Protein AF-A0A9D8DRP4-F1 (afdb_monomer)

Sequence (427 aa):
MGSDLRREDVPAAHRGTGRGPPELHGVDGGPARRSDPRRVQRREARGGRAHGVARARPPRLPVPDPGVGALPRADQHEDHLERAQPSGGLRGRARADRAGGQVLGQPLGAAQPGHGSRRGRHHGPRRDPAGALLGAHAPEDGPTGAGAGRRHGRRPVPRAGLTVAGALPAEPVGVRFDDGVAVVTLQRPERLNAFDPVTVRRLRAVVAELATDAEVRAVVLTGTGRGFCAGLDLADIDVDGPAEALGAWVGAFMRDELNPLVLELSGLPKPVVTAVNGVAAGGGVGLALAGDLVVAARSATFRVVFTPALGIVPDTGSTWWLPNLVGRARARGLSLLGDALDATTACSWGLLWEVVDDDALLDTAIALARRAAATTPAVWPHVKAALDAAPATDLAAQLALEADANEVLTGTEAFASRVQAWRTRGR

Solvent-accessible surface area (backbone atoms only — not comparable to full-atom values): 27483 Å² total; per-residue (Å²): 140,79,82,89,87,89,86,84,87,84,89,82,89,84,88,80,85,90,84,86,87,86,88,88,83,87,86,91,83,87,84,87,84,88,83,84,92,81,88,89,81,88,86,89,82,89,88,83,82,92,78,88,82,81,84,81,77,82,85,78,79,87,77,87,77,89,81,85,84,86,78,85,82,79,85,84,82,88,76,89,81,86,88,81,86,90,81,88,85,84,88,82,88,89,79,90,81,83,87,85,84,89,86,89,88,83,86,91,86,90,84,86,89,84,89,83,89,83,89,82,88,83,83,86,86,89,83,86,81,84,84,85,87,85,86,87,88,84,85,92,83,87,84,90,82,91,75,96,74,86,84,77,78,82,73,84,78,80,81,80,85,82,85,88,85,79,89,66,78,74,60,48,58,46,78,46,80,56,95,36,30,34,40,36,32,30,48,35,44,96,57,27,20,32,37,48,77,65,38,50,52,50,47,40,51,50,52,56,52,55,65,69,38,84,69,49,44,14,31,32,41,36,26,36,70,74,9,23,13,47,11,69,48,66,86,81,54,68,79,87,55,62,64,69,58,42,53,52,49,53,54,46,48,37,66,74,47,51,49,49,40,47,50,53,56,51,62,38,55,44,54,30,25,20,32,33,53,11,39,17,20,38,38,19,41,15,58,42,67,32,30,81,39,30,36,26,9,55,80,11,31,40,23,40,35,27,37,62,75,68,72,40,77,66,47,54,55,33,74,57,50,36,37,76,44,45,33,62,68,53,34,46,51,37,38,62,65,28,56,77,40,45,29,64,61,35,33,77,51,48,66,33,76,44,66,38,55,64,89,49,29,64,62,49,36,51,52,50,26,50,59,67,37,72,55,70,65,82,51,41,46,50,55,50,52,54,62,70,42,49,90,82,49,55,72,68,60,47,53,50,52,50,49,57,48,44,54,62,53,61,73,32,72,66,40,53,52,51,53,52,55,60,71,70,65,64,137

Foldseek 3Di:
DYDDDDDDDDDDDDDDDDDDDDDDDDDDDDDDDDDDDDDDDDDDDDDDDDDDDDDDDDDDDDDDDDDDDDDDDDDDDDDDDDDDDDDDDDDDDDDDDDDDDDDDDDDDDDDDDDDDDDDDDDDDDDDDDDDDDDDDDDDDDDDDDDDDDDDDDDDDDDDDDDDDDDDDPPQQWDWDDDQQEIEIEGEPVVQLSEDEQSNQVVLLVVLVVLLPDPSHQAYEQAYPDAHGYAYHDCVPQPPVDDPVVSVVVVVCCCVPTLVVSLCSLLLRLHAYEYQTLAEQHQLSLLVQQSGPAYEYAQRHKYWNCPCVPPVHFGDSCLVPLCCVQQNDVVSCVRNVVRDIDGPVNCVVSRSGPYYDHSVCRVVVRVVVRVVRSPADSNVRSLVSVLVVCVVVDDPVVSVVSVVVSCVVVCPDPRVVVVVVVVVPPDD

pLDDT: mean 72.1, std 30.59, range [26.59, 98.94]

Nearest PDB structures (foldseek):
  3g64-assembly1_A  TM=8.805E-01  e=4.836E-21  Streptomyces coelicolor A3(2)
  3sll-assembly1_B  TM=8.678E-01  e=2.835E-21  Mycobacteroides abscessus ATCC 19977
  3sll-assembly1_A  TM=8.673E-01  e=4.557E-21  Mycobacteroides abscessus ATCC 19977
  3sll-assembly1_E  TM=8.722E-01  e=9.958E-20  Mycobacteroides abscessus ATCC 19977
  4zdc-assembly1_B  TM=7.792E-01  e=6.289E-13  Saccharomyces cerevisiae

Radius of gyration: 36.86 Å; Cα contacts (8 Å, |Δi|>4): 463; chains: 1; bounding box: 71×97×131 Å

Secondary structure (DSSP, 8-state):
-------------------------------------------------------PPPPPPPPPPP---PPPPPP-------------------------------------------------------------------------------PPPP------SS-PPPPSEEEEEETTEEEEEE--GGGTT-B-HHHHHHHHHHHHHHHH-TT--EEEEEESTTEEE-SB-GGG---SS-HHHHHHHHHHHIIIIIHHHHHHHHT-SS-EEEEE-SEEETHHHHHHHTSSEEEEETT-EEE--IIIIISS---TTHHHHHHHHHHHHHHHHHHHH---EEHHHHHHTTSSSEEE-GGGHHHHHHHHHHHHHSS-TTHHHHHHHHHHHGGGS-HHHHHHHHHHHHHHHHTSHHHHHHHHHHHHS--

Mean predicted aligned error: 18.63 Å

Structure (mmCIF, N/CA/C/O backbone):
data_AF-A0A9D8DRP4-F1
#
_entry.id   AF-A0A9D8DRP4-F1
#
loop_
_atom_site.group_PDB
_atom_site.id
_atom_site.type_symbol
_atom_site.label_atom_id
_atom_site.label_alt_id
_atom_site.label_comp_id
_atom_site.label_asym_id
_atom_site.label_entity_id
_atom_site.label_seq_id
_atom_site.pdbx_PDB_ins_code
_atom_site.Cartn_x
_atom_site.Cartn_y
_atom_site.Cartn_z
_atom_site.occupancy
_atom_site.B_iso_or_equiv
_atom_site.auth_seq_id
_atom_site.auth_comp_id
_atom_site.auth_asym_id
_atom_site.auth_atom_id
_atom_site.pdbx_PDB_model_num
ATOM 1 N N . MET A 1 1 ? -24.844 -35.611 -28.472 1.00 36.78 1 MET A N 1
ATOM 2 C CA . MET A 1 1 ? -24.861 -36.536 -29.628 1.00 36.78 1 MET A CA 1
ATOM 3 C C . MET A 1 1 ? -25.625 -35.825 -30.731 1.00 36.78 1 MET A C 1
ATOM 5 O O . MET A 1 1 ? -26.778 -35.524 -30.491 1.00 36.78 1 MET A O 1
ATOM 9 N N . GLY A 1 2 ? -25.105 -35.426 -31.881 1.00 33.81 2 GLY A N 1
ATOM 10 C CA . GLY A 1 2 ? -23.804 -35.541 -32.534 1.00 33.81 2 GLY A CA 1
ATOM 11 C C . GLY A 1 2 ? -24.002 -35.053 -33.981 1.00 33.81 2 GLY A C 1
ATOM 12 O O . GLY A 1 2 ? -25.074 -35.290 -34.526 1.00 33.81 2 GLY A O 1
ATOM 13 N N . SER A 1 3 ? -22.986 -34.382 -34.538 1.00 38.09 3 SER A N 1
ATOM 14 C CA . SER A 1 3 ? -22.697 -34.131 -35.972 1.00 38.09 3 SER A CA 1
ATOM 15 C C . SER A 1 3 ? -23.786 -33.480 -36.854 1.00 38.09 3 SER A C 1
ATOM 17 O O . SER A 1 3 ? -24.831 -34.072 -37.083 1.00 38.09 3 SER A O 1
ATOM 19 N N . ASP A 1 4 ? -23.656 -32.240 -37.335 1.00 45.38 4 ASP A N 1
ATOM 20 C CA . ASP A 1 4 ? -22.661 -31.710 -38.294 1.00 45.38 4 ASP A CA 1
ATOM 21 C C . ASP A 1 4 ? -22.902 -32.204 -39.737 1.00 45.38 4 ASP A C 1
ATOM 23 O O . ASP A 1 4 ? -22.837 -33.404 -39.993 1.00 45.38 4 ASP A O 1
ATOM 27 N N . LEU A 1 5 ? -23.220 -31.274 -40.653 1.00 40.75 5 LEU A N 1
ATOM 28 C CA . LEU A 1 5 ? -22.534 -31.055 -41.940 1.00 40.75 5 LEU A CA 1
ATOM 29 C C . LEU A 1 5 ? -23.327 -30.110 -42.865 1.00 40.75 5 LEU A C 1
ATOM 31 O O . LEU A 1 5 ? -24.436 -30.395 -43.312 1.00 40.75 5 LEU A O 1
ATOM 35 N N . ARG A 1 6 ? -22.681 -28.983 -43.181 1.00 39.53 6 ARG A N 1
ATOM 36 C CA . ARG A 1 6 ? -22.994 -28.060 -44.280 1.00 39.53 6 ARG A CA 1
ATOM 37 C C . ARG A 1 6 ? -22.369 -28.568 -45.582 1.00 39.53 6 ARG A C 1
ATOM 39 O O . ARG A 1 6 ? -21.232 -29.032 -45.544 1.00 39.53 6 ARG A O 1
ATOM 46 N N . ARG A 1 7 ? -23.036 -28.350 -46.719 1.00 35.16 7 ARG A N 1
ATOM 47 C CA . ARG A 1 7 ? -22.439 -28.180 -48.061 1.00 35.16 7 ARG A CA 1
ATOM 48 C C . ARG A 1 7 ? -23.494 -27.596 -49.002 1.00 35.16 7 ARG A C 1
ATOM 50 O O . ARG A 1 7 ? -24.419 -28.314 -49.338 1.00 35.16 7 ARG A O 1
ATOM 57 N N . GLU A 1 8 ? -23.320 -26.347 -49.432 1.00 37.53 8 GLU A N 1
ATOM 58 C CA . GLU A 1 8 ? -23.881 -25.834 -50.691 1.00 37.53 8 GLU A CA 1
ATOM 59 C C . GLU A 1 8 ? -22.890 -24.839 -51.321 1.00 37.53 8 GLU A C 1
ATOM 61 O O . GLU A 1 8 ? -22.559 -23.798 -50.757 1.00 37.53 8 GLU A O 1
ATOM 66 N N . ASP A 1 9 ? -22.296 -25.322 -52.408 1.00 35.50 9 ASP A N 1
ATOM 67 C CA . ASP A 1 9 ? -22.053 -24.740 -53.730 1.00 35.50 9 ASP A CA 1
ATOM 68 C C . ASP A 1 9 ? -21.847 -23.231 -53.963 1.00 35.50 9 ASP A C 1
ATOM 70 O O . ASP A 1 9 ? -22.643 -22.354 -53.636 1.00 35.50 9 ASP A O 1
ATOM 74 N N . VAL A 1 10 ? -20.764 -22.989 -54.706 1.00 39.22 10 VAL A N 1
ATOM 75 C CA . VAL A 1 10 ? -20.379 -21.773 -55.432 1.00 39.22 10 VAL A CA 1
ATOM 76 C C . VAL A 1 10 ? -20.907 -21.868 -56.873 1.00 39.22 10 VAL A C 1
ATOM 78 O O . VAL A 1 10 ? -20.892 -22.959 -57.447 1.00 39.22 10 VAL A O 1
ATOM 81 N N . PRO A 1 11 ? -21.228 -20.735 -57.530 1.00 45.38 11 PRO A N 1
ATOM 82 C CA . PRO A 1 11 ? -20.653 -20.543 -58.864 1.00 45.38 11 PRO A CA 1
ATOM 83 C C . PRO A 1 11 ? -20.085 -19.143 -59.153 1.00 45.38 11 PRO A C 1
ATOM 85 O O . PRO A 1 11 ? -20.212 -18.186 -58.396 1.00 45.38 11 PRO A O 1
ATOM 88 N N . ALA A 1 12 ? -19.374 -19.110 -60.278 1.00 34.22 12 ALA A N 1
ATOM 89 C CA . ALA A 1 12 ? -18.308 -18.213 -60.686 1.00 34.22 12 ALA A CA 1
ATOM 90 C C . ALA A 1 12 ? -18.713 -16.857 -61.309 1.00 34.22 12 ALA A C 1
ATOM 92 O O . ALA A 1 12 ? -19.709 -16.735 -62.007 1.00 34.22 12 ALA A O 1
ATOM 93 N N . ALA A 1 13 ? -17.800 -15.895 -61.126 1.00 35.41 13 ALA A N 1
ATOM 94 C CA . ALA A 1 13 ? -17.150 -15.015 -62.112 1.00 35.41 13 ALA A CA 1
ATOM 95 C C . ALA A 1 13 ? -17.961 -14.217 -63.159 1.00 35.41 13 ALA A C 1
ATOM 97 O O . ALA A 1 13 ? -18.543 -14.769 -64.084 1.00 35.41 13 ALA A O 1
ATOM 98 N N . HIS A 1 14 ? -17.703 -12.901 -63.181 1.00 36.09 14 HIS A N 1
ATOM 99 C CA . HIS A 1 14 ? -17.557 -12.144 -64.427 1.00 36.09 14 HIS A CA 1
ATOM 100 C C . HIS A 1 14 ? -16.331 -11.217 -64.384 1.00 36.09 14 HIS A C 1
ATOM 102 O O . HIS A 1 14 ? -16.100 -10.477 -63.430 1.00 36.09 14 HIS A O 1
ATOM 108 N N . ARG A 1 15 ? -15.525 -11.321 -65.446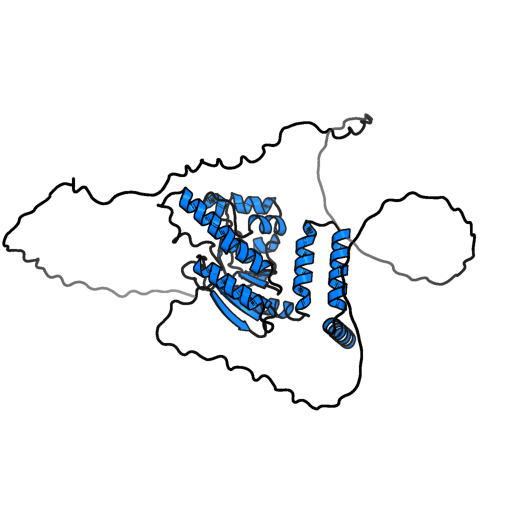 1.00 36.94 15 ARG A N 1
ATOM 109 C CA . ARG A 1 15 ? -14.356 -10.504 -65.800 1.00 36.94 15 ARG A CA 1
ATOM 110 C C . ARG A 1 15 ? -14.794 -9.212 -66.500 1.00 36.94 15 ARG A C 1
ATOM 112 O O . ARG A 1 15 ? -15.775 -9.249 -67.235 1.00 36.94 15 ARG A O 1
ATOM 119 N N . GLY A 1 16 ? -13.957 -8.170 -66.442 1.00 31.19 16 GLY A N 1
ATOM 120 C CA . GLY A 1 16 ? -13.855 -7.206 -67.547 1.00 31.19 16 GLY A CA 1
ATOM 121 C C . GLY A 1 16 ? -13.327 -5.807 -67.212 1.00 31.19 16 GLY A C 1
ATOM 122 O O . GLY A 1 16 ? -14.120 -4.953 -66.857 1.00 31.19 16 GLY A O 1
ATOM 123 N N . THR A 1 17 ? -12.012 -5.605 -67.410 1.00 34.66 17 THR A N 1
ATOM 124 C CA . THR A 1 17 ? -11.343 -4.448 -68.077 1.00 34.66 17 THR A CA 1
ATOM 125 C C . THR A 1 17 ? -11.748 -3.018 -67.656 1.00 34.66 17 THR A C 1
ATOM 127 O O . THR A 1 17 ? -12.886 -2.625 -67.839 1.00 34.66 17 THR A O 1
ATOM 130 N N . GLY A 1 18 ? -10.893 -2.121 -67.157 1.00 32.34 18 GLY A N 1
ATOM 131 C CA . GLY A 1 18 ? -9.518 -1.793 -67.544 1.00 32.34 18 GLY A CA 1
ATOM 132 C C . GLY A 1 18 ? -9.483 -0.383 -68.162 1.00 32.34 18 GLY A C 1
ATOM 133 O O . GLY A 1 18 ? -10.176 -0.163 -69.147 1.00 32.34 18 GLY A O 1
ATOM 134 N N . ARG A 1 19 ? -8.689 0.550 -67.608 1.00 35.41 19 ARG A N 1
ATOM 135 C CA . ARG A 1 19 ? -7.950 1.624 -68.319 1.00 35.41 19 ARG A CA 1
ATOM 136 C C . ARG A 1 19 ? -7.194 2.522 -67.331 1.00 35.41 19 ARG A C 1
ATOM 138 O O . ARG A 1 19 ? -7.742 2.934 -66.316 1.00 35.41 19 ARG A O 1
ATOM 145 N N . GLY A 1 20 ? -5.920 2.751 -67.650 1.00 35.59 20 GLY A N 1
ATOM 146 C CA . GLY A 1 20 ? -4.968 3.592 -66.926 1.00 35.59 20 GLY A CA 1
ATOM 147 C C . GLY A 1 20 ? -5.123 5.102 -67.190 1.00 35.59 20 GLY A C 1
ATOM 148 O O . GLY A 1 20 ? -6.152 5.524 -67.718 1.00 35.59 20 GLY A O 1
ATOM 149 N N . PRO A 1 21 ? -4.115 5.903 -66.791 1.00 49.00 21 PRO A N 1
ATOM 150 C CA . PRO A 1 21 ? -4.258 7.311 -66.410 1.00 49.00 21 PRO A CA 1
ATOM 151 C C . PRO A 1 21 ? -3.964 8.281 -67.567 1.00 49.00 21 PRO A C 1
ATOM 153 O O . PRO A 1 21 ? -3.493 7.845 -68.618 1.00 49.00 21 PRO A O 1
ATOM 156 N N . PRO A 1 22 ? -4.131 9.601 -67.358 1.00 51.62 22 PRO A N 1
ATOM 157 C CA . PRO A 1 22 ? -3.446 10.597 -68.169 1.00 51.62 22 PRO A CA 1
ATOM 158 C C . PRO A 1 22 ? -2.423 11.419 -67.362 1.00 51.62 22 PRO A C 1
ATOM 160 O O . PRO A 1 22 ? -2.728 11.971 -66.306 1.00 51.62 22 PRO A O 1
ATOM 163 N N . GLU A 1 23 ? -1.219 11.535 -67.923 1.00 37.44 23 GLU A N 1
ATOM 164 C CA . GLU A 1 23 ? -0.279 12.641 -67.714 1.00 37.44 23 GLU A CA 1
ATOM 165 C C . GLU A 1 23 ? -0.457 13.691 -68.838 1.00 37.44 23 GLU A C 1
ATOM 167 O O . GLU A 1 23 ? -0.771 13.311 -69.968 1.00 37.44 23 GLU A O 1
ATOM 172 N N . LEU A 1 24 ? -0.204 14.981 -68.551 1.00 37.22 24 LEU A N 1
ATOM 173 C CA . LEU A 1 24 ? 0.867 15.829 -69.141 1.00 37.22 24 LEU A CA 1
ATOM 174 C C . LEU A 1 24 ? 0.540 17.339 -69.281 1.00 37.22 24 LEU A C 1
ATOM 176 O O . LEU A 1 24 ? -0.580 17.734 -69.594 1.00 37.22 24 LEU A O 1
ATOM 180 N N . HIS A 1 25 ? 1.642 18.109 -69.179 1.00 35.12 25 HIS A N 1
ATOM 181 C CA . HIS A 1 25 ? 1.928 19.530 -69.496 1.00 35.12 25 HIS A CA 1
ATOM 182 C C . HIS A 1 25 ? 1.688 20.536 -68.350 1.00 35.12 25 HIS A C 1
ATOM 184 O O . HIS A 1 25 ? 0.567 20.699 -67.893 1.00 35.12 25 HIS A O 1
ATOM 190 N N . GLY A 1 26 ? 2.712 21.168 -67.745 1.00 31.14 26 GLY A N 1
ATOM 191 C CA . GLY A 1 26 ? 3.806 21.997 -68.313 1.00 31.14 26 GLY A CA 1
ATOM 192 C C . GLY A 1 26 ? 3.364 23.470 -68.185 1.00 31.14 26 GLY A C 1
ATOM 193 O O . GLY A 1 26 ? 2.234 23.743 -68.559 1.00 31.14 26 GLY A O 1
ATOM 194 N N . VAL A 1 27 ? 4.071 24.419 -67.545 1.00 35.06 27 VAL A N 1
ATOM 195 C CA . VAL A 1 27 ? 5.199 25.213 -68.087 1.00 35.06 27 VAL A CA 1
ATOM 196 C C . VAL A 1 27 ? 5.921 26.016 -66.961 1.00 35.06 27 VAL A C 1
ATOM 198 O O . VAL A 1 27 ? 5.266 26.621 -66.119 1.00 35.06 27 VAL A O 1
ATOM 201 N N . ASP A 1 28 ? 7.261 25.979 -67.005 1.00 32.81 28 ASP A N 1
ATOM 202 C CA . ASP A 1 28 ? 8.360 26.909 -66.636 1.00 32.81 28 ASP A CA 1
ATOM 203 C C . ASP A 1 28 ? 8.367 27.904 -65.450 1.00 32.81 28 ASP A C 1
ATOM 205 O O . ASP A 1 28 ? 7.492 28.745 -65.277 1.00 32.81 28 ASP A O 1
ATOM 209 N N . GLY A 1 29 ? 9.555 27.962 -64.810 1.00 30.11 29 GLY A N 1
ATOM 210 C CA . GLY A 1 29 ? 10.256 29.237 -64.561 1.00 30.11 29 GLY A CA 1
ATOM 211 C C . GLY A 1 29 ? 10.922 29.429 -63.186 1.00 30.11 29 GLY A C 1
ATOM 212 O O . GLY A 1 29 ? 10.327 30.028 -62.299 1.00 30.11 29 GLY A O 1
ATOM 213 N N . GLY A 1 30 ? 12.180 28.991 -63.007 1.00 26.70 30 GLY A N 1
ATOM 214 C CA . GLY A 1 30 ? 13.049 29.389 -61.871 1.00 26.70 30 GLY A CA 1
ATOM 215 C C . GLY A 1 30 ? 13.594 30.837 -61.985 1.00 26.70 30 GLY A C 1
ATOM 216 O O . GLY A 1 30 ? 13.114 31.568 -62.848 1.00 26.70 30 GLY A O 1
ATOM 217 N N . PRO A 1 31 ? 14.638 31.275 -61.226 1.00 45.34 31 PRO A N 1
ATOM 218 C CA . PRO A 1 31 ? 15.533 30.489 -60.374 1.00 45.34 31 PRO A CA 1
ATOM 219 C C . PRO A 1 31 ? 15.893 31.097 -58.987 1.00 45.34 31 PRO A C 1
ATOM 221 O O . PRO A 1 31 ? 15.511 32.193 -58.589 1.00 45.34 31 PRO A O 1
ATOM 224 N N . ALA A 1 32 ? 16.697 30.300 -58.282 1.00 36.28 32 ALA A N 1
ATOM 225 C CA . ALA A 1 32 ? 17.305 30.429 -56.961 1.00 36.28 32 ALA A CA 1
ATOM 226 C C . ALA A 1 32 ? 18.079 31.720 -56.628 1.00 36.28 32 ALA A C 1
ATOM 228 O O . ALA A 1 32 ? 18.717 32.313 -57.494 1.00 36.28 32 ALA A O 1
ATOM 229 N N . ARG A 1 33 ? 18.225 31.989 -55.316 1.00 31.67 33 ARG A N 1
ATOM 230 C CA . ARG A 1 33 ? 19.479 32.496 -54.722 1.00 31.67 33 ARG A CA 1
ATOM 231 C C . ARG A 1 33 ? 19.749 31.877 -53.345 1.00 31.67 33 ARG A C 1
ATOM 233 O O . ARG A 1 33 ? 19.025 32.113 -52.386 1.00 31.67 33 ARG A O 1
ATOM 240 N N . ARG A 1 34 ? 20.839 31.109 -53.272 1.00 40.31 34 ARG A N 1
ATOM 241 C CA . ARG A 1 34 ? 21.631 30.879 -52.055 1.00 40.31 34 ARG A CA 1
ATOM 242 C C . ARG A 1 34 ? 22.502 32.114 -51.807 1.00 40.31 34 ARG A C 1
ATOM 244 O O . ARG A 1 34 ? 23.057 32.644 -52.767 1.00 40.31 34 ARG A O 1
ATOM 251 N N . SER A 1 35 ? 22.727 32.481 -50.548 1.00 31.89 35 SER A N 1
ATOM 252 C CA . SER A 1 35 ? 23.951 33.187 -50.149 1.00 31.89 35 SER A CA 1
ATOM 253 C C . SER A 1 35 ? 24.299 32.942 -48.677 1.00 31.89 35 SER A C 1
ATOM 255 O O . SER A 1 35 ? 23.443 32.983 -47.799 1.00 31.89 35 SER A O 1
ATOM 257 N N . ASP A 1 36 ? 25.586 32.655 -48.514 1.00 33.66 36 ASP A N 1
ATOM 258 C CA . ASP A 1 36 ? 26.412 32.227 -47.382 1.00 33.66 36 ASP A CA 1
ATOM 259 C C . ASP A 1 36 ? 26.532 33.283 -46.244 1.00 33.66 36 ASP A C 1
ATOM 261 O O . ASP A 1 36 ? 26.263 34.465 -46.477 1.00 33.66 36 ASP A O 1
ATOM 265 N N . PRO A 1 37 ? 26.947 32.903 -45.015 1.00 46.28 37 PRO A N 1
ATOM 266 C CA . PRO A 1 37 ? 26.968 33.744 -43.830 1.00 46.28 37 PRO A CA 1
ATOM 267 C C . PRO A 1 37 ? 28.315 34.462 -43.662 1.00 46.28 37 PRO A C 1
ATOM 269 O O . PRO A 1 37 ? 29.368 33.852 -43.820 1.00 46.28 37 PRO A O 1
ATOM 272 N N . ARG A 1 38 ? 28.288 35.742 -43.257 1.00 33.91 38 ARG A N 1
ATOM 273 C CA . ARG A 1 38 ? 29.277 36.441 -42.398 1.00 33.91 38 ARG A CA 1
ATOM 274 C C . ARG A 1 38 ? 29.029 37.957 -42.419 1.00 33.91 38 ARG A C 1
ATOM 276 O O . ARG A 1 38 ? 28.843 38.543 -43.474 1.00 33.91 38 ARG A O 1
ATOM 283 N N . ARG A 1 39 ? 29.195 38.570 -41.238 1.00 29.91 39 ARG A N 1
ATOM 284 C CA . ARG A 1 39 ? 29.385 40.011 -40.946 1.00 29.91 39 ARG A CA 1
ATOM 285 C C . ARG A 1 39 ? 28.183 40.956 -41.104 1.00 29.91 39 ARG A C 1
ATOM 287 O O . ARG A 1 39 ? 28.006 41.568 -42.145 1.00 29.91 39 ARG A O 1
ATOM 294 N N . VAL A 1 40 ? 27.582 41.296 -39.960 1.00 33.69 40 VAL A N 1
ATOM 295 C CA . VAL A 1 40 ? 27.433 42.703 -39.537 1.00 33.69 40 VAL A CA 1
ATOM 296 C C . VAL A 1 40 ? 27.865 42.804 -38.069 1.00 33.69 40 VAL A C 1
ATOM 298 O O . VAL A 1 40 ? 27.486 41.985 -37.238 1.00 33.69 40 VAL A O 1
ATOM 301 N N . GLN A 1 41 ? 28.741 43.764 -37.779 1.00 32.53 41 GLN A N 1
ATOM 302 C CA . GLN A 1 41 ? 29.342 44.074 -36.477 1.00 32.53 41 GLN A CA 1
ATOM 303 C C . GLN A 1 41 ? 28.898 45.482 -36.037 1.00 32.53 41 GLN A C 1
ATOM 305 O O . GLN A 1 41 ? 28.810 46.358 -36.893 1.00 32.53 41 GLN A O 1
ATOM 310 N N . ARG A 1 42 ? 28.844 45.695 -34.704 1.00 31.67 42 ARG A N 1
ATOM 311 C CA . ARG A 1 42 ? 28.828 46.975 -33.938 1.00 31.67 42 ARG A CA 1
ATOM 312 C C . ARG A 1 42 ? 27.512 47.770 -34.016 1.00 31.67 42 ARG A C 1
ATOM 314 O O . ARG A 1 42 ? 26.980 47.953 -35.092 1.00 31.67 42 ARG A O 1
ATOM 321 N N . ARG A 1 43 ? 26.929 48.312 -32.940 1.00 30.27 43 ARG A N 1
ATOM 322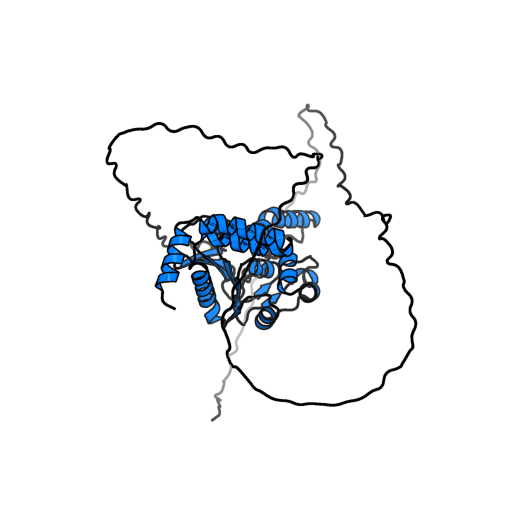 C CA . ARG A 1 43 ? 27.349 48.781 -31.594 1.00 30.27 43 ARG A CA 1
ATOM 323 C C . ARG A 1 43 ? 26.289 48.305 -30.567 1.00 30.27 43 ARG A C 1
ATOM 325 O O . ARG A 1 43 ? 25.177 48.033 -30.976 1.00 30.27 43 ARG A O 1
ATOM 332 N N . GLU A 1 44 ? 26.559 48.079 -29.283 1.00 32.19 44 GLU A N 1
ATOM 333 C CA . GLU A 1 44 ? 26.878 49.072 -28.243 1.00 32.19 44 GLU A CA 1
ATOM 334 C C . GLU A 1 44 ? 27.679 48.466 -27.073 1.00 32.19 44 GLU A C 1
ATOM 336 O O . GLU A 1 44 ? 27.937 47.268 -26.996 1.00 32.19 44 GLU A O 1
ATOM 341 N N . ALA A 1 45 ? 28.173 49.351 -26.214 1.00 30.88 45 ALA A N 1
ATOM 342 C CA . ALA A 1 45 ? 29.313 49.170 -25.338 1.00 30.88 45 ALA A CA 1
ATOM 343 C C . ALA A 1 45 ? 28.940 49.069 -23.845 1.00 30.88 45 ALA A C 1
ATOM 345 O O . ALA A 1 45 ? 28.139 49.847 -23.352 1.00 30.88 45 ALA A O 1
ATOM 346 N N . ARG A 1 46 ? 29.717 48.224 -23.148 1.00 30.83 46 ARG A N 1
ATOM 347 C CA . ARG A 1 46 ? 30.318 48.407 -21.805 1.00 30.83 46 ARG A CA 1
ATOM 348 C C . ARG A 1 46 ? 29.419 48.475 -20.556 1.00 30.83 46 ARG A C 1
ATOM 350 O O . ARG A 1 46 ? 28.843 49.506 -20.247 1.00 30.83 46 ARG A O 1
ATOM 357 N N . GLY A 1 47 ? 29.633 47.477 -19.688 1.00 26.59 47 GLY A N 1
ATOM 358 C CA . GLY A 1 47 ? 29.875 47.694 -18.254 1.00 26.59 47 GLY A CA 1
ATOM 359 C C . GLY A 1 47 ? 29.343 46.586 -17.341 1.00 26.59 47 GLY A C 1
ATOM 360 O O . GLY A 1 47 ? 28.145 46.535 -17.113 1.00 26.59 47 GLY A O 1
ATOM 361 N N . GLY A 1 48 ? 30.212 45.745 -16.757 1.00 27.88 48 GLY A N 1
ATOM 362 C CA . GLY A 1 48 ? 29.790 44.883 -15.638 1.00 27.88 48 GLY A CA 1
ATOM 363 C C . GLY A 1 48 ? 30.612 43.620 -15.370 1.00 27.88 48 GLY A C 1
ATOM 364 O O . GLY A 1 48 ? 30.205 42.538 -15.751 1.00 27.88 48 GLY A O 1
ATOM 365 N N . ARG A 1 49 ? 31.768 43.806 -14.722 1.00 32.03 49 ARG A N 1
ATOM 366 C CA . ARG A 1 49 ? 32.556 42.915 -13.834 1.00 32.03 49 ARG A CA 1
ATOM 367 C C . ARG A 1 49 ? 32.386 41.381 -13.888 1.00 32.03 49 ARG A C 1
ATOM 369 O O . ARG A 1 49 ? 31.330 40.816 -13.647 1.00 32.03 49 ARG A O 1
ATOM 376 N N . ALA A 1 50 ? 33.543 40.734 -14.028 1.00 35.88 50 ALA A N 1
ATOM 377 C CA . ALA A 1 50 ? 33.787 39.313 -13.834 1.00 35.88 50 ALA A CA 1
ATOM 378 C C . ALA A 1 50 ? 33.645 38.867 -12.365 1.00 35.88 50 ALA A C 1
ATOM 380 O O . ALA A 1 50 ? 34.212 39.495 -11.472 1.00 35.88 50 ALA A O 1
ATOM 381 N N . HIS A 1 51 ? 33.013 37.710 -12.155 1.00 34.78 51 HIS A N 1
ATOM 382 C CA . HIS A 1 51 ? 33.264 36.832 -11.013 1.00 34.78 51 HIS A CA 1
ATOM 383 C C . HIS A 1 51 ? 33.468 35.404 -11.530 1.00 34.78 51 HIS A C 1
ATOM 385 O O . HIS A 1 51 ? 32.603 34.835 -12.191 1.00 34.78 51 HIS A O 1
ATOM 391 N N . GLY A 1 52 ? 34.658 34.858 -11.274 1.00 34.78 52 GLY A N 1
ATOM 392 C CA . GLY A 1 52 ? 34.997 33.475 -11.579 1.00 34.78 52 GLY A CA 1
ATOM 393 C C . GLY A 1 52 ? 34.234 32.525 -10.663 1.00 34.78 52 GLY A C 1
ATOM 394 O O . GLY A 1 52 ? 34.251 32.687 -9.445 1.00 34.78 52 GLY A O 1
ATOM 395 N N . VAL A 1 53 ? 33.584 31.526 -11.252 1.00 33.91 53 VAL A N 1
ATOM 396 C CA . VAL A 1 53 ? 32.962 30.429 -10.510 1.00 33.91 53 VAL A CA 1
ATOM 397 C C . VAL A 1 53 ? 33.950 29.270 -10.484 1.00 33.91 53 VAL A C 1
ATOM 399 O O . VAL A 1 53 ? 34.244 28.647 -11.506 1.00 33.91 53 VAL A O 1
ATOM 402 N N . ALA A 1 54 ? 34.500 29.018 -9.300 1.00 35.25 54 ALA A N 1
ATOM 403 C CA . ALA A 1 54 ? 35.291 27.836 -9.010 1.00 35.25 54 ALA A CA 1
ATOM 404 C C . ALA A 1 54 ? 34.420 26.579 -9.171 1.00 35.25 54 ALA A C 1
ATOM 406 O O . ALA A 1 54 ? 33.316 26.496 -8.636 1.00 35.25 54 ALA A O 1
ATOM 407 N N . ARG A 1 55 ? 34.925 25.591 -9.915 1.00 39.22 55 ARG A N 1
ATOM 408 C CA . ARG A 1 55 ? 34.300 24.271 -10.058 1.00 39.22 55 ARG A CA 1
ATOM 409 C C . ARG A 1 55 ? 34.369 23.530 -8.720 1.00 39.22 55 ARG A C 1
ATOM 411 O O . ARG A 1 55 ? 35.454 23.139 -8.295 1.00 39.22 55 ARG A O 1
ATOM 418 N N . ALA A 1 56 ? 33.224 23.303 -8.083 1.00 37.00 56 ALA A N 1
ATOM 419 C CA . ALA A 1 56 ? 33.121 22.389 -6.952 1.00 37.00 56 ALA A CA 1
ATOM 420 C C . ALA A 1 56 ? 33.173 20.933 -7.457 1.00 37.00 56 ALA A C 1
ATOM 422 O O . ALA A 1 56 ? 32.400 20.539 -8.328 1.00 37.00 56 ALA A O 1
ATOM 423 N N . ARG A 1 57 ? 34.114 20.139 -6.930 1.00 41.53 57 ARG A N 1
ATOM 424 C CA . ARG A 1 57 ? 34.132 18.674 -7.083 1.00 41.53 57 ARG A CA 1
ATOM 425 C C . ARG A 1 57 ? 33.038 18.057 -6.195 1.00 41.53 57 ARG A C 1
ATOM 427 O O . ARG A 1 57 ? 32.844 18.557 -5.089 1.00 41.53 57 ARG A O 1
ATOM 434 N N . PRO A 1 58 ? 32.375 16.964 -6.616 1.00 41.31 58 PRO A N 1
ATOM 435 C CA . PRO A 1 58 ? 31.415 16.270 -5.762 1.00 41.31 58 PRO A CA 1
ATOM 436 C C . PRO A 1 58 ? 32.129 15.589 -4.577 1.00 41.31 58 PRO A C 1
ATOM 438 O O . PRO A 1 58 ? 33.302 15.210 -4.711 1.00 41.31 58 PRO A O 1
ATOM 441 N N . PRO A 1 59 ? 31.460 15.420 -3.421 1.00 38.12 59 PRO A N 1
ATOM 442 C CA . PRO A 1 59 ? 32.058 14.764 -2.268 1.00 38.12 59 PRO A CA 1
ATOM 443 C C . PRO A 1 59 ? 32.268 13.274 -2.562 1.00 38.12 59 PRO A C 1
ATOM 445 O O . PRO A 1 59 ? 31.387 12.591 -3.082 1.00 38.12 59 PRO A O 1
ATOM 448 N N . ARG A 1 60 ? 33.459 12.766 -2.234 1.00 40.56 60 ARG A N 1
ATOM 449 C CA . ARG A 1 60 ? 33.755 11.329 -2.244 1.00 40.56 60 ARG A CA 1
ATOM 450 C C . ARG A 1 60 ? 33.097 10.688 -1.021 1.00 40.56 60 ARG A C 1
ATOM 452 O O . ARG A 1 60 ? 33.286 11.177 0.089 1.00 40.56 60 ARG A O 1
ATOM 459 N N . LEU A 1 61 ? 32.360 9.598 -1.229 1.00 40.47 61 LEU A N 1
ATOM 460 C CA . LEU A 1 61 ? 31.904 8.720 -0.149 1.00 40.47 61 LEU A CA 1
ATOM 461 C C . LEU A 1 61 ? 33.124 8.125 0.585 1.00 40.47 61 LEU A C 1
ATOM 463 O O . LEU A 1 61 ? 34.115 7.802 -0.080 1.00 40.47 61 LEU A O 1
ATOM 467 N N . PRO A 1 62 ? 33.085 7.970 1.920 1.00 42.38 62 PRO A N 1
ATOM 468 C CA . PRO A 1 62 ? 34.176 7.348 2.652 1.00 42.38 62 PRO A CA 1
ATOM 469 C C . PRO A 1 62 ? 34.230 5.846 2.340 1.00 42.38 62 PRO A C 1
ATOM 471 O O . PRO A 1 62 ? 33.240 5.129 2.472 1.00 42.38 62 PRO A O 1
ATOM 474 N N . VAL A 1 63 ? 35.406 5.378 1.922 1.00 44.88 63 VAL A N 1
ATOM 475 C CA . VAL A 1 63 ? 35.757 3.953 1.891 1.00 44.88 63 VAL A CA 1
ATOM 476 C C . VAL A 1 63 ? 36.184 3.568 3.314 1.00 44.88 63 VAL A C 1
ATOM 478 O O . VAL A 1 63 ? 36.977 4.311 3.896 1.00 44.88 63 VAL A O 1
ATOM 481 N N . PRO A 1 64 ? 35.684 2.469 3.905 1.00 43.16 64 PRO A N 1
ATOM 482 C CA . PRO A 1 64 ? 36.144 2.031 5.217 1.00 43.16 64 PRO A CA 1
ATOM 483 C C . PRO A 1 64 ? 37.578 1.486 5.130 1.00 43.16 64 PRO A C 1
ATOM 485 O O . PRO A 1 64 ? 37.872 0.622 4.304 1.00 43.16 64 PRO A O 1
ATOM 488 N N . ASP A 1 65 ? 38.453 2.009 5.986 1.00 39.53 65 ASP A N 1
ATOM 489 C CA . ASP A 1 65 ? 39.822 1.528 6.204 1.00 39.53 65 ASP A CA 1
ATOM 490 C C . ASP A 1 65 ? 39.782 0.213 7.018 1.00 39.53 65 ASP A C 1
ATOM 492 O O . ASP A 1 65 ? 39.025 0.140 7.996 1.00 39.53 65 ASP A O 1
ATOM 496 N N . PRO A 1 66 ? 40.519 -0.854 6.646 1.00 43.84 66 PRO A N 1
ATOM 497 C CA . PRO A 1 66 ? 40.500 -2.104 7.390 1.00 43.84 66 PRO A CA 1
ATOM 498 C C . PRO A 1 66 ? 41.522 -2.078 8.540 1.00 43.84 66 PRO A C 1
ATOM 500 O O . PRO A 1 66 ? 42.728 -2.035 8.323 1.00 43.84 66 PRO A O 1
ATOM 503 N N . GLY A 1 67 ? 41.024 -2.206 9.774 1.00 33.28 67 GLY A N 1
ATOM 504 C CA . GLY A 1 67 ? 41.817 -2.366 11.004 1.00 33.28 67 GLY A CA 1
ATOM 505 C C . GLY A 1 67 ? 41.750 -1.110 11.878 1.00 33.28 67 GLY A C 1
ATOM 506 O O . GLY A 1 67 ? 41.907 -0.006 11.392 1.00 33.28 67 GLY A O 1
ATOM 507 N N . VAL A 1 68 ? 41.509 -1.156 13.187 1.00 33.88 68 VAL A N 1
ATOM 508 C CA . VAL A 1 68 ? 41.908 -2.146 14.190 1.00 33.88 68 VAL A CA 1
ATOM 509 C C . VAL A 1 68 ? 40.937 -2.012 15.374 1.00 33.88 68 VAL A C 1
ATOM 511 O O . VAL A 1 68 ? 40.668 -0.901 15.823 1.00 33.88 68 VAL A O 1
ATOM 514 N N . GLY A 1 69 ? 40.415 -3.121 15.899 1.00 31.05 69 GLY A N 1
ATOM 515 C CA . GLY A 1 69 ? 39.530 -3.113 17.068 1.00 31.05 69 GLY A CA 1
ATOM 516 C C . GLY A 1 69 ? 39.122 -4.527 17.454 1.00 31.05 69 GLY A C 1
ATOM 517 O O . GLY A 1 69 ? 38.150 -5.063 16.939 1.00 31.05 69 GLY A O 1
ATOM 518 N N . ALA A 1 70 ? 39.945 -5.148 18.293 1.00 34.72 70 ALA A N 1
ATOM 519 C CA . ALA A 1 70 ? 39.887 -6.545 18.695 1.00 34.72 70 ALA A CA 1
ATOM 520 C C . ALA A 1 70 ? 38.557 -6.955 19.357 1.00 34.72 70 ALA A C 1
ATOM 522 O O . ALA A 1 70 ? 38.070 -6.285 20.264 1.00 34.72 70 ALA A O 1
ATOM 523 N N . LEU A 1 71 ? 38.036 -8.119 18.959 1.00 36.31 71 LEU A N 1
ATOM 524 C CA . LEU A 1 71 ? 37.091 -8.902 19.757 1.00 36.31 71 LEU A CA 1
ATOM 525 C C . LEU A 1 71 ? 37.882 -9.762 20.763 1.00 36.31 71 LEU A C 1
ATOM 527 O O . LEU A 1 71 ? 38.932 -10.299 20.391 1.00 36.31 71 LEU A O 1
ATOM 531 N N . PRO A 1 72 ? 37.422 -9.916 22.018 1.00 36.03 72 PRO A N 1
ATOM 532 C CA . PRO A 1 72 ? 38.094 -10.770 22.986 1.00 36.03 72 PRO A CA 1
ATOM 533 C C . PRO A 1 72 ? 37.951 -12.246 22.593 1.00 36.03 72 PRO A C 1
ATOM 535 O O . PRO A 1 72 ? 36.880 -12.711 22.201 1.00 36.03 72 PRO A O 1
ATOM 538 N N . ARG A 1 73 ? 39.072 -12.966 22.686 1.00 29.98 73 ARG A N 1
ATOM 539 C CA . ARG A 1 73 ? 39.173 -14.413 22.479 1.00 29.98 73 ARG A CA 1
ATOM 540 C C . ARG A 1 73 ? 38.344 -15.137 23.541 1.00 29.98 73 ARG A C 1
ATOM 542 O O . ARG A 1 73 ? 38.508 -14.864 24.724 1.00 29.98 73 ARG A O 1
ATOM 549 N N . ALA A 1 74 ? 37.489 -16.056 23.103 1.00 34.94 74 ALA A N 1
ATOM 550 C CA . ALA A 1 74 ? 36.915 -17.077 23.966 1.00 34.94 74 ALA A CA 1
ATOM 551 C C . ALA A 1 74 ? 37.955 -18.187 24.162 1.00 34.94 74 ALA A C 1
ATOM 553 O O . ALA A 1 74 ? 38.544 -18.666 23.188 1.00 34.94 74 ALA A O 1
ATOM 554 N N . ASP A 1 75 ? 38.186 -18.537 25.423 1.00 32.91 75 ASP A N 1
ATOM 555 C CA . ASP A 1 75 ? 39.111 -19.576 25.850 1.00 32.91 75 ASP A CA 1
ATOM 556 C C . ASP A 1 75 ? 38.734 -20.943 25.273 1.00 32.91 75 ASP A C 1
ATOM 558 O O . ASP A 1 75 ? 37.575 -21.364 25.267 1.00 32.91 75 ASP A O 1
ATOM 562 N N . GLN A 1 76 ? 39.760 -21.628 24.777 1.00 30.72 76 GLN A N 1
ATOM 563 C CA . GLN A 1 76 ? 39.714 -23.010 24.336 1.00 30.72 76 GLN A CA 1
ATOM 564 C C . GLN A 1 76 ? 39.855 -23.909 25.567 1.00 30.72 76 GLN A C 1
ATOM 566 O O . GLN A 1 76 ? 40.904 -23.924 26.204 1.00 30.72 76 GLN A O 1
ATOM 571 N N . HIS A 1 77 ? 38.814 -24.679 25.874 1.00 33.31 77 HIS A N 1
ATOM 572 C CA . HIS A 1 77 ? 38.960 -25.932 26.604 1.00 33.31 77 HIS A CA 1
ATOM 573 C C . HIS A 1 77 ? 38.910 -27.066 25.579 1.00 33.31 77 HIS A C 1
ATOM 575 O O . HIS A 1 77 ? 37.867 -27.338 24.984 1.00 33.31 77 HIS A O 1
ATOM 581 N N . GLU A 1 78 ? 40.071 -27.669 25.333 1.00 31.33 78 GLU A N 1
ATOM 582 C CA . GLU A 1 78 ? 40.193 -28.957 24.662 1.00 31.33 78 GLU A CA 1
ATOM 583 C C . GLU A 1 78 ? 39.783 -30.055 25.643 1.00 31.33 78 GLU A C 1
ATOM 585 O O . GLU A 1 78 ? 40.393 -30.192 26.699 1.00 31.33 78 GLU A O 1
ATOM 590 N N . ASP A 1 79 ? 38.789 -30.854 25.266 1.00 34.12 79 ASP A N 1
ATOM 591 C CA . ASP A 1 79 ? 38.679 -32.234 25.722 1.00 34.12 79 ASP A CA 1
ATOM 592 C C . ASP A 1 79 ? 38.491 -33.122 24.491 1.00 34.12 79 ASP A C 1
ATOM 594 O O . ASP A 1 79 ? 37.569 -32.969 23.684 1.00 34.12 79 ASP A O 1
ATOM 598 N N . HIS A 1 80 ? 39.447 -34.030 24.329 1.00 32.28 80 HIS A N 1
ATOM 599 C CA . HIS A 1 80 ? 39.410 -35.131 23.386 1.00 32.28 80 HIS A CA 1
ATOM 600 C C . HIS A 1 80 ? 38.271 -36.092 23.748 1.00 32.28 80 HIS A C 1
ATOM 602 O O . HIS A 1 80 ? 38.072 -36.360 24.925 1.00 32.28 80 HIS A O 1
ATOM 608 N N . LEU A 1 81 ? 37.595 -36.671 22.745 1.00 32.41 81 LEU A N 1
ATOM 609 C CA . LEU A 1 81 ? 37.405 -38.125 22.609 1.00 32.41 81 LEU A CA 1
ATOM 610 C C . LEU A 1 81 ? 36.681 -38.486 21.289 1.00 32.41 81 LEU A C 1
ATOM 612 O O . LEU A 1 81 ? 35.560 -38.077 21.020 1.00 32.41 81 LEU A O 1
ATOM 616 N N . GLU A 1 82 ? 37.419 -39.262 20.494 1.00 31.56 82 GLU A N 1
ATOM 617 C CA . GLU A 1 82 ? 37.053 -40.355 19.580 1.00 31.56 82 GLU A CA 1
ATOM 618 C C . GLU A 1 82 ? 36.019 -40.240 18.439 1.00 31.56 82 GLU A C 1
ATOM 620 O O . GLU A 1 82 ? 34.872 -39.823 18.548 1.00 31.56 82 GLU A O 1
ATOM 625 N N . ARG A 1 83 ? 36.493 -40.756 17.296 1.00 31.44 83 ARG A N 1
ATOM 626 C CA . ARG A 1 83 ? 35.825 -40.950 16.010 1.00 31.44 83 ARG A CA 1
ATOM 627 C C . ARG A 1 83 ? 34.951 -42.209 16.027 1.00 31.44 83 ARG A C 1
ATOM 629 O O . ARG A 1 83 ? 35.431 -43.267 16.417 1.00 31.44 83 ARG A O 1
ATOM 636 N N . ALA A 1 84 ? 33.782 -42.147 15.389 1.00 30.56 84 ALA A N 1
ATOM 637 C CA . ALA A 1 84 ? 33.166 -43.306 14.739 1.00 30.56 84 ALA A CA 1
ATOM 638 C C . ALA A 1 84 ? 32.420 -42.881 13.459 1.00 30.56 84 ALA A C 1
ATOM 640 O O . ALA A 1 84 ? 31.725 -41.869 13.428 1.00 30.56 84 ALA A O 1
ATOM 641 N N . GLN A 1 85 ? 32.636 -43.644 12.387 1.00 34.50 85 GLN A N 1
ATOM 642 C CA . GLN A 1 85 ? 32.070 -43.477 11.042 1.00 34.50 85 GLN A CA 1
ATOM 643 C C . GLN A 1 85 ? 30.607 -43.969 10.942 1.00 34.50 85 GLN A C 1
ATOM 645 O O . GLN A 1 85 ? 30.158 -44.706 11.821 1.00 34.50 85 GLN A O 1
ATOM 650 N N . PRO A 1 86 ? 29.858 -43.614 9.872 1.00 40.03 86 PRO A N 1
ATOM 651 C CA . PRO A 1 86 ? 28.424 -43.862 9.790 1.00 40.03 86 PRO A CA 1
ATOM 652 C C . PRO A 1 86 ? 28.070 -45.187 9.092 1.00 40.03 86 PRO A C 1
ATOM 654 O O . PRO A 1 86 ? 28.638 -45.562 8.070 1.00 40.03 86 PRO A O 1
ATOM 657 N N . SER A 1 87 ? 27.031 -45.838 9.604 1.00 34.91 87 SER A N 1
ATOM 658 C CA . SER A 1 87 ? 26.158 -46.798 8.910 1.00 34.91 87 SER A CA 1
ATOM 659 C C . SER A 1 87 ? 24.725 -46.336 9.230 1.00 34.91 87 SER A C 1
ATOM 661 O O . SER A 1 87 ? 24.468 -45.878 10.334 1.00 34.91 87 SER A O 1
ATOM 663 N N . GLY A 1 88 ? 23.746 -46.227 8.335 1.00 28.50 88 GLY A N 1
ATOM 664 C CA . GLY A 1 88 ? 23.400 -47.061 7.197 1.00 28.50 88 GLY A CA 1
ATOM 665 C C . GLY A 1 88 ? 22.096 -47.803 7.529 1.00 28.50 88 GLY A C 1
ATOM 666 O O . GLY A 1 88 ? 22.159 -48.856 8.143 1.00 28.50 88 GLY A O 1
ATOM 667 N N . GLY A 1 89 ? 20.935 -47.283 7.097 1.00 27.53 89 GLY A N 1
ATOM 668 C CA . GLY A 1 89 ? 19.741 -48.107 6.822 1.00 27.53 89 GLY A CA 1
ATOM 669 C C . GLY A 1 89 ? 18.479 -47.968 7.703 1.00 27.53 89 GLY A C 1
ATOM 670 O O . GLY A 1 89 ? 18.402 -48.528 8.783 1.00 27.53 89 GLY A O 1
ATOM 671 N N . LEU A 1 90 ? 17.440 -47.374 7.092 1.00 30.36 90 LEU A N 1
ATOM 672 C CA . LEU A 1 90 ? 16.078 -47.920 6.865 1.00 30.36 90 LEU A CA 1
ATOM 673 C C . LEU A 1 90 ? 15.042 -48.153 8.003 1.00 30.36 90 LEU A C 1
ATOM 675 O O . LEU A 1 90 ? 15.218 -49.007 8.857 1.00 30.36 90 LEU A O 1
ATOM 679 N N . ARG A 1 91 ? 13.833 -47.597 7.732 1.00 30.97 91 ARG A N 1
ATOM 680 C CA . ARG A 1 91 ? 12.445 -48.030 8.095 1.00 30.97 91 ARG A CA 1
ATOM 681 C C . ARG A 1 91 ? 12.047 -47.875 9.581 1.00 30.97 91 ARG A C 1
ATOM 683 O O . ARG A 1 91 ? 12.840 -48.130 10.458 1.00 30.97 91 ARG A O 1
ATOM 690 N N . GLY A 1 92 ? 10.824 -47.507 9.978 1.00 27.77 92 GLY A N 1
ATOM 691 C CA . GLY A 1 92 ? 9.572 -47.180 9.297 1.00 27.77 92 GLY A CA 1
ATOM 692 C C . GLY A 1 92 ? 8.441 -46.933 10.326 1.00 27.77 92 GLY A C 1
ATOM 693 O O . GLY A 1 92 ? 8.491 -47.458 11.425 1.00 27.77 92 GLY A O 1
ATOM 694 N N . ARG A 1 93 ? 7.454 -46.120 9.918 1.00 30.84 93 ARG A N 1
ATOM 695 C CA . ARG A 1 93 ? 6.002 -46.061 10.246 1.00 30.84 93 ARG A CA 1
ATOM 696 C C . ARG A 1 93 ? 5.422 -46.370 11.654 1.00 30.84 93 ARG A C 1
ATOM 698 O O . ARG A 1 93 ? 5.649 -47.431 12.212 1.00 30.84 93 ARG A O 1
ATOM 705 N N . ALA A 1 94 ? 4.384 -45.553 11.939 1.00 30.14 94 ALA A N 1
ATOM 706 C CA . ALA A 1 94 ? 3.110 -45.810 12.658 1.00 30.14 94 ALA A CA 1
ATOM 707 C C . ALA A 1 94 ? 3.122 -45.677 14.196 1.00 30.14 94 ALA A C 1
ATOM 709 O O . ALA A 1 94 ? 4.123 -45.983 14.816 1.00 30.14 94 ALA A O 1
ATOM 710 N N . ARG A 1 95 ? 2.038 -45.340 14.914 1.00 31.36 95 ARG A N 1
ATOM 711 C CA . ARG A 1 95 ? 0.789 -44.536 14.783 1.00 31.36 95 ARG A CA 1
ATOM 712 C C . ARG A 1 95 ? 0.081 -44.715 16.156 1.00 31.36 95 ARG A C 1
ATOM 714 O O . ARG A 1 95 ? 0.164 -45.822 16.673 1.00 31.36 95 ARG A O 1
ATOM 721 N N . ALA A 1 96 ? -0.705 -43.724 16.611 1.00 32.56 96 ALA A N 1
ATOM 722 C CA . ALA A 1 96 ? -1.800 -43.839 17.614 1.00 32.56 96 ALA A CA 1
ATOM 723 C C . ALA A 1 96 ? -1.384 -44.141 19.088 1.00 32.56 96 ALA A C 1
ATOM 725 O O . ALA A 1 96 ? -0.330 -44.710 19.315 1.00 32.56 96 ALA A O 1
ATOM 726 N N . ASP A 1 97 ? -2.110 -43.808 20.163 1.00 30.89 97 ASP A N 1
ATOM 727 C CA . ASP A 1 97 ? -3.401 -43.143 20.382 1.00 30.89 97 ASP A CA 1
ATOM 728 C C . ASP A 1 97 ? -3.531 -42.711 21.873 1.00 30.89 97 ASP A C 1
ATOM 730 O O . ASP A 1 97 ? -2.964 -43.346 22.755 1.00 30.89 97 ASP A O 1
ATOM 734 N N . ARG A 1 98 ? -4.321 -41.649 22.096 1.00 33.41 98 ARG A N 1
ATOM 735 C CA . ARG A 1 98 ? -5.308 -41.339 23.169 1.00 33.41 98 ARG A CA 1
ATOM 736 C C . ARG A 1 98 ? -5.144 -41.654 24.681 1.00 33.41 98 ARG A C 1
ATOM 738 O O . ARG A 1 98 ? -4.946 -42.786 25.090 1.00 33.41 98 ARG A O 1
ATOM 745 N N . ALA A 1 99 ? -5.638 -40.642 25.428 1.00 30.88 99 ALA A N 1
ATOM 746 C CA . ALA A 1 99 ? -6.457 -40.653 26.665 1.00 30.88 99 ALA A CA 1
ATOM 747 C C . ALA A 1 99 ? -5.768 -41.074 27.977 1.00 30.88 99 ALA A C 1
ATOM 749 O O . ALA A 1 99 ? -4.945 -41.969 27.994 1.00 30.88 99 ALA A O 1
ATOM 750 N N . GLY A 1 100 ? -6.052 -40.511 29.151 1.00 27.42 100 GLY A N 1
ATOM 751 C CA . GLY A 1 100 ? -7.022 -39.528 29.641 1.00 27.42 100 GLY A CA 1
ATOM 752 C C . GLY A 1 100 ? -6.900 -39.503 31.181 1.00 27.42 100 GLY A C 1
ATOM 753 O O . GLY A 1 100 ? -6.321 -40.423 31.752 1.00 27.42 100 GLY A O 1
ATOM 754 N N . GLY A 1 101 ? -7.424 -38.477 31.862 1.00 29.06 101 GLY A N 1
ATOM 755 C CA . GLY A 1 101 ? -7.534 -38.494 33.330 1.00 29.06 101 GLY A CA 1
ATOM 756 C C . GLY A 1 101 ? -7.535 -37.121 34.003 1.00 29.06 101 GLY A C 1
ATOM 757 O O . GLY A 1 101 ? -6.487 -36.608 34.377 1.00 29.06 101 GLY A O 1
ATOM 758 N N . GLN A 1 102 ? -8.726 -36.547 34.184 1.00 33.81 102 GLN A N 1
ATOM 759 C CA . GLN A 1 102 ? -9.018 -35.568 35.240 1.00 33.81 102 GLN A CA 1
ATOM 760 C C . GLN A 1 102 ? -9.153 -36.293 36.591 1.00 33.81 102 GLN A C 1
ATOM 762 O O . GLN A 1 102 ? -9.602 -37.434 36.594 1.00 33.81 102 GLN A O 1
ATOM 767 N N . VAL A 1 103 ? -8.881 -35.608 37.713 1.00 33.34 103 VAL A N 1
ATOM 768 C CA . VAL A 1 103 ? -9.829 -35.385 38.834 1.00 33.34 103 VAL A CA 1
ATOM 769 C C . VAL A 1 103 ? -9.227 -34.408 39.865 1.00 33.34 103 VAL A C 1
ATOM 771 O O . VAL A 1 103 ? -8.020 -34.334 40.071 1.00 33.34 103 VAL A O 1
ATOM 774 N N . LEU A 1 104 ? -10.144 -33.628 40.442 1.00 35.44 104 LEU A N 1
ATOM 775 C CA . LEU A 1 104 ? -10.068 -32.523 41.399 1.00 35.44 104 LEU A CA 1
ATOM 776 C C . LEU A 1 104 ? -9.440 -32.830 42.773 1.00 35.44 104 LEU A C 1
ATOM 778 O O . LEU A 1 104 ? -9.548 -33.942 43.281 1.00 35.44 104 LEU A O 1
ATOM 782 N N . GLY A 1 105 ? -8.960 -31.771 43.441 1.00 29.83 105 GLY A N 1
ATOM 783 C CA . GLY A 1 105 ? -8.746 -31.746 44.893 1.00 29.83 105 GLY A CA 1
ATOM 784 C C . GLY A 1 105 ? -8.129 -30.440 45.419 1.00 29.83 105 GLY A C 1
ATOM 785 O O . GLY A 1 105 ? -6.918 -30.268 45.406 1.00 29.83 105 GLY A O 1
ATOM 786 N N . GLN A 1 106 ? -8.969 -29.532 45.912 1.00 34.44 106 GLN A N 1
ATOM 787 C CA . GLN A 1 106 ? -8.667 -28.460 46.882 1.00 34.44 106 GLN A CA 1
ATOM 788 C C . GLN A 1 106 ? -9.635 -28.673 48.080 1.00 34.44 106 GLN A C 1
ATOM 790 O O . GLN A 1 106 ? -10.624 -29.380 47.853 1.00 34.44 106 GLN A O 1
ATOM 795 N N . PRO A 1 107 ? -9.463 -28.091 49.299 1.00 50.06 107 PRO A N 1
ATOM 796 C CA . PRO A 1 107 ? -8.765 -26.821 49.572 1.00 50.06 107 PRO A CA 1
ATOM 797 C C . PRO A 1 107 ? -8.063 -26.651 50.966 1.00 50.06 107 PRO A C 1
ATOM 799 O O . PRO A 1 107 ? -8.144 -27.503 51.842 1.00 50.06 107 PRO A O 1
ATOM 802 N N . LEU A 1 108 ? -7.484 -25.446 51.147 1.00 31.58 108 LEU A N 1
ATOM 803 C CA . LEU A 1 108 ? -7.271 -24.629 52.373 1.00 31.58 108 LEU A CA 1
ATOM 804 C C . LEU A 1 108 ? -6.198 -24.985 53.434 1.00 31.58 108 LEU A C 1
ATOM 806 O O . LEU A 1 108 ? -6.213 -26.036 54.061 1.00 31.58 108 LEU A O 1
ATOM 810 N N . GLY A 1 109 ? -5.371 -23.975 53.757 1.00 28.28 109 GLY A N 1
ATOM 811 C CA . GLY A 1 109 ? -4.561 -23.891 54.980 1.00 28.28 109 GLY A CA 1
ATOM 812 C C . GLY A 1 109 ? -3.679 -22.633 55.027 1.00 28.28 109 GLY A C 1
ATOM 813 O O . GLY A 1 109 ? -2.677 -22.550 54.327 1.00 28.28 109 GLY A O 1
ATOM 814 N N . ALA A 1 110 ? -4.076 -21.643 55.828 1.00 31.48 110 ALA A N 1
ATOM 815 C CA . ALA A 1 110 ? -3.386 -20.371 56.058 1.00 31.48 110 ALA A CA 1
ATOM 816 C C . ALA A 1 110 ? -2.231 -20.486 57.076 1.00 31.48 110 ALA A C 1
ATOM 818 O O . ALA A 1 110 ? -2.342 -21.288 57.997 1.00 31.48 110 ALA A O 1
ATOM 819 N N . ALA A 1 111 ? -1.202 -19.628 56.960 1.00 30.97 111 ALA A N 1
ATOM 820 C CA . ALA A 1 111 ? -0.573 -18.869 58.065 1.00 30.97 111 ALA A CA 1
ATOM 821 C C . ALA A 1 111 ? 0.724 -18.145 57.623 1.00 30.97 111 ALA A C 1
ATOM 823 O O . ALA A 1 111 ? 1.644 -18.764 57.097 1.00 30.97 111 ALA A O 1
ATOM 824 N N . GLN A 1 112 ? 0.811 -16.838 57.908 1.00 35.06 112 GLN A N 1
ATOM 825 C CA . GLN A 1 112 ? 2.069 -16.117 58.191 1.00 35.06 112 GLN A CA 1
ATOM 826 C C . GLN A 1 112 ? 2.356 -16.188 59.710 1.00 35.06 112 GLN A C 1
ATOM 828 O O . GLN A 1 112 ? 1.416 -16.459 60.464 1.00 35.06 112 GLN A O 1
ATOM 833 N N . PRO A 1 113 ? 3.599 -15.970 60.194 1.00 43.91 113 PRO A N 1
ATOM 834 C CA . PRO A 1 113 ? 4.146 -14.622 60.504 1.00 43.91 113 PRO A CA 1
ATOM 835 C C . PRO A 1 113 ? 5.667 -14.536 60.176 1.00 43.91 113 PRO A C 1
ATOM 837 O O . PRO A 1 113 ? 6.258 -15.525 59.773 1.00 43.91 113 PRO A O 1
ATOM 840 N N . GLY A 1 114 ? 6.436 -13.448 60.281 1.00 29.12 114 GLY A N 1
ATOM 841 C CA . GLY A 1 114 ? 6.307 -12.121 60.873 1.00 29.12 114 GLY A CA 1
ATOM 842 C C . GLY A 1 114 ? 7.641 -11.351 60.710 1.00 29.12 114 GLY A C 1
ATOM 843 O O . GLY A 1 114 ? 8.604 -11.849 60.133 1.00 29.12 114 GLY A O 1
ATOM 844 N N . HIS A 1 115 ? 7.654 -10.112 61.202 1.00 32.22 115 HIS A N 1
ATOM 845 C CA . HIS A 1 115 ? 8.648 -9.042 61.034 1.00 32.22 115 HIS A CA 1
ATOM 846 C C . HIS A 1 115 ? 10.128 -9.313 61.379 1.00 32.22 115 HIS A C 1
ATOM 848 O O . HIS A 1 115 ? 10.452 -10.006 62.336 1.00 32.22 115 HIS A O 1
ATOM 854 N N . GLY A 1 116 ? 11.012 -8.544 60.722 1.00 28.50 116 GLY A N 1
ATOM 855 C CA . GLY A 1 116 ? 12.364 -8.238 61.200 1.00 28.50 116 GLY A CA 1
ATOM 856 C C . GLY A 1 116 ? 12.976 -7.017 60.502 1.00 28.50 116 GLY A C 1
ATOM 857 O O . GLY A 1 116 ? 13.448 -7.108 59.376 1.00 28.50 116 GLY A O 1
ATOM 858 N N . SER A 1 117 ? 12.966 -5.860 61.170 1.00 34.03 117 SER A N 1
ATOM 859 C CA . SER A 1 117 ? 13.637 -4.627 60.729 1.00 34.03 117 SER A CA 1
ATOM 860 C C . SER A 1 117 ? 15.162 -4.732 60.841 1.00 34.03 117 SER A C 1
ATOM 862 O O . SER A 1 117 ? 15.634 -5.297 61.828 1.00 34.03 117 SER A O 1
ATOM 864 N N . ARG A 1 118 ? 15.924 -4.037 59.982 1.00 33.88 118 ARG A N 1
ATOM 865 C CA . ARG A 1 118 ? 17.163 -3.345 60.396 1.00 33.88 118 ARG A CA 1
ATOM 866 C C . ARG A 1 118 ? 17.599 -2.273 59.394 1.00 33.88 118 ARG A C 1
ATOM 868 O O . ARG A 1 118 ? 17.589 -2.468 58.186 1.00 33.88 118 ARG A O 1
ATOM 875 N N . ARG A 1 119 ? 17.956 -1.120 59.963 1.00 34.28 119 ARG A N 1
ATOM 876 C CA . ARG A 1 119 ? 18.506 0.081 59.325 1.00 34.28 119 ARG A CA 1
ATOM 877 C C . ARG A 1 119 ? 19.960 -0.146 58.897 1.00 34.28 119 ARG A C 1
ATOM 879 O O . ARG A 1 119 ? 20.712 -0.770 59.635 1.00 34.28 119 ARG A O 1
ATOM 886 N N . GLY A 1 120 ? 20.370 0.506 57.812 1.00 30.52 120 GLY A N 1
ATOM 887 C CA . GLY A 1 120 ? 21.772 0.751 57.472 1.00 30.52 120 GLY A CA 1
ATOM 888 C C . GLY A 1 120 ? 21.874 1.868 56.436 1.00 30.52 120 GLY A C 1
ATOM 889 O O . GLY A 1 120 ? 21.502 1.678 55.286 1.00 30.52 120 GLY A O 1
ATOM 890 N N . ARG A 1 121 ? 22.312 3.055 56.867 1.00 35.47 121 ARG A N 1
ATOM 891 C CA . ARG A 1 121 ? 22.658 4.199 56.008 1.00 35.47 121 ARG A CA 1
ATOM 892 C C . ARG A 1 121 ? 24.056 3.972 55.436 1.00 35.47 121 ARG A C 1
ATOM 894 O O . ARG A 1 121 ? 24.908 3.601 56.226 1.00 35.47 121 ARG A O 1
ATOM 901 N N . HIS A 1 122 ? 24.317 4.324 54.175 1.00 34.66 122 HIS A N 1
ATOM 902 C CA . HIS A 1 122 ? 25.605 4.891 53.744 1.00 34.66 122 HIS A CA 1
ATOM 903 C C . HIS A 1 122 ? 25.443 5.756 52.481 1.00 34.66 122 HIS A C 1
ATOM 905 O O . HIS A 1 122 ? 24.523 5.574 51.689 1.00 34.66 122 HIS A O 1
ATOM 911 N N . HIS A 1 123 ? 26.307 6.769 52.406 1.00 32.41 123 HIS A N 1
ATOM 912 C CA . HIS A 1 123 ? 26.327 7.924 51.508 1.00 32.41 123 HIS A CA 1
ATOM 913 C C . HIS A 1 123 ? 26.668 7.603 50.035 1.00 32.41 123 HIS A C 1
ATOM 915 O O . HIS A 1 123 ? 27.286 6.585 49.756 1.00 32.41 123 HIS A O 1
ATOM 921 N N . GLY A 1 124 ? 26.266 8.512 49.126 1.00 29.84 124 GLY A N 1
ATOM 922 C CA . GLY A 1 124 ? 26.413 8.440 47.655 1.00 29.84 124 GLY A CA 1
ATOM 923 C C . GLY A 1 124 ? 27.847 8.567 47.095 1.00 29.84 124 GLY A C 1
ATOM 924 O O . GLY A 1 124 ? 28.803 8.426 47.854 1.00 29.84 124 GLY A O 1
ATOM 925 N N . PRO A 1 125 ? 28.021 8.862 45.783 1.00 44.75 125 PRO A N 1
ATOM 926 C CA . PRO A 1 125 ? 27.656 10.181 45.255 1.00 44.75 125 PRO A CA 1
ATOM 927 C C . PRO A 1 125 ? 26.955 10.218 43.873 1.00 44.75 125 PRO A C 1
ATOM 929 O O . PRO A 1 125 ? 26.742 9.220 43.197 1.00 44.75 125 PRO A O 1
ATOM 932 N N . ARG A 1 126 ? 26.585 11.459 43.539 1.00 34.97 126 ARG A N 1
ATOM 933 C CA . ARG A 1 126 ? 25.760 12.033 42.462 1.00 34.97 126 ARG A CA 1
ATOM 934 C C . ARG A 1 126 ? 26.228 11.773 41.021 1.00 34.97 126 ARG A C 1
ATOM 936 O O . ARG A 1 126 ? 27.431 11.731 40.780 1.00 34.97 126 ARG A O 1
ATOM 943 N N . ARG A 1 127 ? 25.276 11.853 40.075 1.00 35.22 127 ARG A N 1
ATOM 944 C CA . ARG A 1 127 ? 25.365 12.624 38.810 1.00 35.22 127 ARG A CA 1
ATOM 945 C C . ARG A 1 127 ? 23.958 12.956 38.273 1.00 35.22 127 ARG A C 1
ATOM 947 O O . ARG A 1 127 ? 23.061 12.128 38.377 1.00 35.22 127 ARG A O 1
ATOM 954 N N . ASP A 1 128 ? 23.810 14.188 37.783 1.00 33.75 128 ASP A N 1
ATOM 955 C CA . ASP A 1 128 ? 22.590 14.855 37.285 1.00 33.75 128 ASP A CA 1
ATOM 956 C C . ASP A 1 128 ? 21.969 14.205 36.032 1.00 33.75 128 ASP A C 1
ATOM 958 O O . ASP A 1 128 ? 22.653 13.474 35.311 1.00 33.75 128 ASP A O 1
ATOM 962 N N . PRO A 1 129 ? 20.712 14.569 35.704 1.00 36.34 129 PRO A N 1
ATOM 963 C CA . PRO A 1 129 ? 20.562 15.428 34.524 1.00 36.34 129 PRO A CA 1
ATOM 964 C C . PRO A 1 129 ? 19.629 16.641 34.735 1.00 36.34 129 PRO A C 1
ATOM 966 O O . PRO A 1 129 ? 18.545 16.539 35.307 1.00 36.34 129 PRO A O 1
ATOM 969 N N . ALA A 1 130 ? 20.055 17.792 34.203 1.00 31.34 130 ALA A N 1
ATOM 970 C CA . ALA A 1 130 ? 19.193 18.918 33.822 1.00 31.34 130 ALA A CA 1
ATOM 971 C C . ALA A 1 130 ? 18.221 18.448 32.713 1.00 31.34 130 ALA A C 1
ATOM 973 O O . ALA A 1 130 ? 18.624 17.663 31.861 1.00 31.34 130 ALA A O 1
ATOM 974 N N . GLY A 1 131 ? 16.918 18.761 32.726 1.00 27.59 131 GLY A N 1
ATOM 975 C CA . GLY A 1 131 ? 16.317 20.094 32.547 1.00 27.59 131 GLY A CA 1
ATOM 976 C C . GLY A 1 131 ? 16.138 20.347 31.035 1.00 27.59 131 GLY A C 1
ATOM 977 O O . GLY A 1 131 ? 17.122 20.303 30.315 1.00 27.59 131 GLY A O 1
ATOM 978 N N . ALA A 1 132 ? 14.958 20.581 30.453 1.00 30.61 132 ALA A N 1
ATOM 979 C CA . ALA A 1 132 ? 13.851 21.381 30.951 1.00 30.61 132 ALA A CA 1
ATOM 980 C C . ALA A 1 132 ? 12.505 21.042 30.273 1.00 30.61 132 ALA A C 1
ATOM 982 O O . ALA A 1 132 ? 12.424 20.834 29.064 1.00 30.61 132 ALA A O 1
ATOM 983 N N . LEU A 1 133 ? 11.452 21.085 31.092 1.00 30.75 133 LEU A N 1
ATOM 984 C CA . LEU A 1 133 ? 10.062 21.349 30.727 1.00 30.75 133 LEU A CA 1
ATOM 985 C C . LEU A 1 133 ? 9.853 22.870 30.646 1.00 30.75 133 LEU A C 1
ATOM 987 O O . LEU A 1 133 ? 10.389 23.604 31.477 1.00 30.75 133 LEU A O 1
ATOM 991 N N . LEU A 1 134 ? 8.999 23.330 29.732 1.00 31.77 134 LEU A N 1
ATOM 992 C CA . LEU A 1 134 ? 8.312 24.619 29.842 1.00 31.77 134 LEU A CA 1
ATOM 993 C C . LEU A 1 134 ? 6.822 24.396 29.577 1.00 31.77 134 LEU A C 1
ATOM 995 O O . LEU A 1 134 ? 6.402 24.195 28.442 1.00 31.77 134 LEU A O 1
ATOM 999 N N . GLY A 1 135 ? 6.042 24.433 30.655 1.00 27.97 135 GLY A N 1
ATOM 1000 C CA . GLY A 1 135 ? 4.633 24.796 30.621 1.00 27.97 135 GLY A CA 1
ATOM 1001 C C . GLY A 1 135 ? 4.479 26.252 31.062 1.00 27.97 135 GLY A C 1
ATOM 1002 O O . GLY A 1 135 ? 5.309 26.769 31.811 1.00 27.97 135 GLY A O 1
ATOM 1003 N N . ALA A 1 136 ? 3.404 26.901 30.628 1.00 30.34 136 ALA A N 1
ATOM 1004 C CA . ALA A 1 136 ? 2.929 28.141 31.227 1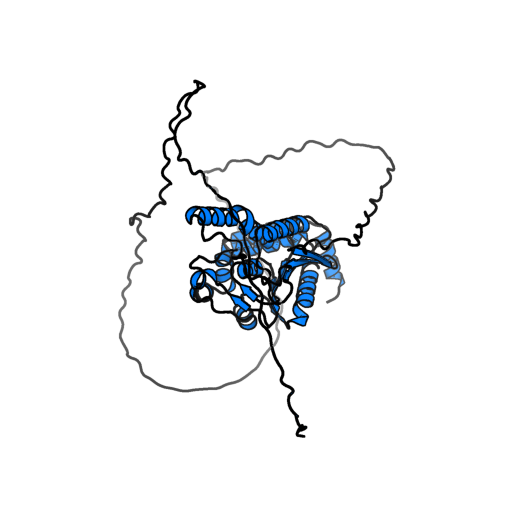.00 30.34 136 ALA A CA 1
ATOM 1005 C C . ALA A 1 136 ? 1.402 28.075 31.358 1.00 30.34 136 ALA A C 1
ATOM 1007 O O . ALA A 1 136 ? 0.680 28.083 30.364 1.00 30.34 136 ALA A O 1
ATOM 1008 N N . HIS A 1 137 ? 0.941 27.996 32.605 1.00 31.61 137 HIS A N 1
ATOM 1009 C CA . HIS A 1 137 ? -0.423 28.292 33.036 1.00 31.61 137 HIS A CA 1
ATOM 1010 C C . HIS A 1 137 ? -0.475 29.718 33.594 1.00 31.61 137 HIS A C 1
ATOM 1012 O O . HIS A 1 137 ? 0.455 30.130 34.287 1.00 31.61 137 HIS A O 1
ATOM 1018 N N . ALA A 1 138 ? -1.596 30.410 33.376 1.00 32.00 138 ALA A N 1
ATOM 1019 C CA . ALA A 1 138 ? -2.159 31.448 34.249 1.00 32.00 138 ALA A CA 1
ATOM 1020 C C . ALA A 1 138 ? -3.646 31.677 33.854 1.00 32.00 138 ALA A C 1
ATOM 1022 O O . ALA A 1 138 ? -4.030 31.258 32.761 1.00 32.00 138 ALA A O 1
ATOM 1023 N N . PRO A 1 139 ? -4.479 32.353 34.668 1.00 39.59 139 PRO A N 1
ATOM 1024 C CA . PRO A 1 139 ? -5.170 31.797 35.836 1.00 39.59 139 PRO A CA 1
ATOM 1025 C C . PRO A 1 139 ? -6.711 31.946 35.749 1.00 39.59 139 PRO A C 1
ATOM 1027 O O . PRO A 1 139 ? -7.234 32.596 34.846 1.00 39.59 139 PRO A O 1
ATOM 1030 N N . GLU A 1 140 ? -7.433 31.332 36.692 1.00 36.03 140 GLU A N 1
ATOM 1031 C CA . GLU A 1 140 ? -8.890 31.461 36.852 1.00 36.03 140 GLU A CA 1
ATOM 1032 C C . GLU A 1 140 ? -9.294 32.700 37.664 1.00 36.03 140 GLU A C 1
ATOM 1034 O O . GLU A 1 140 ? -8.677 32.981 38.686 1.00 36.03 140 GLU A O 1
ATOM 1039 N N . ASP A 1 141 ? -10.391 33.344 37.249 1.00 32.62 141 ASP A N 1
ATOM 1040 C CA . ASP A 1 141 ? -11.315 34.130 38.078 1.00 32.62 141 ASP A CA 1
ATOM 1041 C C . ASP A 1 141 ? -12.727 34.038 37.443 1.00 32.62 141 ASP A C 1
ATOM 1043 O O . ASP A 1 141 ? -12.889 34.236 36.237 1.00 32.62 141 ASP A O 1
ATOM 1047 N N . GLY A 1 142 ? -13.759 33.715 38.233 1.00 28.75 142 GLY A N 1
ATOM 1048 C CA . GLY A 1 142 ? -15.187 33.879 37.872 1.00 28.75 142 GLY A CA 1
ATOM 1049 C C . GLY A 1 142 ? -15.801 35.118 38.561 1.00 28.75 142 GLY A C 1
ATOM 1050 O O . GLY A 1 142 ? -15.051 35.835 39.220 1.00 28.75 142 GLY A O 1
ATOM 1051 N N . PRO A 1 143 ? -17.137 35.371 38.543 1.00 51.72 143 PRO A N 1
ATOM 1052 C CA . PRO A 1 143 ? -18.238 34.584 37.966 1.00 51.72 143 PRO A CA 1
ATOM 1053 C C . PRO A 1 143 ? -19.336 35.417 37.216 1.00 51.72 143 PRO A C 1
ATOM 1055 O O . PRO A 1 143 ? -19.202 36.615 37.008 1.00 51.72 143 PRO A O 1
ATOM 1058 N N . THR A 1 144 ? -20.438 34.719 36.875 1.00 31.72 144 THR A N 1
ATOM 1059 C CA . THR A 1 144 ? -21.831 35.141 36.542 1.00 31.72 144 THR A CA 1
ATOM 1060 C C . THR A 1 144 ? -22.182 35.812 35.197 1.00 31.72 144 THR A C 1
ATOM 1062 O O . THR A 1 144 ? -21.684 36.862 34.820 1.00 31.72 144 THR A O 1
ATOM 1065 N N . GLY A 1 145 ? -23.197 35.243 34.520 1.00 27.45 145 GLY A N 1
ATOM 1066 C CA . GLY A 1 145 ? -23.943 35.909 33.444 1.00 27.45 145 GLY A CA 1
ATOM 1067 C C . GLY A 1 145 ? -24.740 34.958 32.546 1.00 27.45 145 GLY A C 1
ATOM 1068 O O . GLY A 1 145 ? -24.202 34.383 31.608 1.00 27.45 145 GLY A O 1
ATOM 1069 N N . ALA A 1 146 ? -26.036 34.800 32.824 1.00 32.66 146 ALA A N 1
ATOM 1070 C CA . ALA A 1 146 ? -26.986 34.093 31.969 1.00 32.66 146 ALA A CA 1
ATOM 1071 C C . ALA A 1 146 ? -27.131 34.775 30.593 1.00 32.66 146 ALA A C 1
ATOM 1073 O O . ALA A 1 146 ? -27.251 35.995 30.512 1.00 32.66 146 ALA A O 1
ATOM 1074 N N . GLY A 1 147 ? -27.193 33.987 29.516 1.00 28.41 147 GLY A N 1
ATOM 1075 C CA . GLY A 1 147 ? -27.443 34.504 28.171 1.00 28.41 147 GLY A CA 1
ATOM 1076 C C . GLY A 1 147 ? -27.686 33.392 27.158 1.00 28.41 147 GLY A C 1
ATOM 1077 O O . GLY A 1 147 ? -26.754 32.775 26.654 1.00 28.41 147 GLY A O 1
ATOM 1078 N N . ALA A 1 148 ? -28.958 33.133 26.862 1.00 37.72 148 ALA A N 1
ATOM 1079 C CA . ALA A 1 148 ? -29.392 32.241 25.797 1.00 37.72 148 ALA A CA 1
ATOM 1080 C C . ALA A 1 148 ? -28.878 32.734 24.428 1.00 37.72 148 ALA A C 1
ATOM 1082 O O . ALA A 1 148 ? -29.250 33.812 23.969 1.00 37.72 148 ALA A O 1
ATOM 1083 N N . GLY A 1 149 ? -28.051 31.924 23.761 1.00 29.64 149 GLY A N 1
ATOM 1084 C CA . GLY A 1 149 ? -27.501 32.193 22.431 1.00 29.64 149 GLY A CA 1
ATOM 1085 C C . GLY A 1 149 ? -27.755 31.020 21.487 1.00 29.64 149 GLY A C 1
ATOM 1086 O O . GLY A 1 149 ? -27.335 29.893 21.732 1.00 29.64 149 GLY A O 1
ATOM 1087 N N . ARG A 1 150 ? -28.503 31.289 20.421 1.00 32.03 150 ARG A N 1
ATOM 1088 C CA . ARG A 1 150 ? -29.055 30.343 19.445 1.00 32.03 150 ARG A CA 1
ATOM 1089 C C . ARG A 1 150 ? -27.960 29.540 18.725 1.00 32.03 150 ARG A C 1
ATOM 1091 O O . ARG A 1 150 ? -27.052 30.117 18.134 1.00 32.03 150 ARG A O 1
ATOM 1098 N N . ARG A 1 151 ? -28.089 28.208 18.697 1.00 35.16 151 ARG A N 1
ATOM 1099 C CA . ARG A 1 151 ? -27.274 27.324 17.847 1.00 35.16 151 ARG A CA 1
ATOM 1100 C C . ARG A 1 151 ? -27.724 27.471 16.391 1.00 35.16 151 ARG A C 1
ATOM 1102 O O . ARG A 1 151 ? -28.778 26.968 16.012 1.00 35.16 151 ARG A O 1
ATOM 1109 N N . HIS A 1 152 ? -26.931 28.157 15.573 1.00 34.25 152 HIS A N 1
ATOM 1110 C CA . HIS A 1 152 ? -27.090 28.116 14.123 1.00 34.25 152 HIS A CA 1
ATOM 1111 C C . HIS A 1 152 ? -26.637 26.749 13.603 1.00 34.25 152 HIS A C 1
ATOM 1113 O O . HIS A 1 152 ? -25.448 26.437 13.583 1.00 34.25 152 HIS A O 1
ATOM 1119 N N . GLY A 1 153 ? -27.606 25.928 13.192 1.00 33.50 153 GLY A N 1
ATOM 1120 C CA . GLY A 1 153 ? -27.355 24.714 12.429 1.00 33.50 153 GLY A CA 1
ATOM 1121 C C . GLY A 1 153 ? -26.644 25.055 11.121 1.00 33.50 153 GLY A C 1
ATOM 1122 O O . GLY A 1 153 ? -27.164 25.815 10.301 1.00 33.50 153 GLY A O 1
ATOM 1123 N N . ARG A 1 154 ? -25.447 24.497 10.925 1.00 34.97 154 ARG A N 1
ATOM 1124 C CA . ARG A 1 154 ? -24.795 24.481 9.616 1.00 34.97 154 ARG A CA 1
ATOM 1125 C C . ARG A 1 154 ? -25.587 23.540 8.713 1.00 34.97 154 ARG A C 1
ATOM 1127 O O . ARG A 1 154 ? -25.676 22.343 8.960 1.00 34.97 154 ARG A O 1
ATOM 1134 N N . ARG A 1 155 ? -26.214 24.128 7.701 1.00 32.25 155 ARG A N 1
ATOM 1135 C CA . ARG A 1 155 ? -26.974 23.447 6.653 1.00 32.25 155 ARG A CA 1
ATOM 1136 C C . ARG A 1 155 ? -25.985 22.712 5.726 1.00 32.25 155 ARG A C 1
ATOM 1138 O O . ARG A 1 155 ? -24.956 23.310 5.408 1.00 32.25 155 ARG A O 1
ATOM 1145 N N . PRO A 1 156 ? -26.254 21.472 5.277 1.00 36.72 156 PRO A N 1
ATOM 1146 C CA . PRO A 1 156 ? -25.392 20.796 4.311 1.00 36.72 156 PRO A CA 1
ATOM 1147 C C . PRO A 1 156 ? -25.397 21.571 2.991 1.00 36.72 156 PRO A C 1
ATOM 1149 O O . PRO A 1 156 ? -26.462 21.957 2.502 1.00 36.72 156 PRO A O 1
ATOM 1152 N N . VAL A 1 157 ? -24.218 21.809 2.423 1.00 37.47 157 VAL A N 1
ATOM 1153 C CA . VAL A 1 157 ? -24.086 22.383 1.080 1.00 37.47 157 VAL A CA 1
ATOM 1154 C C . VAL A 1 157 ? -24.427 21.277 0.072 1.00 37.47 157 VAL A C 1
ATOM 1156 O O . VAL A 1 157 ? -23.844 20.195 0.163 1.00 37.47 157 VAL A O 1
ATOM 1159 N N . PRO A 1 158 ? -25.367 21.481 -0.867 1.00 34.59 158 PRO A N 1
ATOM 1160 C CA . PRO A 1 158 ? -25.674 20.465 -1.864 1.00 34.59 158 PRO A CA 1
ATOM 1161 C C . PRO A 1 158 ? -24.490 20.320 -2.829 1.00 34.59 158 PRO A C 1
ATOM 1163 O O . PRO A 1 158 ? -24.023 21.306 -3.400 1.00 34.59 158 PRO A O 1
ATOM 1166 N N . ARG A 1 159 ? -24.000 19.086 -3.009 1.00 41.62 159 ARG A N 1
ATOM 1167 C CA . ARG A 1 159 ? -23.003 18.750 -4.035 1.00 41.62 159 ARG A CA 1
ATOM 1168 C C . ARG A 1 159 ? -23.641 18.968 -5.408 1.00 41.62 159 ARG A C 1
ATOM 1170 O O . ARG A 1 159 ? -24.634 18.324 -5.739 1.00 41.62 159 ARG A O 1
ATOM 1177 N N . ALA A 1 160 ? -23.104 19.921 -6.165 1.00 37.16 160 ALA A N 1
ATOM 1178 C CA . ALA A 1 160 ? -23.587 20.256 -7.495 1.00 37.16 160 ALA A CA 1
ATOM 1179 C C . ALA A 1 160 ? -23.415 19.057 -8.437 1.00 37.16 160 ALA A C 1
ATOM 1181 O O . ALA A 1 160 ? -22.310 18.547 -8.612 1.00 37.16 160 ALA A O 1
ATOM 1182 N N . GLY A 1 161 ? -24.520 18.618 -9.039 1.00 37.56 161 GLY A N 1
ATOM 1183 C CA . GLY A 1 161 ? -24.489 17.738 -10.197 1.00 37.56 161 GLY A CA 1
ATOM 1184 C C . GLY A 1 161 ? -23.987 18.509 -11.415 1.00 37.56 161 GLY A C 1
ATOM 1185 O O . GLY A 1 161 ? -24.469 19.607 -11.692 1.00 37.56 161 GLY A O 1
ATOM 1186 N N . LEU A 1 162 ? -23.031 17.932 -12.140 1.00 35.62 162 LEU A N 1
ATOM 1187 C CA . LEU A 1 162 ? -22.661 18.375 -13.479 1.00 35.62 162 LEU A CA 1
ATOM 1188 C C . LEU A 1 162 ? -23.203 17.366 -14.493 1.00 35.62 162 LEU A C 1
ATOM 1190 O O . LEU A 1 162 ? -22.807 16.202 -14.495 1.00 35.62 162 LEU A O 1
ATOM 1194 N N . THR A 1 163 ? -24.089 17.827 -15.373 1.00 33.03 163 THR A N 1
ATOM 1195 C CA . THR A 1 163 ? -24.381 17.174 -16.655 1.00 33.03 163 THR A CA 1
ATOM 1196 C C . THR A 1 163 ? -23.513 17.776 -17.764 1.00 33.03 163 THR A C 1
ATOM 1198 O O . THR A 1 163 ? -23.226 18.971 -17.769 1.00 33.03 163 THR A O 1
ATOM 1201 N N . VAL A 1 164 ? -23.091 16.894 -18.670 1.00 41.53 164 VAL A N 1
ATOM 1202 C CA . VAL A 1 164 ? -21.971 16.971 -19.626 1.00 41.53 164 VAL A CA 1
ATOM 1203 C C . VAL A 1 164 ? -22.233 17.867 -20.845 1.00 41.53 164 VAL A C 1
ATOM 1205 O O . VAL A 1 164 ? -23.323 17.829 -21.407 1.00 41.53 164 VAL A O 1
ATOM 1208 N N . ALA A 1 165 ? -21.184 18.533 -21.351 1.00 32.53 165 ALA A N 1
ATOM 1209 C CA . ALA A 1 165 ? -20.997 18.769 -22.789 1.00 32.53 165 ALA A CA 1
ATOM 1210 C C . ALA A 1 165 ? -19.497 18.924 -23.129 1.00 32.53 165 ALA A C 1
ATOM 1212 O O . ALA A 1 165 ? -18.865 19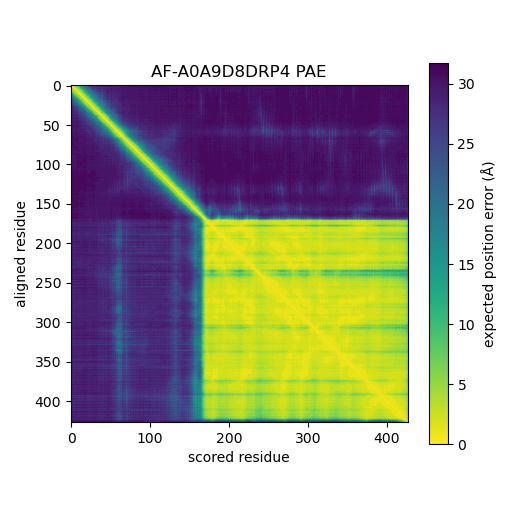.900 -22.734 1.00 32.53 165 ALA A O 1
ATOM 1213 N N . GLY A 1 166 ? -18.951 17.948 -23.868 1.00 29.77 166 GLY A N 1
ATOM 1214 C CA . GLY A 1 166 ? -17.540 17.835 -24.264 1.00 29.77 166 GLY A CA 1
ATOM 1215 C C . GLY A 1 166 ? -16.796 16.807 -23.410 1.00 29.77 166 GLY A C 1
ATOM 1216 O O . GLY A 1 166 ? -16.598 17.033 -22.221 1.00 29.77 166 GLY A O 1
ATOM 1217 N N . ALA A 1 167 ? -16.420 15.659 -23.984 1.00 37.69 167 ALA A N 1
ATOM 1218 C CA . ALA A 1 167 ? -15.651 14.645 -23.266 1.00 37.69 167 ALA A CA 1
ATOM 1219 C C . ALA A 1 167 ? -14.248 15.194 -22.972 1.00 37.69 167 ALA A C 1
ATOM 1221 O O . ALA A 1 167 ? -13.345 15.116 -23.805 1.00 37.69 167 ALA A O 1
ATOM 1222 N N . LEU A 1 168 ? -14.086 15.783 -21.787 1.00 42.22 168 LEU A N 1
ATOM 1223 C CA . LEU A 1 168 ? -12.780 15.912 -21.159 1.00 42.22 168 LEU A CA 1
ATOM 1224 C C . LEU A 1 168 ? -12.155 14.507 -21.121 1.00 42.22 168 LEU A C 1
ATOM 1226 O O . LEU A 1 168 ? -12.890 13.537 -20.893 1.00 42.22 168 LEU A O 1
ATOM 1230 N N . PRO A 1 169 ? -10.842 14.361 -21.368 1.00 54.19 169 PRO A N 1
ATOM 1231 C CA . PRO A 1 169 ? -10.185 13.078 -21.163 1.00 54.19 169 PRO A CA 1
ATOM 1232 C C . PRO A 1 169 ? -10.518 12.578 -19.754 1.00 54.19 169 PRO A C 1
ATOM 1234 O O . PRO A 1 169 ? -10.516 13.364 -18.803 1.00 54.19 169 PRO A O 1
ATOM 1237 N N . ALA A 1 170 ? -10.879 11.296 -19.643 1.00 68.50 170 ALA A N 1
ATOM 1238 C CA . ALA A 1 170 ? -11.208 10.694 -18.360 1.00 68.50 170 ALA A CA 1
ATOM 1239 C C . ALA A 1 170 ? -10.042 10.921 -17.389 1.00 68.50 170 ALA A C 1
ATOM 1241 O O . ALA A 1 170 ? -8.877 10.748 -17.746 1.00 68.50 170 ALA A O 1
ATOM 1242 N N . GLU A 1 171 ? -10.363 11.374 -16.183 1.00 88.75 171 GLU A N 1
ATOM 1243 C CA . GLU A 1 171 ? -9.375 11.678 -15.158 1.00 88.75 171 GLU A CA 1
ATOM 1244 C C . GLU A 1 171 ? -8.554 10.415 -14.828 1.00 88.75 171 GLU A C 1
ATOM 1246 O O . GLU A 1 171 ? -9.147 9.351 -14.660 1.00 88.75 171 GLU A O 1
ATOM 1251 N N . PRO A 1 172 ? -7.209 10.482 -14.727 1.00 93.69 172 PRO A N 1
ATOM 1252 C CA . PRO A 1 172 ? -6.372 9.284 -14.575 1.00 93.69 172 PRO A CA 1
ATOM 1253 C C . PRO A 1 172 ? -6.562 8.570 -13.228 1.00 93.69 172 PRO A C 1
ATOM 1255 O O . PRO A 1 172 ? -6.144 7.420 -13.071 1.00 93.69 172 PRO A O 1
ATOM 1258 N N . VAL A 1 173 ? -7.191 9.242 -12.258 1.00 98.06 173 VAL A N 1
ATOM 1259 C CA . VAL A 1 173 ? -7.557 8.700 -10.949 1.00 98.06 173 VAL A CA 1
ATOM 1260 C C . VAL A 1 173 ? -8.961 9.178 -10.594 1.00 98.06 173 VAL A C 1
ATOM 1262 O O . VAL A 1 173 ? -9.192 10.381 -10.482 1.00 98.06 173 VAL A O 1
ATOM 1265 N N . GLY A 1 174 ? -9.875 8.238 -10.372 1.00 97.62 174 GLY A N 1
ATOM 1266 C CA . GLY A 1 174 ? -11.243 8.506 -9.933 1.00 97.62 174 GLY A CA 1
ATOM 1267 C C . GLY A 1 174 ? -11.453 8.176 -8.462 1.00 97.62 174 GLY A C 1
ATOM 1268 O O . GLY A 1 174 ? -10.770 7.315 -7.903 1.00 97.62 174 GLY A O 1
ATOM 1269 N N . VAL A 1 175 ? -12.438 8.827 -7.841 1.00 98.31 175 VAL A N 1
ATOM 1270 C CA . VAL A 1 175 ? -12.837 8.567 -6.452 1.00 98.31 175 VAL A CA 1
ATOM 1271 C C . VAL A 1 175 ? -14.350 8.401 -6.363 1.00 98.31 175 VAL A C 1
ATOM 1273 O O . VAL A 1 175 ? -15.112 9.266 -6.796 1.00 98.31 175 VAL A O 1
ATOM 1276 N N . ARG A 1 176 ? -14.792 7.295 -5.762 1.00 97.75 176 ARG A N 1
ATOM 1277 C CA . ARG A 1 176 ? -16.191 7.026 -5.402 1.00 97.75 176 ARG A CA 1
ATOM 1278 C C . ARG A 1 176 ? -16.306 6.882 -3.891 1.00 97.75 176 ARG A C 1
ATOM 1280 O O . ARG A 1 176 ? -15.488 6.206 -3.284 1.00 97.75 176 ARG A O 1
ATOM 1287 N N . PHE A 1 177 ? -17.354 7.437 -3.292 1.00 97.38 177 PHE A N 1
ATOM 1288 C CA . PHE A 1 177 ? -17.633 7.266 -1.865 1.00 97.38 177 PHE A CA 1
ATOM 1289 C C . PHE A 1 177 ? -18.735 6.235 -1.637 1.00 97.38 177 PHE A C 1
ATOM 1291 O O . PHE A 1 177 ? -19.715 6.189 -2.382 1.00 97.38 177 PHE A O 1
ATOM 1298 N N . ASP A 1 178 ? -18.567 5.421 -0.601 1.00 92.19 178 ASP A N 1
ATOM 1299 C CA . ASP A 1 178 ? -19.461 4.330 -0.241 1.00 92.19 178 ASP A CA 1
ATOM 1300 C C . ASP A 1 178 ? -19.478 4.118 1.280 1.00 92.19 178 ASP A C 1
ATOM 1302 O O . ASP A 1 178 ? -18.606 3.452 1.831 1.00 92.19 178 ASP A O 1
ATOM 1306 N N . ASP A 1 179 ? -20.451 4.727 1.964 1.00 91.81 179 ASP A N 1
ATOM 1307 C CA . ASP A 1 179 ? -20.667 4.608 3.417 1.00 91.81 179 ASP A CA 1
ATOM 1308 C C . ASP A 1 179 ? -19.376 4.706 4.259 1.00 91.81 179 ASP A C 1
ATOM 1310 O O . ASP A 1 179 ? -18.958 3.788 4.969 1.00 91.81 179 ASP A O 1
ATOM 1314 N N . GLY A 1 180 ? -18.686 5.839 4.121 1.00 95.25 180 GLY A N 1
ATOM 1315 C CA . GLY A 1 180 ? -17.421 6.102 4.804 1.00 95.25 180 GLY A CA 1
ATOM 1316 C C . GLY A 1 180 ? -16.205 5.374 4.223 1.00 95.25 180 GLY A C 1
ATOM 1317 O O . GLY A 1 180 ? -15.113 5.502 4.772 1.00 95.25 180 GLY A O 1
ATOM 1318 N N . VAL A 1 181 ? -16.340 4.647 3.114 1.00 98.50 181 VAL A N 1
ATOM 1319 C CA . VAL A 1 181 ? -15.211 4.116 2.339 1.00 98.50 181 VAL A CA 1
ATOM 1320 C C . VAL A 1 181 ? -15.007 4.961 1.085 1.00 98.50 181 VAL A C 1
ATOM 1322 O O . VAL A 1 181 ? -15.952 5.206 0.338 1.00 98.50 181 VAL A O 1
ATOM 1325 N N . ALA A 1 182 ? -13.777 5.398 0.829 1.00 98.81 182 ALA A N 1
ATOM 1326 C CA . ALA A 1 182 ? -13.398 6.002 -0.446 1.00 98.81 182 ALA A CA 1
ATOM 1327 C C . ALA A 1 182 ? -12.748 4.947 -1.349 1.00 98.81 182 ALA A C 1
ATOM 1329 O O . ALA A 1 182 ? -11.724 4.373 -0.996 1.00 98.81 182 ALA A O 1
ATOM 1330 N N . VAL A 1 183 ? -13.333 4.693 -2.514 1.00 98.81 183 VAL A N 1
ATOM 1331 C CA . VAL A 1 183 ? -12.796 3.806 -3.549 1.00 98.81 183 VAL A CA 1
ATOM 1332 C C . VAL A 1 183 ? -12.039 4.655 -4.563 1.00 98.81 183 VAL A C 1
ATOM 1334 O O . VAL A 1 183 ? -12.642 5.336 -5.394 1.00 98.81 183 VAL A O 1
ATOM 1337 N N . VAL A 1 184 ? -10.715 4.617 -4.474 1.00 98.81 184 VAL A N 1
ATOM 1338 C CA . VAL A 1 184 ? -9.766 5.273 -5.373 1.00 98.81 184 VAL A CA 1
ATOM 1339 C C . VAL A 1 184 ? -9.411 4.307 -6.496 1.00 98.81 184 VAL A C 1
ATOM 1341 O O . VAL A 1 184 ? -8.990 3.176 -6.251 1.00 98.81 184 VAL A O 1
ATOM 1344 N N . THR A 1 185 ? -9.598 4.739 -7.738 1.00 98.75 185 THR A N 1
ATOM 1345 C CA . THR A 1 185 ? -9.454 3.883 -8.918 1.00 98.75 185 THR A CA 1
ATOM 1346 C C . THR A 1 185 ? -8.471 4.495 -9.905 1.00 98.75 185 THR A C 1
ATOM 1348 O O . THR A 1 185 ? -8.659 5.636 -10.312 1.00 98.75 185 THR A O 1
ATOM 1351 N N . LEU A 1 186 ? -7.460 3.741 -10.336 1.00 98.62 186 LEU A N 1
ATOM 1352 C CA . LEU A 1 186 ? -6.588 4.115 -11.454 1.00 98.62 186 LEU A CA 1
ATOM 1353 C C . LEU A 1 186 ? -7.305 3.858 -12.793 1.00 98.62 186 LEU A C 1
ATOM 1355 O O . LEU A 1 186 ? -7.881 2.784 -13.004 1.00 98.62 186 LEU A O 1
ATOM 1359 N N . GLN A 1 187 ? -7.290 4.843 -13.693 1.00 97.25 187 GLN A N 1
ATOM 1360 C CA . GLN A 1 187 ? -8.151 4.879 -14.886 1.00 97.25 187 GLN A CA 1
ATOM 1361 C C . GLN A 1 187 ? -7.379 5.106 -16.195 1.00 97.25 187 GLN A C 1
ATOM 1363 O O . GLN A 1 187 ? -7.802 5.890 -17.040 1.00 97.25 187 GLN A O 1
ATOM 1368 N N . ARG A 1 188 ? -6.268 4.386 -16.387 1.00 96.50 188 ARG A N 1
ATOM 1369 C CA . ARG A 1 188 ? -5.548 4.299 -17.675 1.00 96.50 188 ARG A CA 1
ATOM 1370 C C . ARG A 1 188 ? -5.512 2.843 -18.175 1.00 96.50 188 ARG A C 1
ATOM 1372 O O . ARG A 1 188 ? -4.424 2.278 -18.341 1.00 96.50 188 ARG A O 1
ATOM 1379 N N . PRO A 1 189 ? -6.665 2.162 -18.338 1.00 96.81 189 PRO A N 1
ATOM 1380 C CA . PRO A 1 189 ? -6.721 0.714 -18.569 1.00 96.81 189 PRO A CA 1
ATOM 1381 C C . PRO A 1 189 ? -6.005 0.275 -19.856 1.00 96.81 189 PRO A C 1
ATOM 1383 O O . PRO A 1 189 ? -5.422 -0.812 -19.907 1.00 96.81 189 PRO A O 1
ATOM 1386 N N . GLU A 1 190 ? -5.986 1.125 -20.880 1.00 95.44 190 GLU A N 1
ATOM 1387 C CA . GLU A 1 190 ? -5.260 0.934 -22.141 1.00 95.44 190 GLU A CA 1
ATOM 1388 C C . GLU A 1 190 ? -3.734 0.882 -21.956 1.00 95.44 190 GLU A C 1
ATOM 1390 O O . GLU A 1 190 ? -3.034 0.259 -22.756 1.00 95.44 190 GLU A O 1
ATOM 1395 N N . ARG A 1 191 ? -3.223 1.460 -20.862 1.00 95.75 191 ARG A N 1
ATOM 1396 C CA . ARG A 1 191 ? -1.821 1.392 -20.423 1.00 95.75 191 ARG A CA 1
ATOM 1397 C C . ARG A 1 191 ? -1.627 0.508 -19.189 1.00 95.75 191 ARG A C 1
ATOM 1399 O O . ARG A 1 191 ? -0.633 0.657 -18.487 1.00 95.75 191 ARG A O 1
ATOM 1406 N N . LEU A 1 192 ? -2.562 -0.405 -18.891 1.00 97.00 192 LEU A N 1
ATOM 1407 C CA . LEU A 1 192 ? -2.537 -1.223 -17.664 1.00 97.00 192 LEU A CA 1
ATOM 1408 C C . LEU A 1 192 ? -2.414 -0.379 -16.384 1.00 97.00 192 LEU A C 1
ATOM 1410 O O . LEU A 1 192 ? -1.757 -0.787 -15.427 1.00 97.00 192 LEU A O 1
ATOM 1414 N N . ASN A 1 193 ? -3.019 0.810 -16.387 1.00 98.12 193 ASN A N 1
ATOM 1415 C CA . ASN A 1 193 ? -2.958 1.778 -15.298 1.00 98.12 193 ASN A CA 1
ATOM 1416 C C . ASN A 1 193 ? -1.525 2.169 -14.904 1.00 98.12 193 ASN A C 1
ATOM 1418 O O . ASN A 1 193 ? -1.275 2.482 -13.742 1.00 98.12 193 ASN A O 1
ATOM 1422 N N . ALA A 1 194 ? -0.578 2.131 -15.850 1.00 97.44 194 ALA A N 1
ATOM 1423 C CA . ALA A 1 194 ? 0.737 2.723 -15.644 1.00 97.44 194 ALA A CA 1
ATOM 1424 C C . ALA A 1 194 ? 0.575 4.188 -15.210 1.00 97.44 194 ALA A C 1
ATOM 1426 O O . ALA A 1 194 ? -0.296 4.893 -15.726 1.00 97.44 194 ALA A O 1
ATOM 1427 N N . PHE A 1 195 ? 1.379 4.647 -14.257 1.00 94.88 195 PHE A N 1
ATOM 1428 C CA . PHE A 1 195 ? 1.351 6.032 -13.811 1.00 94.88 195 PHE A CA 1
ATOM 1429 C C . PHE A 1 195 ? 2.364 6.870 -14.586 1.00 94.88 195 PHE A C 1
ATOM 1431 O O . PHE A 1 195 ? 3.483 6.446 -14.858 1.00 94.88 195 PHE A O 1
ATOM 1438 N N . ASP A 1 196 ? 1.960 8.090 -14.898 1.00 94.81 196 ASP A N 1
ATOM 1439 C CA . ASP A 1 196 ? 2.803 9.184 -15.365 1.00 94.81 196 ASP A CA 1
ATOM 1440 C C . ASP A 1 196 ? 2.847 10.279 -14.268 1.00 94.81 196 ASP A C 1
ATOM 1442 O O . ASP A 1 196 ? 2.166 10.158 -13.236 1.00 94.81 196 ASP A O 1
ATOM 1446 N N . PRO A 1 197 ? 3.614 11.371 -14.437 1.00 94.88 197 PRO A N 1
ATOM 1447 C CA . PRO A 1 197 ? 3.641 12.453 -13.452 1.00 94.88 197 PRO A CA 1
ATOM 1448 C C . PRO A 1 197 ? 2.279 13.117 -13.190 1.00 94.88 197 PRO A C 1
ATOM 1450 O O . PRO A 1 197 ? 2.082 13.729 -12.140 1.00 94.88 197 PRO A O 1
ATOM 1453 N N . VAL A 1 198 ? 1.330 13.039 -14.127 1.00 95.31 198 VAL A N 1
ATOM 1454 C CA . VAL A 1 198 ? -0.027 13.576 -13.935 1.00 95.31 198 VAL A CA 1
ATOM 1455 C C . VAL A 1 198 ? -0.813 12.668 -12.990 1.00 95.31 198 VAL A C 1
ATOM 1457 O O . VAL A 1 198 ? -1.413 13.139 -12.025 1.00 95.31 198 VAL A O 1
ATOM 1460 N N . THR A 1 199 ? -0.744 11.362 -13.223 1.00 96.75 199 THR A N 1
ATOM 1461 C CA . THR A 1 199 ? -1.368 10.314 -12.416 1.00 96.75 199 THR A CA 1
ATOM 1462 C C . THR A 1 199 ? -0.817 10.333 -10.993 1.00 96.75 199 THR A C 1
ATOM 1464 O O . THR A 1 199 ? -1.601 10.335 -10.046 1.00 96.75 199 THR A O 1
ATOM 1467 N N . VAL A 1 200 ? 0.511 10.421 -10.824 1.00 97.69 200 VAL A N 1
ATOM 1468 C CA . VAL A 1 200 ? 1.151 10.493 -9.498 1.00 97.69 200 VAL A CA 1
ATOM 1469 C C . VAL A 1 200 ? 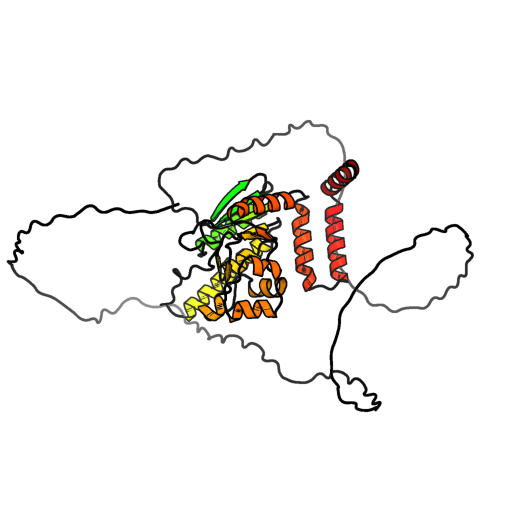0.684 11.731 -8.738 1.00 97.69 200 VAL A C 1
ATOM 1471 O O . VAL A 1 200 ? 0.203 11.608 -7.612 1.00 97.69 200 VAL A O 1
ATOM 1474 N N . ARG A 1 201 ? 0.746 12.921 -9.348 1.00 98.00 201 ARG A N 1
ATOM 1475 C CA . ARG A 1 201 ? 0.286 14.159 -8.698 1.00 98.00 201 ARG A CA 1
ATOM 1476 C C . ARG A 1 201 ? -1.192 14.122 -8.347 1.00 98.00 201 ARG A C 1
ATOM 1478 O O . ARG A 1 201 ? -1.564 14.562 -7.259 1.00 98.00 201 ARG A O 1
ATOM 1485 N N . ARG A 1 202 ? -2.031 13.571 -9.228 1.00 97.94 202 ARG A N 1
ATOM 1486 C CA . ARG A 1 202 ? -3.456 13.437 -8.939 1.00 97.94 202 ARG A CA 1
ATOM 1487 C C . ARG A 1 202 ? -3.708 12.470 -7.787 1.00 97.94 202 ARG A C 1
ATOM 1489 O O . ARG A 1 202 ? -4.477 12.806 -6.890 1.00 97.94 202 ARG A O 1
ATOM 1496 N N . LEU A 1 203 ? -3.048 11.314 -7.777 1.00 98.44 203 LEU A N 1
ATOM 1497 C CA . LEU A 1 203 ? -3.194 10.342 -6.698 1.00 98.44 203 LEU A CA 1
ATOM 1498 C C . LEU A 1 203 ? -2.752 10.933 -5.354 1.00 98.44 203 LEU A C 1
ATOM 1500 O O . LEU A 1 203 ? -3.472 10.787 -4.374 1.00 98.44 203 LEU A O 1
ATOM 1504 N N . ARG A 1 204 ? -1.638 11.675 -5.314 1.00 98.44 204 ARG A N 1
ATOM 1505 C CA . ARG A 1 204 ? -1.199 12.396 -4.106 1.00 98.44 204 ARG A CA 1
ATOM 1506 C C . ARG A 1 204 ? -2.228 13.410 -3.618 1.00 98.44 204 ARG A C 1
ATOM 1508 O O . ARG A 1 204 ? -2.540 13.440 -2.433 1.00 98.44 204 ARG A O 1
ATOM 1515 N N . ALA A 1 205 ? -2.793 14.208 -4.527 1.00 98.44 205 ALA A N 1
ATOM 1516 C CA . ALA A 1 205 ? -3.848 15.159 -4.177 1.00 98.44 205 ALA A CA 1
ATOM 1517 C C . ALA A 1 205 ? -5.065 14.447 -3.563 1.00 98.44 205 ALA A C 1
ATOM 1519 O O . ALA A 1 205 ? -5.546 14.858 -2.511 1.00 98.44 205 ALA A O 1
ATOM 1520 N N . VAL A 1 206 ? -5.498 13.330 -4.158 1.00 98.56 206 VAL A N 1
ATOM 1521 C CA . VAL A 1 206 ? -6.574 12.490 -3.611 1.00 98.56 206 VAL A CA 1
ATOM 1522 C C . VAL A 1 206 ? -6.211 11.959 -2.223 1.00 98.56 206 VAL A C 1
ATOM 1524 O O . VAL A 1 206 ? -7.006 12.084 -1.300 1.00 98.56 206 VAL A O 1
ATOM 1527 N N . VAL A 1 207 ? -5.016 11.397 -2.037 1.00 98.56 207 VAL A N 1
ATOM 1528 C CA . VAL A 1 207 ? -4.568 10.869 -0.736 1.00 98.56 207 VAL A CA 1
ATOM 1529 C C . VAL A 1 207 ? -4.556 11.971 0.331 1.00 98.56 207 VAL A C 1
ATOM 1531 O O . VAL A 1 207 ? -5.045 11.750 1.438 1.00 98.56 207 VAL A O 1
ATOM 1534 N N . ALA A 1 208 ? -4.088 13.175 -0.005 1.00 98.38 208 ALA A N 1
ATOM 1535 C CA . ALA A 1 208 ? -4.083 14.323 0.902 1.00 98.38 208 ALA A CA 1
ATOM 1536 C C . ALA A 1 208 ? -5.501 14.802 1.272 1.00 98.38 208 ALA A C 1
ATOM 1538 O O . ALA A 1 208 ? -5.779 15.073 2.444 1.00 98.38 208 ALA A O 1
ATOM 1539 N N . GLU A 1 209 ? -6.419 14.865 0.302 1.00 98.25 209 GLU A N 1
ATOM 1540 C CA . GLU A 1 209 ? -7.838 15.161 0.546 1.00 98.25 209 GLU A CA 1
ATOM 1541 C C . GLU A 1 209 ? -8.449 14.114 1.492 1.00 98.25 209 GLU A C 1
ATOM 1543 O O . GLU A 1 209 ? -9.014 14.449 2.538 1.00 98.25 209 GLU A O 1
ATOM 1548 N N . LEU A 1 210 ? -8.252 12.830 1.180 1.00 98.38 210 LEU A N 1
ATOM 1549 C CA . LEU A 1 210 ? -8.773 11.718 1.968 1.00 98.38 210 LEU A CA 1
ATOM 1550 C C . LEU A 1 210 ? -8.158 11.642 3.362 1.00 98.38 210 LEU A C 1
ATOM 1552 O O . LEU A 1 210 ? -8.831 11.158 4.264 1.00 98.38 210 LEU A O 1
ATOM 1556 N N . ALA A 1 211 ? -6.932 12.115 3.588 1.00 97.75 211 ALA A N 1
ATOM 1557 C CA . ALA A 1 211 ? -6.323 12.132 4.917 1.00 97.75 211 ALA A CA 1
ATOM 1558 C C . ALA A 1 211 ? -7.107 13.014 5.903 1.00 97.75 211 ALA A C 1
ATOM 1560 O O . ALA A 1 211 ? -7.231 12.665 7.078 1.00 97.75 211 ALA A O 1
ATOM 1561 N N . THR A 1 212 ? -7.674 14.122 5.419 1.00 96.94 212 THR A N 1
ATOM 1562 C CA . THR A 1 212 ? -8.324 15.145 6.257 1.00 96.94 212 THR A CA 1
ATOM 1563 C C . THR A 1 212 ? -9.854 15.083 6.256 1.00 96.94 212 THR A C 1
ATOM 1565 O O . THR A 1 212 ? -10.483 15.653 7.145 1.00 96.94 212 THR A O 1
ATOM 1568 N N . ASP A 1 213 ? -10.469 14.357 5.318 1.00 97.62 213 ASP A N 1
ATOM 1569 C CA . ASP A 1 213 ? -11.929 14.220 5.240 1.00 97.62 213 ASP A CA 1
ATOM 1570 C C . ASP A 1 213 ? -12.493 13.341 6.374 1.00 97.62 213 ASP A C 1
ATOM 1572 O O . ASP A 1 213 ? -12.332 12.122 6.366 1.00 97.62 213 ASP A O 1
ATOM 1576 N N . ALA A 1 214 ? -13.183 13.931 7.350 1.00 95.38 214 ALA A N 1
ATOM 1577 C CA . ALA A 1 214 ? -13.744 13.202 8.491 1.00 95.38 214 ALA A CA 1
ATOM 1578 C C . ALA A 1 214 ? -14.848 12.189 8.119 1.00 95.38 214 ALA A C 1
ATOM 1580 O O . ALA A 1 214 ? -15.093 11.258 8.889 1.00 95.38 214 ALA A O 1
ATOM 1581 N N . GLU A 1 215 ? -15.490 12.332 6.954 1.00 96.50 215 GLU A N 1
ATOM 1582 C CA . GLU A 1 215 ? -16.519 11.395 6.487 1.00 96.50 215 GLU A CA 1
ATOM 1583 C C . GLU A 1 215 ? -15.899 10.090 5.964 1.00 96.50 215 GLU A C 1
ATOM 1585 O O . GLU A 1 215 ? -16.536 9.037 5.991 1.00 96.50 215 GLU A O 1
ATOM 1590 N N . VAL A 1 216 ? -14.636 10.129 5.528 1.00 98.19 216 VAL A N 1
ATOM 1591 C CA . VAL A 1 216 ? -13.898 8.950 5.062 1.00 98.19 216 VAL A CA 1
ATOM 1592 C C . VAL A 1 216 ? -13.248 8.252 6.250 1.00 98.19 216 VAL A C 1
ATOM 1594 O O . VAL A 1 216 ? -12.373 8.804 6.915 1.00 98.19 216 VAL A O 1
ATOM 1597 N N . ARG A 1 217 ? -13.625 6.998 6.484 1.00 98.00 217 ARG A N 1
ATOM 1598 C CA . ARG A 1 217 ? -13.104 6.138 7.553 1.00 98.00 217 ARG A CA 1
ATOM 1599 C C . ARG A 1 217 ? -12.161 5.038 7.064 1.00 98.00 217 ARG A C 1
ATOM 1601 O O . ARG A 1 217 ? -11.416 4.509 7.879 1.00 98.00 217 ARG A O 1
ATOM 1608 N N . ALA A 1 218 ? -12.183 4.698 5.776 1.00 98.69 218 ALA A N 1
ATOM 1609 C CA . ALA A 1 218 ? -11.253 3.759 5.145 1.00 98.69 218 ALA A CA 1
ATOM 1610 C C . ALA A 1 218 ? -11.113 4.044 3.643 1.00 98.69 218 ALA A C 1
ATOM 1612 O O . ALA A 1 218 ? -11.968 4.704 3.046 1.00 98.69 218 ALA A O 1
ATOM 1613 N N . VAL A 1 219 ? -10.053 3.522 3.031 1.00 98.88 219 VAL A N 1
ATOM 1614 C CA . VAL A 1 219 ? -9.771 3.675 1.599 1.00 98.88 219 VAL A CA 1
ATOM 1615 C C . VAL A 1 219 ? -9.633 2.305 0.943 1.00 98.88 219 VAL A C 1
ATOM 1617 O O . VAL A 1 219 ? -9.037 1.396 1.513 1.00 98.88 219 VAL A O 1
ATOM 1620 N N . VAL A 1 220 ? -10.168 2.166 -0.267 1.00 98.94 220 VAL A N 1
ATOM 1621 C CA . VAL A 1 220 ? -9.869 1.065 -1.186 1.00 98.94 220 VAL A CA 1
ATOM 1622 C C . VAL A 1 220 ? -9.114 1.635 -2.382 1.00 98.94 220 VAL A C 1
ATOM 1624 O O . VAL A 1 220 ? -9.590 2.593 -2.982 1.00 98.94 220 VAL A O 1
ATOM 1627 N N . LEU A 1 221 ? -7.971 1.055 -2.747 1.00 98.94 221 LEU A N 1
ATOM 1628 C CA . LEU A 1 221 ? -7.219 1.401 -3.958 1.00 98.94 221 LEU A CA 1
ATOM 1629 C C . LEU A 1 221 ? -7.318 0.261 -4.977 1.00 98.94 221 LEU A C 1
ATOM 1631 O O . LEU A 1 221 ? -7.015 -0.882 -4.648 1.00 98.94 221 LEU A O 1
ATOM 1635 N N . THR A 1 222 ? -7.706 0.550 -6.218 1.00 98.88 222 THR A N 1
ATOM 1636 C CA . THR A 1 222 ? -7.800 -0.458 -7.290 1.00 98.88 222 THR A CA 1
ATOM 1637 C C . THR A 1 222 ? -7.517 0.130 -8.676 1.00 98.88 222 THR A C 1
ATOM 1639 O O . THR A 1 222 ? -7.321 1.338 -8.813 1.00 98.88 222 THR A O 1
ATOM 1642 N N . GLY A 1 223 ? -7.480 -0.710 -9.711 1.00 98.50 223 GLY A N 1
ATOM 1643 C CA . GLY A 1 223 ? -7.346 -0.304 -11.109 1.00 98.50 223 GLY A CA 1
ATOM 1644 C C . GLY A 1 223 ? -8.570 -0.685 -11.943 1.00 98.50 223 GLY A C 1
ATOM 1645 O O . GLY A 1 223 ? -9.294 -1.627 -11.632 1.00 98.50 223 GLY A O 1
ATOM 1646 N N . THR A 1 224 ? -8.807 0.037 -13.036 1.00 98.19 224 THR A N 1
ATOM 1647 C CA . THR A 1 224 ? -9.793 -0.371 -14.050 1.00 98.19 224 THR A CA 1
ATOM 1648 C C . THR A 1 224 ? -9.220 -1.391 -15.036 1.00 98.19 224 THR A C 1
ATOM 1650 O O . THR A 1 224 ? -8.022 -1.415 -15.324 1.00 98.19 224 THR A O 1
ATOM 1653 N N . GLY A 1 225 ? -10.091 -2.213 -15.622 1.00 97.12 225 GLY A N 1
ATOM 1654 C CA . GLY A 1 225 ? -9.722 -3.136 -16.694 1.00 97.12 225 GLY A CA 1
ATOM 1655 C C . GLY A 1 225 ? -8.861 -4.309 -16.218 1.00 97.12 225 GLY A C 1
ATOM 1656 O O . GLY A 1 225 ? -9.045 -4.836 -15.127 1.00 97.12 225 GLY A O 1
ATOM 1657 N N . ARG A 1 226 ? -7.932 -4.749 -17.074 1.00 96.94 226 ARG A N 1
ATOM 1658 C CA . ARG A 1 226 ? -7.185 -6.014 -16.912 1.00 96.94 226 ARG A CA 1
ATOM 1659 C C . ARG A 1 226 ? -5.931 -5.929 -16.026 1.00 96.94 226 ARG A C 1
ATOM 1661 O O . ARG A 1 226 ? -5.179 -6.896 -15.928 1.00 96.94 226 ARG A O 1
ATOM 1668 N N . GLY A 1 227 ? -5.631 -4.758 -15.472 1.00 97.56 227 GLY A N 1
ATOM 1669 C CA . GLY A 1 227 ? -4.412 -4.507 -14.707 1.00 97.56 227 GLY A CA 1
ATOM 1670 C C . GLY A 1 227 ? -4.693 -3.662 -13.481 1.00 97.56 227 GLY A C 1
ATOM 1671 O O . GLY A 1 227 ? -5.560 -2.793 -13.522 1.00 97.56 227 GLY A O 1
ATOM 1672 N N . PHE A 1 228 ? -3.940 -3.898 -12.412 1.00 98.88 228 PHE A N 1
ATOM 1673 C CA . PHE A 1 228 ? -3.920 -2.991 -11.274 1.00 98.88 228 PHE A CA 1
ATOM 1674 C C . PHE A 1 228 ? -3.062 -1.769 -11.598 1.00 98.88 228 PHE A C 1
ATOM 1676 O O . PHE A 1 228 ? -3.583 -0.660 -11.623 1.00 98.88 228 PHE A O 1
ATOM 1683 N N . CYS A 1 229 ? -1.772 -1.981 -11.887 1.00 98.56 229 CYS A N 1
ATOM 1684 C CA . CYS A 1 229 ? -0.817 -0.936 -12.258 1.00 98.56 229 CYS A CA 1
ATOM 1685 C C . CYS A 1 229 ? 0.465 -1.561 -12.829 1.00 98.56 229 CYS A C 1
ATOM 1687 O O . CYS A 1 229 ? 1.086 -2.416 -12.191 1.00 98.56 229 CYS A O 1
ATOM 1689 N N . ALA A 1 230 ? 0.898 -1.123 -14.012 1.00 97.56 230 ALA A N 1
ATOM 1690 C CA . ALA A 1 230 ? 2.136 -1.595 -14.640 1.00 97.56 230 ALA A CA 1
ATOM 1691 C C . ALA A 1 230 ? 3.410 -0.828 -14.216 1.00 97.56 230 ALA A C 1
ATOM 1693 O O . ALA A 1 230 ? 4.491 -1.132 -14.719 1.00 97.56 230 ALA A O 1
ATOM 1694 N N . GLY A 1 231 ? 3.300 0.124 -13.282 1.00 96.62 231 GLY A N 1
ATOM 1695 C CA . GLY A 1 231 ? 4.406 0.975 -12.834 1.00 96.62 231 GLY A CA 1
ATOM 1696 C C . GLY A 1 231 ? 4.494 2.280 -13.622 1.00 96.62 231 GLY A C 1
ATOM 1697 O O . GLY A 1 231 ? 3.472 2.788 -14.072 1.00 96.62 231 GLY A O 1
ATOM 1698 N N . LEU A 1 232 ? 5.702 2.827 -13.765 1.00 95.56 232 LEU A N 1
ATOM 1699 C CA . LEU A 1 232 ? 5.934 4.051 -14.533 1.00 95.56 232 LEU A CA 1
ATOM 1700 C C . LEU A 1 232 ? 5.648 3.813 -16.022 1.00 95.56 232 LEU A C 1
ATOM 1702 O O . LEU A 1 232 ? 6.119 2.829 -16.597 1.00 95.56 232 LEU A O 1
ATOM 1706 N N . ASP A 1 233 ? 4.902 4.720 -16.646 1.00 94.69 233 ASP A N 1
ATOM 1707 C CA . ASP A 1 233 ? 4.692 4.706 -18.090 1.00 94.69 233 ASP A CA 1
ATOM 1708 C C . ASP A 1 233 ? 5.987 5.100 -18.808 1.00 94.69 233 ASP A C 1
ATOM 1710 O O . ASP A 1 233 ? 6.399 6.259 -18.815 1.00 94.69 233 ASP A O 1
ATOM 1714 N N . LEU A 1 234 ? 6.661 4.108 -19.389 1.00 90.88 234 LEU A N 1
ATOM 1715 C CA . LEU A 1 234 ? 7.940 4.312 -20.067 1.00 90.88 234 LEU A CA 1
ATOM 1716 C C . LEU A 1 234 ? 7.783 5.002 -21.430 1.00 90.88 234 LEU A C 1
ATOM 1718 O O . LEU A 1 234 ? 8.784 5.428 -21.998 1.00 90.88 234 LEU A O 1
ATOM 1722 N N . ALA A 1 235 ? 6.559 5.107 -21.965 1.00 87.19 235 ALA A N 1
ATOM 1723 C CA . ALA A 1 235 ? 6.316 5.729 -23.267 1.00 87.19 235 ALA A CA 1
ATOM 1724 C C . ALA A 1 235 ? 6.602 7.240 -23.273 1.00 87.19 235 ALA A C 1
ATOM 1726 O O . ALA A 1 235 ? 6.920 7.787 -24.326 1.00 87.19 235 ALA A O 1
ATOM 1727 N N . ASP A 1 236 ? 6.522 7.888 -22.108 1.00 78.69 236 ASP A N 1
ATOM 1728 C CA . ASP A 1 236 ? 6.725 9.332 -21.946 1.00 78.69 236 ASP A CA 1
ATOM 1729 C C . ASP A 1 236 ? 8.145 9.683 -21.457 1.00 78.69 236 ASP A C 1
ATOM 1731 O O . ASP A 1 236 ? 8.428 10.829 -21.100 1.00 78.69 236 ASP A O 1
ATOM 1735 N N . ILE A 1 237 ? 9.052 8.699 -21.423 1.00 87.69 237 ILE A N 1
ATOM 1736 C CA . ILE A 1 237 ? 10.446 8.889 -21.018 1.00 87.69 237 ILE A CA 1
ATOM 1737 C C . ILE A 1 237 ? 11.309 9.178 -22.249 1.00 87.69 237 ILE A C 1
ATOM 1739 O O . ILE A 1 237 ? 11.410 8.354 -23.156 1.00 87.69 237 ILE A O 1
ATOM 1743 N N . ASP A 1 238 ? 11.991 10.324 -22.246 1.00 89.44 238 ASP A N 1
ATOM 1744 C CA . ASP A 1 238 ? 12.972 10.676 -23.276 1.00 89.44 238 ASP A CA 1
ATOM 1745 C C . ASP A 1 238 ? 14.285 9.902 -23.069 1.00 89.44 238 ASP A C 1
ATOM 1747 O O . ASP A 1 238 ? 15.137 10.285 -22.262 1.00 89.44 238 ASP A O 1
ATOM 1751 N N . VAL A 1 239 ? 14.422 8.786 -23.787 1.00 91.69 239 VAL A N 1
ATOM 1752 C CA . VAL A 1 239 ? 15.633 7.945 -23.807 1.00 91.69 239 VAL A CA 1
ATOM 1753 C C . VAL A 1 239 ? 16.610 8.309 -24.927 1.00 91.69 239 VAL A C 1
ATOM 1755 O O . VAL A 1 239 ? 17.736 7.812 -24.923 1.00 91.69 239 VAL A O 1
ATOM 1758 N N . ASP A 1 240 ? 16.199 9.168 -25.863 1.00 93.06 240 ASP A N 1
ATOM 1759 C CA . ASP A 1 240 ? 17.021 9.613 -26.995 1.00 93.06 240 ASP A CA 1
ATOM 1760 C C . ASP A 1 240 ? 17.796 10.907 -26.671 1.00 93.06 240 ASP A C 1
ATOM 1762 O O . ASP A 1 240 ? 18.771 11.252 -27.348 1.00 93.06 240 ASP A O 1
ATOM 1766 N N . GLY A 1 241 ? 17.380 11.626 -25.624 1.00 91.75 241 GLY A N 1
ATOM 1767 C CA . GLY A 1 241 ? 18.076 12.778 -25.060 1.00 91.75 241 GLY A CA 1
ATOM 1768 C C . GLY A 1 241 ? 19.351 12.435 -24.262 1.00 91.75 241 GLY A C 1
ATOM 1769 O O . GLY A 1 241 ? 19.782 11.284 -24.176 1.00 91.75 241 GLY A O 1
ATOM 1770 N N . PRO A 1 242 ? 20.008 13.442 -23.650 1.00 95.12 242 PRO A N 1
ATOM 1771 C CA . PRO A 1 242 ? 21.225 13.226 -22.867 1.00 95.12 242 PRO A CA 1
ATOM 1772 C C . PRO A 1 242 ? 20.982 12.319 -21.649 1.00 95.12 242 PRO A C 1
ATOM 1774 O O . PRO A 1 242 ? 20.171 12.642 -20.778 1.00 95.12 242 PRO A O 1
ATOM 1777 N N . ALA A 1 243 ? 21.738 11.224 -21.540 1.00 94.12 243 ALA A N 1
ATOM 1778 C CA . ALA A 1 243 ? 21.553 10.212 -20.496 1.00 94.12 243 ALA A CA 1
ATOM 1779 C C . ALA A 1 243 ? 21.641 10.780 -19.065 1.00 94.12 243 ALA A C 1
ATOM 1781 O O . ALA A 1 243 ? 20.857 10.406 -18.192 1.00 94.12 243 ALA A O 1
ATOM 1782 N N . GLU A 1 244 ? 22.554 11.720 -18.807 1.00 95.00 244 GLU A N 1
ATOM 1783 C CA . GLU A 1 244 ? 22.685 12.367 -17.498 1.00 95.00 244 GLU A CA 1
ATOM 1784 C C . GLU A 1 244 ? 21.467 13.230 -17.150 1.00 95.00 244 GLU A C 1
ATOM 1786 O O . GLU A 1 244 ? 21.094 13.318 -15.978 1.00 95.00 244 GLU A O 1
ATOM 1791 N N . ALA A 1 245 ? 20.835 13.853 -18.150 1.00 95.19 245 ALA A N 1
ATOM 1792 C CA . ALA A 1 245 ? 19.622 14.637 -17.951 1.00 95.19 245 ALA A CA 1
ATOM 1793 C C . ALA A 1 245 ? 18.441 13.726 -17.594 1.00 95.19 245 ALA A C 1
ATOM 1795 O O . ALA A 1 245 ? 17.720 14.022 -16.640 1.00 95.19 245 ALA A O 1
ATOM 1796 N N . LEU A 1 246 ? 18.307 12.585 -18.283 1.00 95.19 246 LEU A N 1
ATOM 1797 C CA . LEU A 1 246 ? 17.319 11.562 -17.941 1.00 95.19 246 LEU A CA 1
ATOM 1798 C C . LEU A 1 246 ? 17.532 11.046 -16.511 1.00 95.19 246 LEU A C 1
ATOM 1800 O O . LEU A 1 246 ? 16.600 11.045 -15.709 1.00 95.19 246 LEU A O 1
ATOM 1804 N N . GLY A 1 247 ? 18.763 10.669 -16.152 1.00 96.06 247 GLY A N 1
ATOM 1805 C CA . GLY A 1 247 ? 19.080 10.193 -14.803 1.00 96.06 247 GLY A CA 1
ATOM 1806 C C . GLY A 1 247 ? 18.781 11.230 -13.712 1.00 96.06 247 GLY A C 1
ATOM 1807 O O . GLY A 1 247 ? 18.221 10.892 -12.664 1.00 96.06 247 GLY A O 1
ATOM 1808 N N . ALA A 1 248 ? 19.102 12.504 -13.960 1.00 96.69 248 ALA A N 1
ATOM 1809 C CA . ALA A 1 248 ? 18.783 13.598 -13.045 1.00 96.69 248 ALA A CA 1
ATOM 1810 C C . ALA A 1 248 ? 17.268 13.795 -12.889 1.00 96.69 248 ALA A C 1
ATOM 1812 O O . ALA A 1 248 ? 16.790 13.952 -11.762 1.00 96.69 248 ALA A O 1
ATOM 1813 N N . TRP A 1 249 ? 16.523 13.743 -13.997 1.00 95.19 249 TRP A N 1
ATOM 1814 C CA . TRP A 1 249 ? 15.068 13.860 -13.998 1.00 95.19 249 TRP A CA 1
ATOM 1815 C C . TRP A 1 249 ? 14.402 12.701 -13.250 1.00 95.19 249 TRP A C 1
ATOM 1817 O O . TRP A 1 249 ? 13.616 12.960 -12.342 1.00 95.19 249 TRP A O 1
ATOM 1827 N N . VAL A 1 250 ? 14.774 11.446 -13.538 1.00 95.31 250 VAL A N 1
ATOM 1828 C CA . VAL A 1 250 ? 14.238 10.260 -12.841 1.00 95.31 250 VAL A CA 1
ATOM 1829 C C . VAL A 1 250 ? 14.487 10.373 -11.340 1.00 95.31 250 VAL A C 1
ATOM 1831 O O . VAL A 1 250 ? 13.569 10.211 -10.539 1.00 95.31 250 VAL A O 1
ATOM 1834 N N . GLY A 1 251 ? 15.712 10.725 -10.938 1.00 96.81 251 GLY A N 1
ATOM 1835 C CA . GLY A 1 251 ? 16.038 10.900 -9.526 1.00 96.81 251 GLY A CA 1
ATOM 1836 C C . GLY A 1 251 ? 15.222 12.005 -8.846 1.00 96.81 251 GLY A C 1
ATOM 1837 O O . GLY A 1 251 ? 14.832 11.839 -7.690 1.00 96.81 251 GLY A O 1
ATOM 1838 N N . ALA A 1 252 ? 14.977 13.127 -9.530 1.00 97.44 252 ALA A N 1
ATOM 1839 C CA . ALA A 1 252 ? 14.146 14.216 -9.014 1.00 97.44 252 ALA A CA 1
ATOM 1840 C C . ALA A 1 252 ? 12.676 13.790 -8.903 1.00 97.44 252 ALA A C 1
ATOM 1842 O O . ALA A 1 252 ? 12.103 13.876 -7.824 1.00 97.44 252 ALA A O 1
ATOM 1843 N N . PHE A 1 253 ? 12.110 13.210 -9.963 1.00 96.19 253 PHE A N 1
ATOM 1844 C CA . PHE A 1 253 ? 10.746 12.681 -9.966 1.00 96.19 253 PHE A CA 1
ATOM 1845 C C . PHE A 1 253 ? 10.515 11.674 -8.829 1.00 96.19 253 PHE A C 1
ATOM 1847 O O . PHE A 1 253 ? 9.511 11.746 -8.118 1.00 96.19 253 PHE A O 1
ATOM 1854 N N . MET A 1 254 ? 11.478 10.781 -8.584 1.00 97.12 254 MET A N 1
ATOM 1855 C CA . MET A 1 254 ? 11.403 9.849 -7.461 1.00 97.12 254 MET A CA 1
ATOM 1856 C C . MET A 1 254 ? 11.380 10.561 -6.105 1.00 97.12 254 MET A C 1
ATOM 1858 O O . MET A 1 254 ? 10.561 10.222 -5.256 1.00 97.12 254 MET A O 1
ATOM 1862 N N . ARG A 1 255 ? 12.271 11.531 -5.874 1.00 98.25 255 ARG A N 1
ATOM 1863 C CA . ARG A 1 255 ? 12.370 12.229 -4.579 1.00 98.25 255 ARG A CA 1
ATOM 1864 C C . ARG A 1 255 ? 11.198 13.170 -4.315 1.00 98.25 255 ARG A C 1
ATOM 1866 O O . ARG A 1 255 ? 10.759 13.255 -3.172 1.00 98.25 255 ARG A O 1
ATOM 1873 N N . ASP A 1 256 ? 10.702 13.831 -5.352 1.00 98.00 256 ASP A N 1
ATOM 1874 C CA . ASP A 1 256 ? 9.7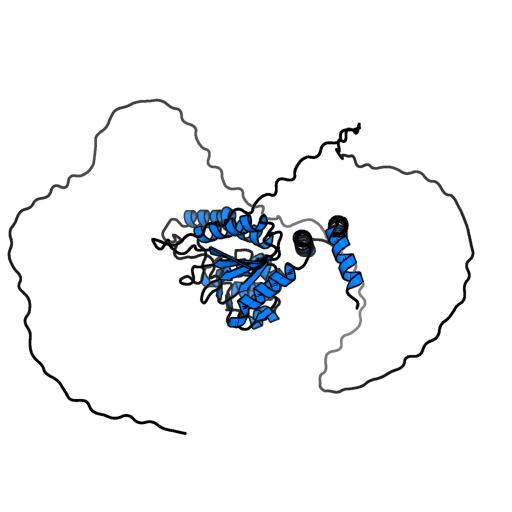67 14.947 -5.215 1.00 98.00 256 ASP A CA 1
ATOM 1875 C C . ASP A 1 256 ? 8.304 14.508 -5.408 1.00 98.00 256 ASP A C 1
ATOM 1877 O O . ASP A 1 256 ? 7.385 15.147 -4.883 1.00 98.00 256 ASP A O 1
ATOM 1881 N N . GLU A 1 257 ? 8.071 13.398 -6.122 1.00 96.88 257 GLU A N 1
ATOM 1882 C CA . GLU A 1 257 ? 6.729 12.914 -6.461 1.00 96.88 257 GLU A CA 1
ATOM 1883 C C . GLU A 1 257 ? 6.482 11.456 -6.042 1.00 96.88 257 GLU A C 1
ATOM 1885 O O . GLU A 1 257 ? 5.583 11.207 -5.238 1.00 96.88 257 GLU A O 1
ATOM 1890 N N . LEU A 1 258 ? 7.272 10.492 -6.527 1.00 96.75 258 LEU A N 1
ATOM 1891 C CA . LEU A 1 258 ? 6.955 9.065 -6.353 1.00 96.75 258 LEU A CA 1
ATOM 1892 C C . LEU A 1 258 ? 7.161 8.555 -4.916 1.00 96.75 258 LEU A C 1
ATOM 1894 O O . LEU A 1 258 ? 6.291 7.879 -4.372 1.00 96.75 258 LEU A O 1
ATOM 1898 N N . ASN A 1 259 ? 8.288 8.877 -4.276 1.00 98.44 259 ASN A N 1
ATOM 1899 C CA . ASN A 1 259 ? 8.546 8.463 -2.895 1.00 98.44 259 ASN A CA 1
ATOM 1900 C C . ASN A 1 259 ? 7.572 9.137 -1.913 1.00 98.44 259 ASN A C 1
ATOM 1902 O O . ASN A 1 259 ? 7.031 8.426 -1.066 1.00 98.44 259 ASN A O 1
ATOM 1906 N N . PRO A 1 260 ? 7.280 10.452 -2.024 1.00 98.56 260 PRO A N 1
ATOM 1907 C CA . PRO A 1 260 ? 6.217 11.072 -1.241 1.00 98.56 260 PRO A CA 1
ATOM 1908 C C . PRO A 1 260 ? 4.858 10.396 -1.418 1.00 98.56 260 PRO A C 1
ATOM 1910 O O . PRO A 1 260 ? 4.203 10.155 -0.416 1.00 98.56 260 PRO A O 1
ATOM 1913 N N . LEU A 1 261 ? 4.466 10.007 -2.640 1.00 98.50 261 LEU A N 1
ATOM 1914 C CA . LEU A 1 261 ? 3.224 9.252 -2.855 1.00 98.50 261 LEU A CA 1
ATOM 1915 C C . LEU A 1 261 ? 3.190 7.956 -2.030 1.00 98.50 261 LEU A C 1
ATOM 1917 O O . LEU A 1 261 ? 2.187 7.672 -1.378 1.00 98.50 261 LEU A O 1
ATOM 1921 N N . VAL A 1 262 ? 4.272 7.172 -2.054 1.00 98.50 262 VAL A N 1
ATOM 1922 C CA . VAL A 1 262 ? 4.349 5.917 -1.286 1.00 98.50 262 VAL A CA 1
ATOM 1923 C C . VAL A 1 262 ? 4.229 6.194 0.212 1.00 98.50 262 VAL A C 1
ATOM 1925 O O . VAL A 1 262 ? 3.450 5.522 0.880 1.00 98.50 262 VAL A O 1
ATOM 1928 N N . LEU A 1 263 ? 4.948 7.200 0.720 1.00 98.50 263 LEU A N 1
ATOM 1929 C CA . LEU A 1 263 ? 4.921 7.588 2.135 1.00 98.50 263 LEU A CA 1
ATOM 1930 C C . LEU A 1 263 ? 3.554 8.128 2.574 1.00 98.50 263 LEU A C 1
ATOM 1932 O O . LEU A 1 263 ? 3.098 7.822 3.671 1.00 98.50 263 LEU A O 1
ATOM 1936 N N . GLU A 1 264 ? 2.898 8.927 1.735 1.00 98.38 264 GLU A N 1
ATOM 1937 C CA . GLU A 1 264 ? 1.569 9.488 1.996 1.00 98.38 264 GLU A CA 1
ATOM 1938 C C . GLU A 1 264 ? 0.503 8.388 2.034 1.00 98.38 264 GLU A C 1
ATOM 1940 O O . GLU A 1 264 ? -0.363 8.400 2.908 1.00 98.38 264 GLU A O 1
ATOM 1945 N N . LEU A 1 265 ? 0.578 7.420 1.115 1.00 98.25 265 LEU A N 1
ATOM 1946 C CA . LEU A 1 265 ? -0.361 6.302 1.062 1.00 98.25 265 LEU A CA 1
ATOM 1947 C C . LEU A 1 265 ? -0.156 5.337 2.237 1.00 98.25 265 LEU A C 1
ATOM 1949 O O . LEU A 1 265 ? -1.118 5.029 2.941 1.00 98.25 265 LEU A O 1
ATOM 1953 N N . SER A 1 266 ? 1.084 4.898 2.486 1.00 97.69 266 SER A N 1
ATOM 1954 C CA . SER A 1 266 ? 1.378 3.978 3.592 1.00 97.69 266 SER A CA 1
ATOM 1955 C C . SER A 1 266 ? 1.179 4.648 4.950 1.00 97.69 266 SER A C 1
ATOM 1957 O O . SER A 1 266 ? 0.691 4.022 5.885 1.00 97.69 266 SER A O 1
ATOM 1959 N N . GLY A 1 267 ? 1.487 5.941 5.057 1.00 97.56 267 GLY A N 1
ATOM 1960 C CA . GLY A 1 267 ? 1.313 6.750 6.262 1.00 97.56 267 GLY A CA 1
ATOM 1961 C C . GLY A 1 267 ? -0.097 7.305 6.464 1.00 97.56 267 GLY A C 1
ATOM 1962 O O . GLY A 1 267 ? -0.315 8.047 7.424 1.00 97.56 267 GLY A O 1
ATOM 1963 N N . LEU A 1 268 ? -1.062 6.981 5.593 1.00 98.06 268 LEU A N 1
ATOM 1964 C CA . LEU A 1 268 ? -2.425 7.491 5.720 1.00 98.06 268 LEU A CA 1
ATOM 1965 C C . LEU A 1 268 ? -2.994 7.125 7.108 1.00 98.06 268 LEU A C 1
ATOM 1967 O O . LEU A 1 268 ? -2.936 5.950 7.491 1.00 98.06 268 LEU A O 1
ATOM 1971 N N . PRO A 1 269 ? -3.601 8.074 7.857 1.00 97.25 269 PRO A N 1
ATOM 1972 C CA . PRO A 1 269 ? -4.106 7.843 9.217 1.00 97.25 269 PRO A CA 1
ATOM 1973 C C . PRO A 1 269 ? -5.405 7.013 9.250 1.00 97.25 269 PRO A C 1
ATOM 1975 O O . PRO A 1 269 ? -6.189 7.090 10.196 1.00 97.25 269 PRO A O 1
ATOM 1978 N N . LYS A 1 270 ? -5.668 6.261 8.181 1.00 98.19 270 LYS A N 1
ATOM 1979 C CA . LYS A 1 270 ? -6.881 5.498 7.902 1.00 98.19 270 LYS A CA 1
ATOM 1980 C C . LYS A 1 270 ? -6.470 4.176 7.254 1.00 98.19 270 LYS A C 1
ATOM 1982 O O . LYS A 1 270 ? -5.478 4.168 6.529 1.00 98.19 270 LYS A O 1
ATOM 1987 N N . PRO A 1 271 ? -7.225 3.091 7.471 1.00 98.31 271 PRO A N 1
ATOM 1988 C CA . PRO A 1 271 ? -6.918 1.805 6.872 1.00 98.31 271 PRO A CA 1
ATOM 1989 C C . PRO A 1 271 ? -7.093 1.865 5.351 1.00 98.31 271 PRO A C 1
ATOM 1991 O O . PRO A 1 271 ? -8.112 2.354 4.848 1.00 98.31 271 PRO A O 1
ATOM 1994 N N . VAL A 1 272 ? -6.097 1.347 4.638 1.00 98.81 272 VAL A N 1
ATOM 1995 C CA . VAL A 1 272 ? -6.026 1.263 3.178 1.00 98.81 272 VAL A CA 1
ATOM 1996 C C . VAL A 1 272 ? -6.058 -0.202 2.754 1.00 98.81 272 VAL A C 1
ATOM 1998 O O . VAL A 1 272 ? -5.170 -0.979 3.096 1.00 98.81 272 VAL A O 1
ATOM 2001 N N . VAL A 1 273 ? -7.066 -0.581 1.973 1.00 98.94 273 VAL A N 1
ATOM 2002 C CA . VAL A 1 273 ? -7.156 -1.903 1.345 1.00 98.94 273 VAL A CA 1
ATOM 2003 C C . VAL A 1 273 ? -6.825 -1.771 -0.139 1.00 98.94 273 VAL A C 1
ATOM 2005 O O . VAL A 1 273 ? -7.559 -1.134 -0.892 1.00 98.94 273 VAL A O 1
ATOM 2008 N N . THR A 1 274 ? -5.746 -2.391 -0.596 1.00 98.94 274 THR A N 1
ATOM 2009 C CA . THR A 1 274 ? -5.434 -2.485 -2.024 1.00 98.94 274 THR A CA 1
ATOM 2010 C C . THR A 1 274 ? -6.138 -3.703 -2.620 1.00 98.94 274 THR A C 1
ATOM 2012 O O . THR A 1 274 ? -5.890 -4.833 -2.205 1.00 98.94 274 THR A O 1
ATOM 2015 N N . ALA A 1 275 ? -6.976 -3.481 -3.631 1.00 98.94 275 ALA A N 1
ATOM 2016 C CA . ALA A 1 275 ? -7.631 -4.512 -4.427 1.00 98.94 275 ALA A CA 1
ATOM 2017 C C . ALA A 1 275 ? -6.921 -4.666 -5.782 1.00 98.94 275 ALA A C 1
ATOM 2019 O O . ALA A 1 275 ? -7.132 -3.877 -6.709 1.00 98.94 275 ALA A O 1
ATOM 2020 N N . VAL A 1 276 ? -6.071 -5.685 -5.904 1.00 98.94 276 VAL A N 1
ATOM 2021 C CA . VAL A 1 276 ? -5.260 -5.952 -7.099 1.00 98.94 276 VAL A CA 1
ATOM 2022 C C . VAL A 1 276 ? -6.074 -6.779 -8.099 1.00 98.94 276 VAL A C 1
ATOM 2024 O O . VAL A 1 276 ? -6.145 -8.002 -8.006 1.00 98.94 276 VAL A O 1
ATOM 2027 N N . ASN A 1 277 ? -6.699 -6.101 -9.064 1.00 98.81 277 ASN A N 1
ATOM 2028 C CA . ASN A 1 277 ? -7.625 -6.668 -10.060 1.00 98.81 277 ASN A CA 1
ATOM 2029 C C . ASN A 1 277 ? -6.953 -7.362 -11.255 1.00 98.81 277 ASN A C 1
ATOM 2031 O O . ASN A 1 277 ? -7.637 -7.808 -12.170 1.00 98.81 277 ASN A O 1
ATOM 2035 N N . GLY A 1 278 ? -5.623 -7.418 -11.296 1.00 98.62 278 GLY A N 1
ATOM 2036 C CA . GLY A 1 278 ? -4.895 -7.978 -12.428 1.00 98.62 278 GLY A CA 1
ATOM 2037 C C . GLY A 1 278 ? -3.393 -7.776 -12.290 1.00 98.62 278 GLY A C 1
ATOM 2038 O O . GLY A 1 278 ? -2.836 -7.888 -11.202 1.00 98.62 278 GLY A O 1
ATOM 2039 N N . VAL A 1 279 ? -2.719 -7.470 -13.398 1.00 98.56 279 VAL A N 1
ATOM 2040 C CA . VAL A 1 279 ? -1.262 -7.263 -13.414 1.00 98.56 279 VAL A CA 1
ATOM 2041 C C . VAL A 1 279 ? -0.841 -6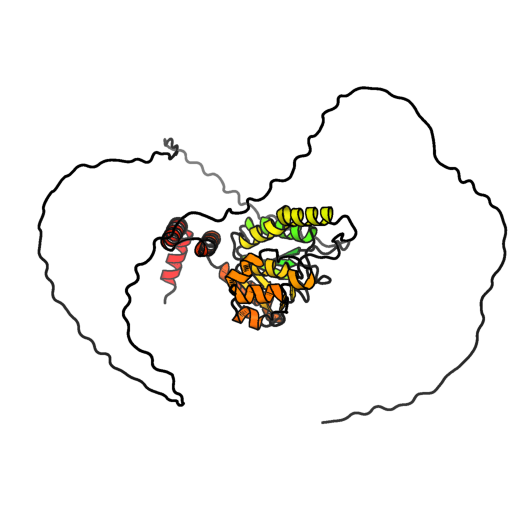.109 -12.490 1.00 98.56 279 VAL A C 1
ATOM 2043 O O . VAL A 1 279 ? -1.287 -4.974 -12.672 1.00 98.56 279 VAL A O 1
ATOM 2046 N N . ALA A 1 280 ? 0.068 -6.399 -11.560 1.00 98.75 280 ALA A N 1
ATOM 2047 C CA . ALA A 1 280 ? 0.878 -5.438 -10.821 1.00 98.75 280 ALA A CA 1
ATOM 2048 C C . ALA A 1 280 ? 2.353 -5.639 -11.209 1.00 98.75 280 ALA A C 1
ATOM 2050 O O . ALA A 1 280 ? 2.932 -6.701 -10.969 1.00 98.75 280 ALA A O 1
ATOM 2051 N N . ALA A 1 281 ? 2.976 -4.648 -11.844 1.00 98.31 281 ALA A N 1
ATOM 2052 C CA . ALA A 1 281 ? 4.345 -4.771 -12.346 1.00 98.31 281 ALA A CA 1
ATOM 2053 C C . ALA A 1 281 ? 5.195 -3.548 -12.004 1.00 98.31 281 ALA A C 1
ATOM 2055 O O . ALA A 1 281 ? 4.686 -2.434 -11.916 1.00 98.31 281 ALA A O 1
ATOM 2056 N N . GLY A 1 282 ? 6.497 -3.766 -11.809 1.00 97.31 282 GLY A N 1
ATOM 2057 C CA . GLY A 1 282 ? 7.448 -2.697 -11.509 1.00 97.31 282 GLY A CA 1
ATOM 2058 C C . GLY A 1 282 ? 6.998 -1.885 -10.295 1.00 97.31 282 GLY A C 1
ATOM 2059 O O . GLY A 1 282 ? 6.669 -2.458 -9.254 1.00 97.31 282 GLY A O 1
ATOM 2060 N N . GLY A 1 283 ? 6.921 -0.561 -10.451 1.00 97.88 283 GLY A N 1
ATOM 2061 C CA . GLY A 1 283 ? 6.433 0.340 -9.403 1.00 97.88 283 GLY A CA 1
ATOM 2062 C C . GLY A 1 283 ? 4.994 0.048 -8.961 1.00 97.88 283 GLY A C 1
ATOM 2063 O O . GLY A 1 283 ? 4.635 0.319 -7.821 1.00 97.88 283 GLY A O 1
ATOM 2064 N N . GLY A 1 284 ? 4.180 -0.596 -9.804 1.00 98.44 284 GLY A N 1
ATOM 2065 C CA . GLY A 1 284 ? 2.832 -1.036 -9.447 1.00 98.44 284 GLY A CA 1
ATOM 2066 C C . GLY A 1 284 ? 2.801 -2.114 -8.360 1.00 98.44 284 GLY A C 1
ATOM 2067 O O . GLY A 1 284 ? 1.844 -2.161 -7.593 1.00 98.44 284 GLY A O 1
ATOM 2068 N N . VAL A 1 285 ? 3.855 -2.935 -8.232 1.00 98.62 285 VAL A N 1
ATOM 2069 C CA . VAL A 1 285 ? 4.003 -3.860 -7.090 1.00 98.62 285 VAL A CA 1
ATOM 2070 C C . VAL A 1 285 ? 4.224 -3.065 -5.807 1.00 98.62 285 VAL A C 1
ATOM 2072 O O . VAL A 1 285 ? 3.538 -3.294 -4.818 1.00 98.62 285 VAL A O 1
ATOM 2075 N N . GLY A 1 286 ? 5.143 -2.099 -5.834 1.00 98.31 286 GLY A N 1
ATOM 2076 C CA . GLY A 1 286 ? 5.419 -1.231 -4.693 1.00 98.31 286 GLY A CA 1
ATOM 2077 C C . GLY A 1 286 ? 4.199 -0.423 -4.245 1.00 98.31 286 GLY A C 1
ATOM 2078 O O . GLY A 1 286 ? 3.888 -0.388 -3.058 1.00 98.31 286 GLY A O 1
ATOM 2079 N N . LEU A 1 287 ? 3.453 0.140 -5.202 1.00 98.69 287 LEU A N 1
ATOM 2080 C CA . LEU A 1 287 ? 2.202 0.853 -4.940 1.00 98.69 287 LEU A CA 1
ATOM 2081 C C . LEU A 1 287 ? 1.132 -0.064 -4.334 1.00 98.69 287 LEU A C 1
ATOM 2083 O O . LEU A 1 287 ? 0.428 0.350 -3.419 1.00 98.69 287 LEU A O 1
ATOM 2087 N N . ALA A 1 288 ? 1.014 -1.307 -4.814 1.00 98.69 288 ALA A N 1
ATOM 2088 C CA . ALA A 1 288 ? 0.056 -2.257 -4.258 1.00 98.69 288 ALA A CA 1
ATOM 2089 C C . ALA A 1 288 ? 0.357 -2.569 -2.784 1.00 98.69 288 ALA A C 1
ATOM 2091 O O . ALA A 1 288 ? -0.549 -2.554 -1.950 1.00 98.69 288 ALA A O 1
ATOM 2092 N N . LEU A 1 289 ? 1.636 -2.812 -2.481 1.00 98.69 289 LEU A N 1
ATOM 2093 C CA . LEU A 1 289 ? 2.138 -3.172 -1.152 1.00 98.69 289 LEU A CA 1
ATOM 2094 C C . LEU A 1 289 ? 2.219 -1.988 -0.175 1.00 98.69 289 LEU A C 1
ATOM 2096 O O . LEU A 1 289 ? 2.503 -2.202 0.995 1.00 98.69 289 LEU A O 1
ATOM 2100 N N . ALA A 1 290 ? 1.968 -0.759 -0.633 1.00 98.19 290 ALA A N 1
ATOM 2101 C CA . ALA A 1 290 ? 1.873 0.409 0.239 1.00 98.19 290 ALA A CA 1
ATOM 2102 C C . ALA A 1 290 ? 0.538 0.482 1.009 1.00 98.19 290 ALA A C 1
ATOM 2104 O O . ALA A 1 290 ? 0.417 1.287 1.929 1.00 98.19 290 ALA A O 1
ATOM 2105 N N . GLY A 1 291 ? -0.468 -0.319 0.633 1.00 97.94 291 GLY A N 1
ATOM 2106 C CA . GLY A 1 291 ? -1.706 -0.465 1.404 1.00 97.94 291 GLY A CA 1
ATOM 2107 C C . GLY A 1 291 ? -1.524 -1.358 2.637 1.00 97.94 291 GLY A C 1
ATOM 2108 O O . GLY A 1 291 ? -0.676 -2.245 2.645 1.00 97.94 291 GLY A O 1
ATOM 2109 N N . ASP A 1 292 ? -2.362 -1.162 3.657 1.00 98.19 292 ASP A N 1
ATOM 2110 C CA . ASP A 1 292 ? -2.315 -1.924 4.916 1.00 98.19 292 ASP A C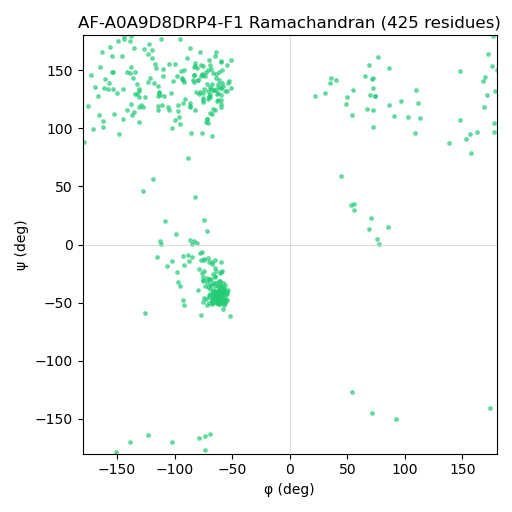A 1
ATOM 2111 C C . ASP A 1 292 ? -2.742 -3.390 4.732 1.00 98.19 292 ASP A C 1
ATOM 2113 O O . ASP A 1 292 ? -2.230 -4.294 5.392 1.00 98.19 292 ASP A O 1
ATOM 2117 N N . LEU A 1 293 ? -3.700 -3.632 3.832 1.00 97.94 293 LEU A N 1
ATOM 2118 C CA . LEU A 1 293 ? -4.146 -4.965 3.435 1.00 97.94 293 LEU A CA 1
ATOM 2119 C C . LEU A 1 293 ? -4.173 -5.068 1.916 1.00 97.94 293 LEU A C 1
ATOM 2121 O O . LEU A 1 293 ? -4.766 -4.228 1.245 1.00 97.94 293 LEU A O 1
ATOM 2125 N N . VAL A 1 294 ? -3.598 -6.139 1.376 1.00 98.88 294 VAL A N 1
ATOM 2126 C CA . VAL A 1 294 ? -3.633 -6.424 -0.062 1.00 98.88 294 VAL A CA 1
ATOM 2127 C C . VAL A 1 294 ? -4.504 -7.644 -0.316 1.00 98.88 294 VAL A C 1
ATOM 2129 O O . VAL A 1 294 ? -4.207 -8.733 0.175 1.00 98.88 294 VAL A O 1
ATOM 2132 N N . VAL A 1 295 ? -5.560 -7.465 -1.106 1.00 98.88 295 VAL A N 1
ATOM 2133 C CA . VAL A 1 295 ? -6.413 -8.542 -1.618 1.00 98.88 295 VAL A CA 1
ATOM 2134 C C . VAL A 1 295 ? -6.253 -8.599 -3.125 1.00 98.88 295 VAL A C 1
ATOM 2136 O O . VAL A 1 295 ? -6.221 -7.564 -3.790 1.00 98.88 295 VAL A O 1
ATOM 2139 N N . ALA A 1 296 ? -6.136 -9.799 -3.674 1.00 98.88 296 ALA A N 1
ATOM 2140 C CA . ALA A 1 296 ? -5.912 -9.990 -5.098 1.00 98.88 296 ALA A CA 1
ATOM 2141 C C . ALA A 1 296 ? -7.015 -10.828 -5.743 1.00 98.88 296 ALA A C 1
ATOM 2143 O O . ALA A 1 296 ? -7.508 -11.792 -5.155 1.00 98.88 296 ALA A O 1
ATOM 2144 N N . ALA A 1 297 ? -7.364 -10.474 -6.979 1.00 98.88 297 ALA A N 1
ATOM 2145 C CA . ALA A 1 297 ? -8.095 -11.365 -7.868 1.00 98.88 297 ALA A CA 1
ATOM 2146 C C . ALA A 1 297 ? -7.255 -12.622 -8.132 1.00 98.88 297 ALA A C 1
ATOM 2148 O O . ALA A 1 297 ? -6.021 -12.561 -8.183 1.00 98.88 297 ALA A O 1
ATOM 2149 N N . ARG A 1 298 ? -7.906 -13.764 -8.348 1.00 98.69 298 ARG A N 1
ATOM 2150 C CA . ARG A 1 298 ? -7.233 -15.033 -8.652 1.00 98.69 298 ARG A CA 1
ATOM 2151 C C . ARG A 1 298 ? -6.361 -14.933 -9.903 1.00 98.69 298 ARG A C 1
ATOM 2153 O O . ARG A 1 298 ? -5.311 -15.571 -9.954 1.00 98.69 298 ARG A O 1
ATOM 2160 N N . SER A 1 299 ? -6.769 -14.125 -10.882 1.00 98.44 299 SER A N 1
ATOM 2161 C CA . SER A 1 299 ? -5.999 -13.859 -12.106 1.00 98.44 299 SER A CA 1
ATOM 2162 C C . SER A 1 299 ? -4.840 -12.864 -11.944 1.00 98.44 299 SER A C 1
ATOM 2164 O O . SER A 1 299 ? -4.061 -12.673 -12.885 1.00 98.44 299 SER A O 1
ATOM 2166 N N . ALA A 1 300 ? -4.696 -12.217 -10.783 1.00 98.81 300 ALA A N 1
ATOM 2167 C CA . ALA A 1 300 ? -3.659 -11.217 -10.575 1.00 98.81 300 ALA A CA 1
ATOM 2168 C C . ALA A 1 300 ? -2.250 -11.828 -10.592 1.00 98.81 300 ALA A C 1
ATOM 2170 O O . ALA A 1 300 ? -2.012 -12.963 -10.167 1.00 98.81 300 ALA A O 1
ATOM 2171 N N . THR A 1 301 ? -1.291 -11.037 -11.074 1.00 98.75 301 THR A N 1
ATOM 2172 C CA . THR A 1 301 ? 0.126 -11.417 -11.133 1.00 98.75 301 THR A CA 1
ATOM 2173 C C . THR A 1 301 ? 1.006 -10.264 -10.681 1.00 98.75 301 THR A C 1
ATOM 2175 O O . THR A 1 301 ? 0.722 -9.104 -10.983 1.00 98.75 301 THR A O 1
ATOM 2178 N N . PHE A 1 302 ? 2.094 -10.589 -9.989 1.00 98.75 302 PHE A N 1
ATOM 2179 C CA . PHE A 1 302 ? 3.065 -9.638 -9.456 1.00 98.75 302 PHE A CA 1
ATOM 2180 C C . PHE A 1 302 ? 4.410 -9.826 -10.155 1.00 98.75 302 PHE A C 1
ATOM 2182 O O . PHE A 1 302 ? 4.917 -10.946 -10.236 1.00 98.75 302 PHE A O 1
ATOM 2189 N N . ARG A 1 303 ? 4.990 -8.744 -10.686 1.00 97.88 303 ARG A N 1
ATOM 2190 C CA . ARG A 1 303 ? 6.228 -8.802 -11.483 1.00 97.88 303 ARG A CA 1
ATOM 2191 C C . ARG A 1 303 ? 7.220 -7.717 -11.081 1.00 97.88 303 ARG A C 1
ATOM 2193 O O . ARG A 1 303 ? 7.002 -6.535 -11.342 1.00 97.88 303 ARG A O 1
ATOM 2200 N N . VAL A 1 304 ? 8.359 -8.113 -10.519 1.00 96.56 304 VAL A N 1
ATOM 2201 C CA . VAL A 1 304 ? 9.457 -7.195 -10.163 1.00 96.56 304 VAL A CA 1
ATOM 2202 C C . VAL A 1 304 ? 10.386 -7.031 -11.373 1.00 96.56 304 VAL A C 1
ATOM 2204 O O . VAL A 1 304 ? 11.465 -7.607 -11.440 1.00 96.56 304 VAL A O 1
ATOM 2207 N N . VAL A 1 305 ? 9.934 -6.277 -12.378 1.00 93.12 305 VAL A N 1
ATOM 2208 C CA . VAL A 1 305 ? 10.564 -6.235 -13.719 1.00 93.12 305 VAL A CA 1
ATOM 2209 C C . VAL A 1 305 ? 11.883 -5.450 -13.801 1.00 93.12 305 VAL A C 1
ATOM 2211 O O . VAL A 1 305 ? 12.605 -5.573 -14.783 1.00 93.12 305 VAL A O 1
ATOM 2214 N N . PHE A 1 306 ? 12.216 -4.655 -12.785 1.00 94.88 306 PHE A N 1
ATOM 2215 C CA . PHE A 1 306 ? 13.294 -3.658 -12.807 1.00 94.88 306 PHE A CA 1
ATOM 2216 C C . PHE A 1 306 ? 14.658 -4.183 -13.266 1.00 94.88 306 PHE A C 1
ATOM 2218 O O . PHE A 1 306 ? 15.198 -3.724 -14.268 1.00 94.88 306 PHE A O 1
ATOM 2225 N N . THR A 1 307 ? 15.230 -5.144 -12.544 1.00 92.69 307 THR A N 1
ATOM 2226 C CA . THR A 1 307 ? 16.604 -5.592 -12.791 1.00 92.69 307 THR A CA 1
ATOM 2227 C C . THR A 1 307 ? 16.739 -6.406 -14.081 1.00 92.69 307 THR A C 1
ATOM 2229 O O . THR A 1 307 ? 17.575 -6.032 -14.902 1.00 92.69 307 THR A O 1
ATOM 2232 N N . PRO A 1 308 ? 15.936 -7.460 -14.329 1.00 90.88 308 PRO A N 1
ATOM 2233 C CA . PRO A 1 308 ? 16.112 -8.288 -15.522 1.00 90.88 308 PRO A CA 1
ATOM 2234 C C . PRO A 1 308 ? 15.616 -7.629 -16.814 1.00 90.88 308 PRO A C 1
ATOM 2236 O O . PRO A 1 308 ? 16.173 -7.915 -17.869 1.00 90.88 308 PRO A O 1
ATOM 2239 N N . ALA A 1 309 ? 14.594 -6.762 -16.764 1.00 92.50 309 ALA A N 1
ATOM 2240 C CA . ALA A 1 309 ? 14.045 -6.145 -17.976 1.00 92.50 309 ALA A CA 1
ATOM 2241 C C . ALA A 1 309 ? 14.632 -4.759 -18.276 1.00 92.50 309 ALA A C 1
ATOM 2243 O O . ALA A 1 309 ? 14.792 -4.420 -19.444 1.00 92.50 309 ALA A O 1
ATOM 2244 N N . LEU A 1 310 ? 14.935 -3.956 -17.247 1.00 93.44 310 LEU A N 1
ATOM 2245 C CA . LEU A 1 310 ? 15.356 -2.556 -17.410 1.00 93.44 310 LEU A CA 1
ATOM 2246 C C . LEU A 1 310 ? 16.794 -2.285 -16.942 1.00 93.44 310 LEU A C 1
ATOM 2248 O O . LEU A 1 310 ? 17.319 -1.207 -17.198 1.00 93.44 310 LEU A O 1
ATOM 2252 N N . GLY A 1 311 ? 17.443 -3.226 -16.247 1.00 95.75 311 GLY A N 1
ATOM 2253 C CA . GLY A 1 311 ? 18.797 -3.028 -15.720 1.00 95.75 311 GLY A CA 1
ATOM 2254 C C . GLY A 1 311 ? 18.881 -2.028 -14.559 1.00 95.75 311 GLY A C 1
ATOM 2255 O O . GLY A 1 311 ? 19.951 -1.477 -14.309 1.00 95.75 311 GLY A O 1
ATOM 2256 N N . ILE A 1 312 ? 17.776 -1.789 -13.843 1.00 96.00 312 ILE A N 1
ATOM 2257 C CA . ILE A 1 312 ? 17.703 -0.843 -12.714 1.00 96.00 312 ILE A CA 1
ATOM 2258 C C . ILE A 1 312 ? 17.312 -1.538 -11.401 1.00 96.00 312 ILE A C 1
ATOM 2260 O O . ILE A 1 312 ? 16.904 -2.703 -11.372 1.00 96.00 312 ILE A O 1
ATOM 2264 N N . VAL A 1 313 ? 17.466 -0.825 -10.284 1.00 96.81 313 VAL A N 1
ATOM 2265 C CA . VAL A 1 313 ? 17.054 -1.307 -8.958 1.00 96.81 313 VAL A CA 1
ATOM 2266 C C . VAL A 1 313 ? 15.528 -1.233 -8.805 1.00 96.81 313 VAL A C 1
ATOM 2268 O O . VAL A 1 313 ? 14.929 -0.293 -9.328 1.00 96.81 313 VAL A O 1
ATOM 2271 N N . PRO A 1 314 ? 14.879 -2.172 -8.086 1.00 97.44 314 PRO A N 1
ATOM 2272 C CA . PRO A 1 314 ? 13.476 -2.014 -7.731 1.00 97.44 314 PRO A CA 1
ATOM 2273 C C . PRO A 1 314 ? 13.204 -0.754 -6.906 1.00 97.44 314 PRO A C 1
ATOM 2275 O O . PRO A 1 314 ? 13.960 -0.429 -5.989 1.00 97.44 314 PRO A O 1
ATOM 2278 N N . ASP A 1 315 ? 12.106 -0.070 -7.219 1.00 96.75 315 ASP A N 1
ATOM 2279 C CA . ASP A 1 315 ? 11.707 1.198 -6.602 1.00 96.75 315 ASP A CA 1
ATOM 2280 C C . ASP A 1 315 ? 10.300 1.137 -5.971 1.00 96.75 315 ASP A C 1
ATOM 2282 O O . ASP A 1 315 ? 9.770 0.051 -5.706 1.00 96.75 315 ASP A O 1
ATOM 2286 N N . THR A 1 316 ? 9.712 2.307 -5.676 1.00 97.75 316 THR A N 1
ATOM 2287 C CA . THR A 1 316 ? 8.353 2.458 -5.121 1.00 97.75 316 THR A CA 1
ATOM 2288 C C . THR A 1 316 ? 8.172 1.662 -3.816 1.00 97.75 316 THR A C 1
ATOM 2290 O O . THR A 1 316 ? 7.136 1.069 -3.546 1.00 97.75 316 THR A O 1
ATOM 2293 N N . GLY A 1 317 ? 9.235 1.573 -3.011 1.00 97.38 317 GLY A N 1
ATOM 2294 C CA . GLY A 1 317 ? 9.249 0.795 -1.768 1.00 97.38 317 GLY A CA 1
ATOM 2295 C C . GLY A 1 317 ? 9.399 -0.722 -1.944 1.00 97.38 317 GLY A C 1
ATOM 2296 O O . GLY A 1 317 ? 9.487 -1.431 -0.950 1.00 97.38 317 GLY A O 1
ATOM 2297 N N . SER A 1 318 ? 9.508 -1.260 -3.164 1.00 97.19 318 SER A N 1
ATOM 2298 C CA . SER A 1 318 ? 9.608 -2.717 -3.391 1.00 97.19 318 SER A CA 1
ATOM 2299 C C . SER A 1 318 ? 10.787 -3.365 -2.649 1.00 97.19 318 SER A C 1
ATOM 2301 O O . SER A 1 318 ? 10.661 -4.464 -2.112 1.00 97.19 318 SER A O 1
ATOM 2303 N N . THR A 1 319 ? 11.931 -2.678 -2.567 1.00 97.56 319 THR A N 1
ATOM 2304 C CA . THR A 1 319 ? 13.114 -3.140 -1.814 1.00 97.56 319 THR A CA 1
ATOM 2305 C C . THR A 1 319 ? 12.933 -3.110 -0.296 1.00 97.56 319 THR A C 1
ATOM 2307 O O . THR A 1 319 ? 13.709 -3.753 0.407 1.00 97.56 319 THR A O 1
ATOM 2310 N N . TRP A 1 320 ? 11.910 -2.414 0.201 1.00 97.69 320 TRP A N 1
ATOM 2311 C CA . TRP A 1 320 ? 11.491 -2.411 1.600 1.00 97.69 320 TRP A CA 1
ATOM 2312 C C . TRP A 1 320 ? 10.424 -3.480 1.859 1.00 97.69 320 TRP A C 1
ATOM 2314 O O . TRP A 1 320 ? 10.611 -4.336 2.721 1.00 97.69 320 TRP A O 1
ATOM 2324 N N . TRP A 1 321 ? 9.347 -3.503 1.071 1.00 97.62 321 TRP A N 1
ATOM 2325 C CA . TRP A 1 321 ? 8.206 -4.394 1.301 1.00 97.62 321 TRP A CA 1
ATOM 2326 C C . TRP A 1 321 ? 8.547 -5.871 1.110 1.00 97.62 321 TRP A C 1
ATOM 2328 O O . TRP A 1 321 ? 8.283 -6.693 1.985 1.00 97.62 321 TRP A O 1
ATOM 2338 N N . LEU A 1 322 ? 9.179 -6.228 -0.012 1.00 98.00 322 LEU A N 1
ATOM 2339 C CA . LEU A 1 322 ? 9.427 -7.629 -0.361 1.00 98.00 322 LEU A CA 1
ATOM 2340 C C . LEU A 1 322 ? 10.213 -8.395 0.718 1.00 98.00 322 LEU A C 1
ATOM 2342 O O . LEU A 1 322 ? 9.754 -9.462 1.129 1.00 98.00 322 LEU A O 1
ATOM 2346 N N . PRO A 1 323 ? 11.378 -7.923 1.206 1.00 97.50 323 PRO A N 1
ATOM 2347 C CA . PRO A 1 323 ? 12.107 -8.672 2.224 1.00 97.50 323 PRO A CA 1
ATOM 2348 C C . PRO A 1 323 ? 11.390 -8.713 3.578 1.00 97.50 323 PRO A C 1
ATOM 2350 O O . PRO A 1 323 ? 11.565 -9.707 4.280 1.00 97.50 323 PRO A O 1
ATOM 2353 N N . ASN A 1 324 ? 10.595 -7.696 3.929 1.00 96.88 324 ASN A N 1
ATOM 2354 C CA . ASN A 1 324 ? 9.830 -7.674 5.180 1.00 96.88 324 ASN A CA 1
ATOM 2355 C C . ASN A 1 324 ? 8.599 -8.597 5.141 1.00 96.88 324 ASN A C 1
ATOM 2357 O O . ASN A 1 324 ? 8.220 -9.136 6.174 1.00 96.88 324 ASN A O 1
ATOM 2361 N N . LEU A 1 325 ? 8.017 -8.838 3.960 1.00 97.38 325 LEU A N 1
ATOM 2362 C CA . LEU A 1 325 ? 6.828 -9.687 3.803 1.00 97.38 325 LEU A CA 1
ATOM 2363 C C . LEU A 1 325 ? 7.166 -11.150 3.486 1.00 97.38 325 LEU A C 1
ATOM 2365 O O . LEU A 1 325 ? 6.641 -12.064 4.112 1.00 97.38 325 LEU A O 1
ATOM 2369 N N . VAL A 1 326 ? 8.061 -11.397 2.521 1.00 98.19 326 VAL A N 1
ATOM 2370 C CA . VAL A 1 326 ? 8.353 -12.760 2.025 1.00 98.19 326 VAL A CA 1
ATOM 2371 C C . VAL A 1 326 ? 9.762 -13.251 2.360 1.00 98.19 326 VAL A C 1
ATOM 2373 O O . VAL A 1 326 ? 10.159 -14.348 1.955 1.00 98.19 326 VAL A O 1
ATOM 2376 N N . GLY A 1 327 ? 10.540 -12.456 3.092 1.00 98.12 327 GLY A N 1
ATOM 2377 C CA . GLY A 1 327 ? 11.916 -12.774 3.446 1.00 98.12 327 GLY A CA 1
ATOM 2378 C C . GLY A 1 327 ? 12.917 -12.564 2.304 1.00 98.12 327 GLY A C 1
ATOM 2379 O O . GLY A 1 327 ? 12.603 -12.522 1.110 1.00 98.12 327 GLY A O 1
ATOM 2380 N N . ARG A 1 328 ? 14.195 -12.462 2.683 1.00 97.81 328 ARG A N 1
ATOM 2381 C CA . ARG A 1 328 ? 15.296 -12.058 1.789 1.00 97.81 328 ARG A CA 1
ATOM 2382 C C . ARG A 1 328 ? 15.490 -12.966 0.570 1.00 97.81 328 ARG A C 1
ATOM 2384 O O . ARG A 1 328 ? 15.854 -12.474 -0.495 1.00 97.81 328 ARG A O 1
ATOM 2391 N N . ALA A 1 329 ? 15.299 -14.278 0.720 1.00 98.38 329 ALA A N 1
ATOM 2392 C CA . ALA A 1 329 ? 15.538 -15.239 -0.358 1.00 98.38 329 ALA A CA 1
ATOM 2393 C C . ALA A 1 329 ? 14.534 -15.064 -1.507 1.00 98.38 329 ALA A C 1
ATOM 2395 O O . ALA A 1 329 ? 14.941 -14.884 -2.654 1.00 98.38 329 ALA A O 1
ATOM 2396 N N . ARG A 1 330 ? 13.235 -15.031 -1.188 1.00 98.31 330 ARG A N 1
ATOM 2397 C CA . ARG A 1 330 ? 12.164 -14.809 -2.169 1.00 98.31 330 ARG A CA 1
ATOM 2398 C C . ARG A 1 330 ? 12.249 -13.414 -2.776 1.00 98.31 330 ARG A C 1
ATOM 2400 O O . ARG A 1 330 ? 12.189 -13.292 -3.992 1.00 98.31 330 ARG A O 1
ATOM 2407 N N . ALA A 1 331 ? 12.498 -12.386 -1.960 1.00 98.06 331 ALA A N 1
ATOM 2408 C CA . ALA A 1 331 ? 12.681 -11.019 -2.447 1.00 98.06 331 ALA A CA 1
ATOM 2409 C C . ALA A 1 331 ? 13.801 -10.915 -3.502 1.00 98.06 331 ALA A C 1
ATOM 2411 O O . ALA A 1 331 ? 13.624 -10.279 -4.542 1.00 98.06 331 ALA A O 1
ATOM 2412 N N . ARG A 1 332 ? 14.939 -11.588 -3.272 1.00 97.62 332 ARG A N 1
ATOM 2413 C CA . ARG A 1 332 ? 16.035 -11.668 -4.250 1.00 97.62 332 ARG A CA 1
ATOM 2414 C C . ARG A 1 332 ? 15.649 -12.456 -5.492 1.00 97.62 332 ARG A C 1
ATOM 2416 O O . ARG A 1 332 ? 15.937 -11.981 -6.579 1.00 97.62 332 ARG A O 1
ATOM 2423 N N . GLY A 1 333 ? 15.007 -13.614 -5.347 1.00 97.81 333 GLY A N 1
ATOM 2424 C CA . GLY A 1 333 ? 14.548 -14.410 -6.490 1.00 97.81 333 GLY A CA 1
ATOM 2425 C C . GLY A 1 333 ? 13.629 -13.604 -7.408 1.00 97.81 333 GLY A C 1
ATOM 2426 O O . GLY A 1 333 ? 13.909 -13.483 -8.596 1.00 97.81 333 GLY A O 1
ATOM 2427 N N . LEU A 1 334 ? 12.614 -12.955 -6.830 1.00 97.69 334 LEU A N 1
ATOM 2428 C CA . LEU A 1 334 ? 11.696 -12.077 -7.560 1.00 97.69 334 LEU A CA 1
ATOM 2429 C C . LEU A 1 334 ? 12.439 -10.940 -8.272 1.00 97.69 334 LEU A C 1
ATOM 2431 O O . LEU A 1 334 ? 12.180 -10.684 -9.441 1.00 97.69 334 LEU A O 1
ATOM 2435 N N . SER A 1 335 ? 13.385 -10.288 -7.589 1.00 97.06 335 SER A N 1
ATOM 2436 C CA . SER A 1 335 ? 14.115 -9.142 -8.149 1.00 97.06 335 SER A CA 1
ATOM 2437 C C . SER A 1 335 ? 15.139 -9.535 -9.214 1.00 97.06 335 SER A C 1
ATOM 2439 O O . SER A 1 335 ? 15.343 -8.783 -10.155 1.00 97.06 335 SER A O 1
ATOM 2441 N N . LEU A 1 336 ? 15.805 -10.683 -9.065 1.00 96.69 336 LEU A N 1
ATOM 2442 C CA . LEU A 1 336 ? 16.855 -11.138 -9.980 1.00 96.69 336 LEU A CA 1
ATOM 2443 C C . LEU A 1 336 ? 16.278 -11.760 -11.252 1.00 96.69 336 LEU A C 1
ATOM 2445 O O . LEU A 1 336 ? 16.841 -11.561 -12.324 1.00 96.69 336 LEU A O 1
ATOM 2449 N N . LEU A 1 337 ? 15.192 -12.527 -11.122 1.00 96.38 337 LEU A N 1
ATOM 2450 C CA . LEU A 1 337 ? 14.631 -13.313 -12.222 1.00 96.38 337 LEU A CA 1
ATOM 2451 C C . LEU A 1 337 ? 13.474 -12.592 -12.922 1.00 96.38 337 LEU A C 1
ATOM 2453 O O . LEU A 1 337 ? 13.315 -12.721 -14.130 1.00 96.38 337 LEU A O 1
ATOM 2457 N N . GLY A 1 338 ? 12.690 -11.789 -12.191 1.00 94.19 338 GLY A N 1
ATOM 2458 C CA . GLY A 1 338 ? 11.571 -11.025 -12.760 1.00 94.19 338 GLY A CA 1
ATOM 2459 C C . GLY A 1 338 ? 10.391 -11.880 -13.227 1.00 94.19 338 GLY A C 1
ATOM 2460 O O . GLY A 1 338 ? 9.515 -11.376 -13.942 1.00 94.19 338 GLY A O 1
ATOM 2461 N N . ASP A 1 339 ? 10.364 -13.153 -12.829 1.00 96.12 339 ASP A N 1
ATOM 2462 C CA . ASP A 1 339 ? 9.279 -14.082 -13.121 1.00 96.12 339 ASP A CA 1
ATOM 2463 C C . ASP A 1 339 ? 7.946 -13.571 -12.564 1.00 96.12 339 ASP A C 1
ATOM 2465 O O . ASP A 1 339 ? 7.887 -12.863 -11.552 1.00 96.12 339 ASP A O 1
ATOM 2469 N N . ALA A 1 340 ? 6.855 -13.933 -13.240 1.00 97.12 340 ALA A N 1
ATOM 2470 C CA . ALA A 1 340 ? 5.522 -13.637 -12.743 1.00 97.12 340 ALA A CA 1
ATOM 2471 C C . ALA A 1 340 ? 5.199 -14.509 -11.529 1.00 97.12 340 ALA A C 1
ATOM 2473 O O . ALA A 1 340 ? 5.246 -15.735 -11.604 1.00 97.12 340 ALA A O 1
ATOM 2474 N N . LEU A 1 341 ? 4.831 -13.856 -10.430 1.00 98.56 341 LEU A N 1
ATOM 2475 C CA . LEU A 1 341 ? 4.300 -14.496 -9.237 1.00 98.56 341 LEU A CA 1
ATOM 2476 C C . LEU A 1 341 ? 2.773 -14.424 -9.284 1.00 98.56 341 LEU A C 1
ATOM 2478 O O . LEU A 1 341 ? 2.204 -13.332 -9.257 1.00 98.56 341 LEU A O 1
ATOM 2482 N N . ASP A 1 342 ? 2.108 -15.571 -9.378 1.00 98.81 342 ASP A N 1
ATOM 2483 C CA . ASP A 1 342 ? 0.648 -15.636 -9.334 1.00 98.81 342 ASP A CA 1
ATOM 2484 C C . ASP A 1 342 ? 0.107 -15.300 -7.931 1.00 98.81 342 ASP A C 1
ATOM 2486 O O . ASP A 1 342 ? 0.796 -15.473 -6.920 1.00 98.81 342 ASP A O 1
ATOM 2490 N N . ALA A 1 343 ? -1.140 -14.822 -7.864 1.00 98.81 343 ALA A N 1
ATOM 2491 C CA . ALA A 1 343 ? -1.774 -14.386 -6.620 1.00 98.81 343 ALA A CA 1
ATOM 2492 C C . ALA A 1 343 ? -1.830 -15.478 -5.537 1.00 98.81 343 ALA A C 1
ATOM 2494 O O . ALA A 1 343 ? -1.633 -15.186 -4.356 1.00 98.81 343 ALA A O 1
ATOM 2495 N N . THR A 1 344 ? -2.058 -16.738 -5.924 1.00 98.69 344 THR A N 1
ATOM 2496 C CA . THR A 1 344 ? -2.174 -17.855 -4.970 1.00 98.69 344 THR A CA 1
ATOM 2497 C C . THR A 1 344 ? -0.830 -18.119 -4.301 1.00 98.69 344 THR A C 1
ATOM 2499 O O . THR A 1 344 ? -0.743 -18.179 -3.071 1.00 98.69 344 THR A O 1
ATOM 2502 N N . THR A 1 345 ? 0.238 -18.198 -5.095 1.00 98.75 345 THR A N 1
ATOM 2503 C CA . THR A 1 345 ? 1.600 -18.335 -4.577 1.00 98.75 345 THR A CA 1
ATOM 2504 C C . THR A 1 345 ? 1.992 -17.113 -3.744 1.00 98.75 345 THR A C 1
ATOM 2506 O O . THR A 1 345 ? 2.500 -17.288 -2.634 1.00 98.75 345 THR A O 1
ATOM 2509 N N . ALA A 1 346 ? 1.694 -15.892 -4.206 1.00 98.75 346 ALA A N 1
ATOM 2510 C CA . ALA A 1 346 ? 1.942 -14.655 -3.461 1.00 98.75 346 ALA A CA 1
ATOM 2511 C C . ALA A 1 346 ? 1.312 -14.676 -2.058 1.00 98.75 346 ALA A C 1
ATOM 2513 O O . ALA A 1 346 ? 1.998 -14.399 -1.072 1.00 98.75 346 ALA A O 1
ATOM 2514 N N . CYS A 1 347 ? 0.045 -15.080 -1.954 1.00 98.75 347 CYS A N 1
ATOM 2515 C CA . CYS A 1 347 ? -0.647 -15.241 -0.676 1.00 98.75 347 CYS A CA 1
ATOM 2516 C C . CYS A 1 347 ? 0.017 -16.306 0.202 1.00 98.75 347 CYS A C 1
ATOM 2518 O O . CYS A 1 347 ? 0.348 -16.037 1.353 1.00 98.75 347 CYS A O 1
ATOM 2520 N N . SER A 1 348 ? 0.322 -17.484 -0.357 1.00 98.69 348 SER A N 1
ATOM 2521 C CA . SER A 1 348 ? 0.989 -18.567 0.386 1.00 98.69 348 SER A CA 1
ATOM 2522 C C . SER A 1 348 ? 2.370 -18.183 0.933 1.00 98.69 348 SER A C 1
ATOM 2524 O O . SER A 1 348 ? 2.855 -18.772 1.900 1.00 98.69 348 SER A O 1
ATOM 2526 N N . TRP A 1 349 ? 3.029 -17.205 0.306 1.00 98.50 349 TRP A N 1
ATOM 2527 C CA . TRP A 1 349 ? 4.322 -16.691 0.744 1.00 98.50 349 TRP A CA 1
ATOM 2528 C C . TRP A 1 349 ? 4.215 -15.615 1.824 1.00 98.50 349 TRP A C 1
ATOM 2530 O O . TRP A 1 349 ? 5.251 -15.280 2.397 1.00 98.50 349 TRP A O 1
ATOM 2540 N N . GLY A 1 350 ? 3.012 -15.101 2.094 1.00 98.31 350 GLY A N 1
ATOM 2541 C CA . GLY A 1 350 ? 2.769 -13.974 2.994 1.00 98.31 350 GLY A CA 1
ATOM 2542 C C . GLY A 1 350 ? 2.921 -12.602 2.333 1.00 98.31 350 GLY A C 1
ATOM 2543 O O . GLY A 1 350 ? 3.032 -11.607 3.038 1.00 98.31 350 GLY A O 1
ATOM 2544 N N . LEU A 1 351 ? 2.942 -12.520 0.994 1.00 98.50 351 LEU A N 1
ATOM 2545 C CA . LEU A 1 351 ? 3.057 -11.232 0.293 1.00 98.50 351 LEU A CA 1
ATOM 2546 C C . LEU A 1 351 ? 1.773 -10.397 0.388 1.00 98.50 351 LEU A C 1
ATOM 2548 O O . LEU A 1 351 ? 1.826 -9.175 0.301 1.00 98.50 351 LEU A O 1
ATOM 2552 N N . LEU A 1 352 ? 0.623 -11.061 0.508 1.00 98.56 352 LEU A N 1
ATOM 2553 C CA . LEU A 1 352 ? -0.698 -10.443 0.521 1.00 98.56 352 LEU A CA 1
ATOM 2554 C C . LEU A 1 352 ? -1.645 -11.203 1.456 1.00 98.56 352 LEU A C 1
ATOM 2556 O O . LEU A 1 352 ? -1.380 -12.353 1.810 1.00 98.56 352 LEU A O 1
ATOM 2560 N N . TRP A 1 353 ? -2.745 -10.556 1.840 1.00 98.31 353 TRP A N 1
ATOM 2561 C CA . TRP A 1 353 ? -3.685 -11.044 2.849 1.00 98.31 353 TRP A CA 1
ATOM 2562 C C . TRP A 1 353 ? -4.579 -12.178 2.337 1.00 98.31 353 TRP A C 1
ATOM 2564 O O . TRP A 1 353 ? -4.697 -13.211 2.991 1.00 98.31 353 TRP A O 1
ATOM 2574 N N . GLU A 1 354 ? -5.208 -11.995 1.173 1.00 98.50 354 GLU A N 1
ATOM 2575 C CA . GLU A 1 354 ? -6.221 -12.926 0.666 1.00 98.50 354 GLU A CA 1
ATOM 2576 C C . GLU A 1 354 ? -6.321 -12.903 -0.865 1.00 98.50 354 GLU A C 1
ATOM 2578 O O . GLU A 1 354 ? -6.123 -11.869 -1.508 1.00 98.50 354 GLU A O 1
ATOM 2583 N N . VAL A 1 355 ? -6.660 -14.055 -1.446 1.00 98.88 355 VAL A N 1
ATOM 2584 C CA . VAL A 1 355 ? -7.011 -14.193 -2.865 1.00 98.88 355 VAL A CA 1
ATOM 2585 C C . VAL A 1 355 ? -8.472 -14.579 -2.967 1.00 98.88 355 VAL A C 1
ATOM 2587 O O . VAL A 1 355 ? -8.901 -15.548 -2.341 1.00 98.88 355 VAL A O 1
ATOM 2590 N N . VAL A 1 356 ? -9.206 -13.865 -3.808 1.00 98.88 356 VAL A N 1
ATOM 2591 C CA . VAL A 1 356 ? -10.621 -14.123 -4.078 1.00 98.88 356 VAL A CA 1
ATOM 2592 C C . VAL A 1 356 ? -10.868 -14.280 -5.571 1.00 98.88 356 VAL A C 1
ATOM 2594 O O . VAL A 1 356 ? -9.988 -14.012 -6.391 1.00 98.88 356 VAL A O 1
ATOM 2597 N N . ASP A 1 357 ? -12.059 -14.750 -5.928 1.00 98.75 357 ASP A N 1
ATOM 2598 C CA . ASP A 1 357 ? -12.471 -14.786 -7.327 1.00 98.75 357 ASP A CA 1
ATOM 2599 C C . ASP A 1 357 ? -12.565 -13.360 -7.893 1.00 98.75 357 ASP A C 1
ATOM 2601 O O . ASP A 1 357 ? -12.851 -12.398 -7.175 1.00 98.75 357 ASP A O 1
ATOM 2605 N N . ASP A 1 358 ? -12.247 -13.217 -9.179 1.00 98.62 358 ASP A N 1
ATOM 2606 C CA . ASP A 1 358 ? -12.047 -11.921 -9.832 1.00 98.62 358 ASP A CA 1
ATOM 2607 C C . ASP A 1 358 ? -13.272 -10.996 -9.722 1.00 98.62 358 ASP A C 1
ATOM 2609 O O . ASP A 1 358 ? -13.128 -9.793 -9.496 1.00 98.62 358 ASP A O 1
ATOM 2613 N N . ASP A 1 359 ? -14.475 -11.555 -9.852 1.00 98.25 359 ASP A N 1
ATOM 2614 C CA . ASP A 1 359 ? -15.751 -10.842 -9.760 1.00 98.25 359 ASP A CA 1
ATOM 2615 C C . ASP A 1 359 ? -16.124 -10.456 -8.321 1.00 98.25 359 ASP A C 1
ATOM 2617 O O . ASP A 1 359 ? -16.843 -9.480 -8.114 1.00 98.25 359 ASP A O 1
ATOM 2621 N N . ALA A 1 360 ? -15.581 -11.157 -7.324 1.00 98.62 360 ALA A N 1
ATOM 2622 C CA . ALA A 1 360 ? -15.786 -10.875 -5.906 1.00 98.62 360 ALA A CA 1
ATOM 2623 C C . ALA A 1 360 ? -14.781 -9.862 -5.324 1.00 98.62 360 ALA A C 1
ATOM 2625 O O . ALA A 1 360 ? -14.941 -9.426 -4.177 1.00 98.62 360 ALA A O 1
ATOM 2626 N N . LEU A 1 361 ? -13.733 -9.489 -6.071 1.00 98.81 361 LEU A N 1
ATOM 2627 C CA . LEU A 1 361 ? -12.604 -8.717 -5.544 1.00 98.81 361 LEU A CA 1
ATOM 2628 C C . LEU A 1 361 ? -13.016 -7.378 -4.929 1.00 98.81 361 LEU A C 1
ATOM 2630 O O . LEU A 1 361 ? -12.677 -7.096 -3.777 1.00 98.81 361 LEU A O 1
ATOM 2634 N N . LEU A 1 362 ? -13.708 -6.532 -5.697 1.00 98.50 362 LEU A N 1
ATOM 2635 C CA . LEU A 1 362 ? -14.003 -5.171 -5.251 1.00 98.50 362 LEU A CA 1
ATOM 2636 C C . LEU A 1 362 ? -14.964 -5.174 -4.056 1.00 98.50 362 LEU A C 1
ATOM 2638 O O . LEU A 1 362 ? -14.744 -4.442 -3.091 1.00 98.50 362 LEU A O 1
ATOM 2642 N N . ASP A 1 363 ? -15.975 -6.040 -4.088 1.00 98.50 363 ASP A N 1
ATOM 2643 C CA . ASP A 1 363 ? -16.932 -6.195 -2.992 1.00 98.50 363 ASP A CA 1
ATOM 2644 C C . ASP A 1 363 ? -16.245 -6.695 -1.717 1.00 98.50 363 ASP A C 1
ATOM 2646 O O . ASP A 1 363 ? -16.486 -6.162 -0.630 1.00 98.50 363 ASP A O 1
ATOM 2650 N N . THR A 1 364 ? -15.320 -7.650 -1.847 1.00 98.75 364 THR A N 1
ATOM 2651 C CA . THR A 1 364 ? -14.507 -8.140 -0.726 1.00 98.75 364 THR A CA 1
ATOM 2652 C C . THR A 1 364 ? -13.645 -7.024 -0.140 1.00 98.75 364 THR A C 1
ATOM 2654 O O . THR A 1 364 ? -13.627 -6.827 1.078 1.00 98.75 364 THR A O 1
ATOM 2657 N N . ALA A 1 365 ? -12.960 -6.250 -0.986 1.00 98.75 365 ALA A N 1
ATOM 2658 C CA . ALA A 1 365 ? -12.110 -5.152 -0.539 1.00 98.75 365 ALA A CA 1
ATOM 2659 C C . ALA A 1 365 ? -12.909 -4.060 0.191 1.00 98.75 365 ALA A C 1
ATOM 2661 O O . ALA A 1 365 ? -12.497 -3.599 1.257 1.00 98.75 365 ALA A O 1
ATOM 2662 N N . ILE A 1 366 ? -14.088 -3.695 -0.324 1.00 98.69 366 ILE A N 1
ATOM 2663 C CA . ILE A 1 366 ? -14.994 -2.741 0.332 1.00 98.69 366 ILE A CA 1
ATOM 2664 C C . ILE A 1 366 ? -15.503 -3.305 1.661 1.00 98.69 366 ILE A C 1
ATOM 2666 O O . ILE A 1 366 ? -15.537 -2.584 2.659 1.00 98.69 366 ILE A O 1
ATOM 2670 N N . ALA A 1 367 ? -15.866 -4.588 1.717 1.00 98.50 367 ALA A N 1
ATOM 2671 C CA . ALA A 1 367 ? -16.298 -5.227 2.957 1.00 98.50 367 ALA A CA 1
ATOM 2672 C C . ALA A 1 367 ? -15.188 -5.224 4.023 1.00 98.50 367 ALA A C 1
ATOM 2674 O O . ALA A 1 367 ? -15.457 -4.929 5.191 1.00 98.50 367 ALA A O 1
ATOM 2675 N N . LEU A 1 368 ? -13.937 -5.489 3.637 1.00 98.56 368 LEU A N 1
ATOM 2676 C CA . LEU A 1 368 ? -12.777 -5.391 4.527 1.00 98.56 368 LEU A CA 1
ATOM 2677 C C . LEU A 1 368 ? -12.533 -3.954 4.991 1.00 98.56 368 LEU A C 1
ATOM 2679 O O . LEU A 1 368 ? -12.364 -3.730 6.190 1.00 98.56 368 LEU A O 1
ATOM 2683 N N . ALA A 1 369 ? -12.598 -2.979 4.084 1.00 98.56 369 ALA A N 1
ATOM 2684 C CA . ALA A 1 369 ? -12.460 -1.566 4.422 1.00 98.56 369 ALA A CA 1
ATOM 2685 C C . ALA A 1 369 ? -13.556 -1.106 5.400 1.00 98.56 369 ALA A C 1
ATOM 2687 O O . ALA A 1 369 ? -13.256 -0.454 6.399 1.00 98.56 369 ALA A O 1
ATOM 2688 N N . ARG A 1 370 ? -14.816 -1.516 5.196 1.00 98.12 370 ARG A N 1
ATOM 2689 C CA . ARG A 1 370 ? -15.924 -1.245 6.131 1.00 98.12 370 ARG A CA 1
ATOM 2690 C C . ARG A 1 370 ? -15.699 -1.890 7.496 1.00 98.12 370 ARG A C 1
ATOM 2692 O O . ARG A 1 370 ? -15.949 -1.258 8.520 1.00 98.12 370 ARG A O 1
ATOM 2699 N N . ARG A 1 371 ? -15.204 -3.132 7.528 1.00 97.44 371 ARG A N 1
ATOM 2700 C CA . ARG A 1 371 ? -14.847 -3.819 8.780 1.00 97.44 371 ARG A CA 1
ATOM 2701 C C . ARG A 1 371 ? -13.736 -3.078 9.522 1.00 97.44 371 ARG A C 1
ATOM 2703 O O . ARG A 1 371 ? -13.864 -2.867 10.724 1.00 97.44 371 ARG A O 1
ATOM 2710 N N . ALA A 1 372 ? -12.695 -2.635 8.820 1.00 97.00 372 ALA A N 1
ATOM 2711 C CA . ALA A 1 372 ? -11.622 -1.830 9.399 1.00 97.00 372 ALA A CA 1
ATOM 2712 C C . ALA A 1 372 ? -12.128 -0.450 9.875 1.00 97.00 372 ALA A C 1
ATOM 2714 O O . ALA A 1 372 ? -11.738 0.040 10.933 1.00 97.00 372 ALA A O 1
ATOM 2715 N N . ALA A 1 373 ? -13.079 0.147 9.155 1.00 96.62 373 ALA A N 1
ATOM 2716 C CA . ALA A 1 373 ? -13.741 1.392 9.538 1.00 96.62 373 ALA A CA 1
ATOM 2717 C C . ALA A 1 373 ? -14.703 1.256 10.738 1.00 96.62 373 ALA A C 1
ATOM 2719 O O . ALA A 1 373 ? -15.140 2.276 11.275 1.00 96.62 373 ALA A O 1
ATOM 2720 N N . ALA A 1 374 ? -15.053 0.038 11.175 1.00 94.38 374 ALA A N 1
ATOM 2721 C CA . ALA A 1 374 ? -15.995 -0.228 12.272 1.00 94.38 374 ALA A CA 1
ATOM 2722 C C . ALA A 1 374 ? -15.344 -0.128 13.673 1.00 94.38 374 ALA A C 1
ATOM 2724 O O . ALA A 1 374 ? -15.598 -0.923 14.588 1.00 94.38 374 ALA A O 1
ATOM 2725 N N . THR A 1 375 ? -14.485 0.870 13.860 1.00 93.25 375 THR A N 1
ATOM 2726 C CA . THR A 1 375 ? -13.776 1.151 15.113 1.00 93.25 375 THR A CA 1
ATOM 2727 C C . THR A 1 375 ? -13.618 2.658 15.324 1.00 93.25 375 THR A C 1
ATOM 2729 O O . THR A 1 375 ? -14.075 3.450 14.504 1.00 93.25 375 THR A O 1
ATOM 2732 N N . THR A 1 376 ? -13.007 3.072 16.435 1.00 94.06 376 THR A N 1
ATOM 2733 C CA . THR A 1 376 ? -12.649 4.480 16.663 1.00 94.06 376 THR A CA 1
ATOM 2734 C C . THR A 1 376 ? -11.560 4.886 15.661 1.00 94.06 376 THR A C 1
ATOM 2736 O O . THR A 1 376 ? -10.466 4.336 15.760 1.00 94.06 376 THR A O 1
ATOM 2739 N N . PRO A 1 377 ? -11.790 5.841 14.735 1.00 93.88 377 PRO A N 1
ATOM 2740 C CA . PRO A 1 377 ? -10.826 6.156 13.672 1.00 93.88 377 PRO A CA 1
ATOM 2741 C C . PRO A 1 377 ? -9.431 6.534 14.182 1.00 93.88 377 PRO A C 1
ATOM 2743 O O . PRO A 1 377 ? -8.433 6.135 13.591 1.00 93.88 377 PRO A O 1
ATOM 2746 N N . ALA A 1 378 ? -9.364 7.222 15.327 1.00 94.38 378 ALA A N 1
ATOM 2747 C CA . ALA A 1 378 ? -8.115 7.641 15.959 1.00 94.38 378 ALA A CA 1
ATOM 2748 C C . ALA A 1 378 ? -7.171 6.482 16.330 1.00 94.38 378 ALA A C 1
ATOM 2750 O O . ALA A 1 378 ? -6.003 6.736 16.580 1.00 94.38 378 ALA A O 1
ATOM 2751 N N . VAL A 1 379 ? -7.632 5.224 16.353 1.00 96.75 379 VAL A N 1
ATOM 2752 C CA . VAL A 1 379 ? -6.780 4.063 16.670 1.00 96.75 379 VAL A CA 1
ATOM 2753 C C . VAL A 1 379 ? -5.768 3.750 15.565 1.00 96.75 379 VAL A C 1
ATOM 2755 O O . VAL A 1 379 ? -4.681 3.253 15.849 1.00 96.75 379 VAL A O 1
ATOM 2758 N N . TRP A 1 380 ? -6.109 4.033 14.306 1.00 97.25 380 TRP A N 1
ATOM 2759 C CA . TRP A 1 380 ? -5.342 3.559 13.154 1.00 97.25 380 TRP A CA 1
ATOM 2760 C C . TRP A 1 380 ? -3.927 4.134 13.058 1.00 97.25 380 TRP A C 1
ATOM 2762 O O . TRP A 1 380 ? -3.010 3.336 12.873 1.00 97.25 380 TRP A O 1
ATOM 2772 N N . PRO A 1 381 ? -3.697 5.446 13.261 1.00 97.12 381 PRO A N 1
ATOM 2773 C CA . PRO A 1 381 ? -2.341 5.991 13.317 1.00 97.12 381 PRO A CA 1
ATOM 2774 C C . PRO A 1 381 ? -1.459 5.291 14.356 1.00 97.12 381 PRO A C 1
ATOM 2776 O O . PRO A 1 381 ? -0.307 4.986 14.067 1.00 97.12 381 PRO A O 1
ATOM 2779 N N . HIS A 1 382 ? -2.005 4.985 15.539 1.00 98.00 382 HIS A N 1
ATOM 2780 C CA . HIS A 1 382 ? -1.259 4.317 16.608 1.00 98.00 382 HIS A CA 1
ATOM 2781 C C . HIS A 1 382 ? -0.949 2.856 16.277 1.00 98.00 382 HIS A C 1
ATOM 2783 O O . HIS A 1 382 ? 0.173 2.411 16.493 1.00 98.00 382 HIS A O 1
ATOM 2789 N N . VAL A 1 383 ? -1.920 2.115 15.729 1.00 97.88 383 VAL A N 1
ATOM 2790 C CA . VAL A 1 383 ? -1.715 0.714 15.321 1.00 97.88 383 VAL A CA 1
ATOM 2791 C C . VAL A 1 383 ? -0.640 0.6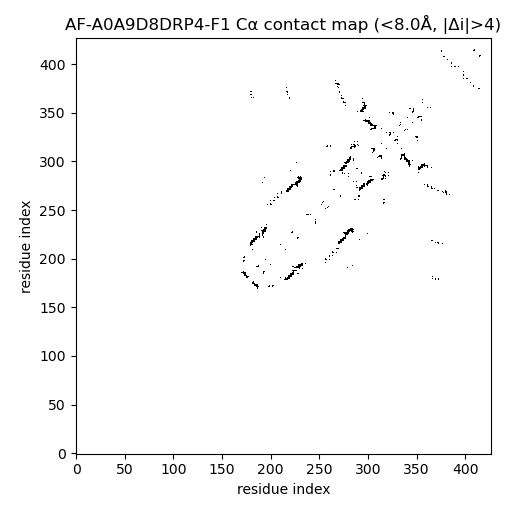20 14.245 1.00 97.88 383 VAL A C 1
ATOM 2793 O O . VAL A 1 383 ? 0.278 -0.185 14.377 1.00 97.88 383 VAL A O 1
ATOM 2796 N N . LYS A 1 384 ? -0.728 1.463 13.212 1.00 97.69 384 LYS A N 1
ATOM 2797 C CA . LYS A 1 384 ? 0.238 1.482 12.109 1.00 97.69 384 LYS A CA 1
ATOM 2798 C C . LYS A 1 384 ? 1.632 1.850 12.611 1.00 97.69 384 LYS A C 1
ATOM 2800 O O . LYS A 1 384 ? 2.564 1.080 12.419 1.00 97.69 384 LYS A O 1
ATOM 2805 N N . ALA A 1 385 ? 1.751 2.942 13.370 1.00 96.81 385 ALA A N 1
ATOM 2806 C CA . ALA A 1 385 ? 3.028 3.368 13.939 1.00 96.81 385 ALA A CA 1
ATOM 2807 C C . ALA A 1 385 ? 3.670 2.298 14.840 1.00 96.81 385 ALA A C 1
ATOM 2809 O O . ALA A 1 385 ? 4.878 2.088 14.766 1.00 96.81 385 ALA A O 1
ATOM 2810 N N . ALA A 1 386 ? 2.880 1.602 15.665 1.00 97.75 386 ALA A N 1
ATOM 2811 C CA . ALA A 1 386 ? 3.390 0.534 16.518 1.00 97.75 386 ALA A CA 1
ATOM 2812 C C . ALA A 1 386 ? 3.910 -0.658 15.702 1.00 97.75 386 ALA A C 1
ATOM 2814 O O . ALA A 1 386 ? 5.007 -1.147 15.972 1.00 97.75 386 ALA A O 1
ATOM 2815 N N . LEU A 1 387 ? 3.158 -1.110 14.695 1.00 96.88 387 LEU A N 1
ATOM 2816 C CA . LEU A 1 387 ? 3.573 -2.226 13.840 1.00 96.88 387 LEU A CA 1
ATOM 2817 C C . LEU A 1 387 ? 4.808 -1.877 12.999 1.00 96.88 387 LEU A C 1
ATOM 2819 O O . LEU A 1 387 ? 5.723 -2.694 12.904 1.00 96.88 387 LEU A O 1
ATOM 2823 N N . ASP A 1 388 ? 4.867 -0.664 12.453 1.00 95.00 388 ASP A N 1
ATOM 2824 C CA . ASP A 1 388 ? 5.982 -0.203 11.619 1.00 95.00 388 ASP A CA 1
ATOM 2825 C C . ASP A 1 388 ? 7.274 0.011 12.422 1.00 95.00 388 ASP A C 1
ATOM 2827 O O . ASP A 1 388 ? 8.372 -0.162 11.890 1.00 95.00 388 ASP A O 1
ATOM 2831 N N . ALA A 1 389 ? 7.165 0.366 13.708 1.00 96.38 389 ALA A N 1
ATOM 2832 C CA . ALA A 1 389 ? 8.318 0.542 14.590 1.00 96.38 389 ALA A CA 1
ATOM 2833 C C . ALA A 1 389 ? 8.942 -0.792 15.036 1.00 96.38 389 ALA A C 1
ATOM 2835 O O . ALA A 1 389 ? 10.159 -0.861 15.219 1.00 96.38 389 ALA A O 1
ATOM 2836 N N . ALA A 1 390 ? 8.134 -1.849 15.176 1.00 97.00 390 ALA A N 1
ATOM 2837 C CA . ALA A 1 390 ? 8.536 -3.112 15.798 1.00 97.00 390 ALA A CA 1
ATOM 2838 C C . ALA A 1 390 ? 9.812 -3.763 15.215 1.00 97.00 390 ALA A C 1
ATOM 2840 O O . ALA A 1 390 ? 10.618 -4.273 15.992 1.00 97.00 390 ALA A O 1
ATOM 2841 N N . PRO A 1 391 ? 10.075 -3.750 13.889 1.00 94.56 391 PRO A N 1
ATOM 2842 C CA . PRO A 1 391 ? 11.306 -4.328 13.341 1.00 94.56 391 PRO A CA 1
ATOM 2843 C C . PRO A 1 391 ? 12.588 -3.576 13.734 1.00 94.56 391 PRO A C 1
ATOM 2845 O O . PRO A 1 391 ? 13.684 -4.112 13.557 1.00 94.56 391 PRO A O 1
ATOM 2848 N N . ALA A 1 392 ? 12.468 -2.334 14.210 1.00 94.94 392 ALA A N 1
ATOM 2849 C CA . ALA A 1 392 ? 13.583 -1.447 14.535 1.00 94.94 392 ALA A CA 1
ATOM 2850 C C . ALA A 1 392 ? 13.729 -1.170 16.044 1.00 94.94 392 ALA A C 1
ATOM 2852 O O . ALA A 1 392 ? 14.637 -0.435 16.438 1.00 94.94 392 ALA A O 1
ATOM 2853 N N . THR A 1 393 ? 12.863 -1.742 16.883 1.00 96.25 393 THR A N 1
ATOM 2854 C CA . THR A 1 393 ? 12.834 -1.537 18.337 1.00 96.25 393 THR A CA 1
ATOM 2855 C C . THR A 1 393 ? 13.055 -2.848 19.093 1.00 96.25 393 THR A C 1
ATOM 2857 O O . THR A 1 393 ? 12.909 -3.944 18.551 1.00 96.25 393 THR A O 1
ATOM 2860 N N . ASP A 1 394 ? 13.448 -2.745 20.365 1.00 98.19 394 ASP A N 1
ATOM 2861 C CA . ASP A 1 394 ? 13.396 -3.885 21.279 1.00 98.19 394 ASP A CA 1
ATOM 2862 C C . ASP A 1 394 ? 12.016 -3.994 21.948 1.00 98.19 394 ASP A C 1
ATOM 2864 O O . ASP A 1 394 ? 11.183 -3.087 21.880 1.00 98.19 394 ASP A O 1
ATOM 2868 N N . LEU A 1 395 ? 11.772 -5.122 22.620 1.00 98.31 395 LEU A N 1
ATOM 2869 C CA . LEU A 1 395 ? 10.487 -5.379 23.270 1.00 98.31 395 LEU A CA 1
ATOM 2870 C C . LEU A 1 395 ? 10.150 -4.338 24.350 1.00 98.31 395 LEU A C 1
ATOM 2872 O O . LEU A 1 395 ? 8.980 -4.020 24.537 1.00 98.31 395 LEU A O 1
ATOM 2876 N N . ALA A 1 396 ? 11.142 -3.803 25.067 1.00 98.56 396 ALA A N 1
ATOM 2877 C CA . ALA A 1 396 ? 10.890 -2.835 26.131 1.00 98.56 396 ALA A CA 1
ATOM 2878 C C . ALA A 1 396 ? 10.428 -1.488 25.555 1.00 98.56 396 ALA A C 1
ATOM 2880 O O . ALA A 1 396 ? 9.438 -0.928 26.026 1.00 98.56 396 ALA A O 1
ATOM 2881 N N . ALA A 1 397 ? 11.097 -1.005 24.506 1.00 98.19 397 ALA A N 1
ATOM 2882 C CA . ALA A 1 397 ? 10.691 0.184 23.767 1.00 98.19 397 ALA A CA 1
ATOM 2883 C C . ALA A 1 397 ? 9.309 0.005 23.120 1.00 98.19 397 ALA A C 1
ATOM 2885 O O . ALA A 1 397 ? 8.498 0.929 23.140 1.00 98.19 397 ALA A O 1
ATOM 2886 N N . GLN A 1 398 ? 9.014 -1.193 22.610 1.00 98.44 398 GLN A N 1
ATOM 2887 C CA . GLN A 1 398 ? 7.715 -1.494 22.017 1.00 98.44 398 GLN A CA 1
ATOM 2888 C C . GLN A 1 398 ? 6.578 -1.453 23.048 1.00 98.44 398 GLN A C 1
ATOM 2890 O O . GLN A 1 398 ? 5.558 -0.812 22.811 1.00 98.44 398 GLN A O 1
ATOM 2895 N N . LEU A 1 399 ? 6.770 -2.060 24.223 1.00 98.62 399 LEU A N 1
ATOM 2896 C CA . LEU A 1 399 ? 5.784 -2.018 25.308 1.00 98.62 399 LEU A CA 1
ATOM 2897 C C . LEU A 1 399 ? 5.564 -0.592 25.839 1.00 98.62 399 LEU A C 1
ATOM 2899 O O . LEU A 1 399 ? 4.448 -0.253 26.229 1.00 98.62 399 LEU A O 1
ATOM 2903 N N . ALA A 1 400 ? 6.601 0.253 25.838 1.00 98.38 400 ALA A N 1
ATOM 2904 C CA . ALA A 1 400 ? 6.463 1.669 26.179 1.00 98.38 400 ALA A CA 1
ATOM 2905 C C . ALA A 1 400 ? 5.619 2.423 25.136 1.00 98.38 400 ALA A C 1
ATOM 2907 O O . ALA A 1 400 ? 4.671 3.111 25.504 1.00 98.38 400 ALA A O 1
ATOM 2908 N N . LEU A 1 401 ? 5.886 2.215 23.841 1.00 98.12 401 LEU A N 1
ATOM 2909 C CA . LEU A 1 401 ? 5.086 2.786 22.751 1.00 98.12 401 LEU A CA 1
ATOM 2910 C C . LEU A 1 401 ? 3.610 2.358 22.835 1.00 98.12 401 LEU A C 1
ATOM 2912 O O . LEU A 1 401 ? 2.707 3.169 22.625 1.00 98.12 401 LEU A O 1
ATOM 2916 N N . GLU A 1 402 ? 3.356 1.090 23.163 1.00 98.50 402 GLU A N 1
ATOM 2917 C CA . GLU A 1 402 ? 2.006 0.566 23.383 1.00 98.50 402 GLU A CA 1
ATOM 2918 C C . GLU A 1 402 ? 1.319 1.216 24.590 1.00 98.50 402 GLU A C 1
ATOM 2920 O O . GLU A 1 402 ? 0.124 1.518 24.517 1.00 98.50 402 GLU A O 1
ATOM 2925 N N . ALA A 1 403 ? 2.041 1.430 25.693 1.00 98.69 403 ALA A N 1
ATOM 2926 C CA . ALA A 1 403 ? 1.511 2.095 26.879 1.00 98.69 403 ALA A CA 1
ATOM 2927 C C . ALA A 1 403 ? 1.119 3.548 26.572 1.00 98.69 403 ALA A C 1
ATOM 2929 O O . ALA A 1 403 ? -0.025 3.923 26.833 1.00 98.69 403 ALA A O 1
ATOM 2930 N N . ASP A 1 404 ? 2.007 4.312 25.931 1.00 98.31 404 ASP A N 1
ATOM 2931 C CA . ASP A 1 404 ? 1.772 5.711 25.556 1.00 98.31 404 ASP A CA 1
ATOM 2932 C C . ASP A 1 404 ? 0.564 5.845 24.612 1.00 98.31 404 ASP A C 1
ATOM 2934 O O . ASP A 1 404 ? -0.321 6.684 24.805 1.00 98.31 404 ASP A O 1
ATOM 2938 N N . ALA A 1 405 ? 0.475 4.976 23.598 1.00 98.12 405 ALA A N 1
ATOM 2939 C CA . ALA A 1 405 ? -0.660 4.958 22.679 1.00 98.12 405 ALA A CA 1
ATOM 2940 C C . ALA A 1 405 ? -1.977 4.613 23.394 1.00 98.12 405 ALA A C 1
ATOM 2942 O O . ALA A 1 405 ? -3.012 5.241 23.146 1.00 98.12 405 ALA A O 1
ATOM 2943 N N . ASN A 1 406 ? -1.960 3.620 24.288 1.00 98.31 406 ASN A N 1
ATOM 2944 C CA . ASN A 1 406 ? -3.156 3.217 25.021 1.00 98.31 406 ASN A CA 1
ATOM 2945 C C . ASN A 1 406 ? -3.578 4.245 26.073 1.00 98.31 406 ASN A C 1
ATOM 2947 O O . ASN A 1 406 ? -4.781 4.397 26.279 1.00 98.31 406 ASN A O 1
ATOM 2951 N N . GLU A 1 407 ? -2.660 4.979 26.702 1.00 98.38 407 GLU A N 1
ATOM 2952 C CA . GLU A 1 407 ? -3.005 6.086 27.605 1.00 98.38 407 GLU A CA 1
ATOM 2953 C C . GLU A 1 407 ? -3.875 7.121 26.878 1.00 98.38 407 GLU A C 1
ATOM 2955 O O . GLU A 1 407 ? -4.977 7.442 27.331 1.00 98.38 407 GLU A O 1
ATOM 2960 N N . VAL A 1 408 ? -3.449 7.544 25.682 1.00 97.62 408 VAL A N 1
ATOM 2961 C CA . VAL A 1 408 ? -4.214 8.472 24.836 1.00 97.62 408 VAL A CA 1
ATOM 2962 C C . VAL A 1 408 ? -5.563 7.875 24.429 1.00 97.62 408 VAL A C 1
ATOM 2964 O O . VAL A 1 408 ? -6.602 8.514 24.593 1.00 97.62 408 VAL A O 1
ATOM 2967 N N . LEU A 1 409 ? -5.575 6.649 23.899 1.00 97.62 409 LEU A N 1
ATOM 2968 C CA . LEU A 1 409 ? -6.786 6.044 23.332 1.00 97.62 409 LEU A CA 1
ATOM 2969 C C . LEU A 1 409 ? -7.836 5.701 24.396 1.00 97.62 409 LEU A C 1
ATOM 2971 O O . LEU A 1 409 ? -9.038 5.876 24.160 1.00 97.62 409 LEU A O 1
ATOM 2975 N N . THR A 1 410 ? -7.402 5.224 25.564 1.00 97.88 410 THR A N 1
ATOM 2976 C CA . THR A 1 410 ? -8.296 4.838 26.667 1.00 97.88 410 THR A CA 1
ATOM 2977 C C . THR A 1 410 ? -8.817 6.037 27.455 1.00 97.88 410 THR A C 1
ATOM 2979 O O . THR A 1 410 ? -9.902 5.948 28.031 1.00 97.88 410 THR A O 1
ATOM 2982 N N . GLY A 1 411 ? -8.135 7.184 27.393 1.00 97.06 411 GLY A N 1
ATOM 2983 C CA . GLY A 1 411 ? -8.588 8.459 27.956 1.00 97.06 411 GLY A CA 1
ATOM 2984 C C . GLY A 1 411 ? -9.752 9.137 27.213 1.00 97.06 411 GLY A C 1
ATOM 2985 O O . GLY A 1 411 ? -10.038 10.302 27.478 1.00 97.06 411 GLY A O 1
ATOM 2986 N N . THR A 1 412 ? -10.430 8.456 26.277 1.00 97.19 412 THR A N 1
ATOM 2987 C CA . THR A 1 412 ? -11.470 9.048 25.411 1.00 97.19 412 THR A CA 1
ATOM 2988 C C . THR A 1 412 ? -12.893 8.563 25.718 1.00 97.19 412 THR A C 1
ATOM 2990 O O . THR A 1 412 ? -13.124 7.409 26.088 1.00 97.19 412 THR A O 1
ATOM 2993 N N . GLU A 1 413 ? -13.896 9.409 25.447 1.00 96.88 413 GLU A N 1
ATOM 2994 C CA . GLU A 1 413 ? -15.318 9.017 25.499 1.00 96.88 413 GLU A CA 1
ATOM 2995 C C . GLU A 1 413 ? -15.652 7.882 24.516 1.00 96.88 413 GLU A C 1
ATOM 2997 O O . GLU A 1 413 ? -16.518 7.041 24.784 1.00 96.88 413 GLU A O 1
ATOM 3002 N N . ALA A 1 414 ? -14.947 7.830 23.381 1.00 95.56 414 ALA A N 1
ATOM 3003 C CA . ALA A 1 414 ? -15.102 6.778 22.385 1.00 95.56 414 ALA A CA 1
ATOM 3004 C C . ALA A 1 414 ? -14.726 5.404 22.961 1.00 95.56 414 ALA A C 1
ATOM 3006 O O . ALA A 1 414 ? -15.464 4.434 22.770 1.00 95.56 414 ALA A O 1
ATOM 3007 N N . PHE A 1 415 ? -13.622 5.316 23.712 1.00 97.12 415 PHE A N 1
ATOM 3008 C CA . PHE A 1 415 ? -13.248 4.090 24.415 1.00 97.12 415 PHE A CA 1
ATOM 3009 C C . PHE A 1 415 ? -14.301 3.697 25.456 1.00 97.12 415 PHE A C 1
ATOM 3011 O O . PHE A 1 415 ? -14.794 2.565 25.421 1.00 97.12 415 PHE A O 1
ATOM 3018 N N . ALA A 1 416 ? -14.713 4.635 26.316 1.00 96.81 416 ALA A N 1
ATOM 3019 C CA . ALA A 1 416 ? -15.738 4.384 27.330 1.00 96.81 416 ALA A CA 1
ATOM 3020 C C . ALA A 1 416 ? -17.038 3.841 26.707 1.00 96.81 416 ALA A C 1
ATOM 3022 O O . ALA A 1 416 ? -17.562 2.815 27.148 1.00 96.81 416 ALA A O 1
ATOM 3023 N N . SER A 1 417 ? -17.508 4.463 25.622 1.00 95.56 417 SER A N 1
ATOM 3024 C CA . SER A 1 417 ? -18.707 4.041 24.886 1.00 95.56 417 SER A CA 1
ATOM 3025 C C . SER A 1 417 ? -18.575 2.623 24.322 1.00 95.56 417 SER A C 1
ATOM 3027 O O . SER A 1 417 ? -19.494 1.810 24.454 1.00 95.56 417 SER A O 1
ATOM 3029 N N . ARG A 1 418 ? -17.416 2.280 23.740 1.00 94.75 418 ARG A N 1
ATOM 3030 C CA . ARG A 1 418 ? -17.161 0.929 23.208 1.00 94.75 418 ARG A CA 1
ATOM 3031 C C . ARG A 1 418 ? -17.098 -0.126 24.310 1.00 94.75 418 ARG A C 1
ATOM 3033 O O . ARG A 1 418 ? -17.644 -1.210 24.119 1.00 94.75 418 ARG A O 1
ATOM 3040 N N . VAL A 1 419 ? -16.495 0.176 25.463 1.00 95.81 419 VAL A N 1
ATOM 3041 C CA . VAL A 1 419 ? -16.467 -0.741 26.618 1.00 95.81 419 VAL A CA 1
ATOM 3042 C C . VAL A 1 419 ? -17.875 -0.996 27.153 1.00 95.81 419 VAL A C 1
ATOM 3044 O O . VAL A 1 419 ? -18.212 -2.141 27.457 1.00 95.81 419 VAL A O 1
ATOM 3047 N N . GLN A 1 420 ? -18.722 0.033 27.236 1.00 95.62 420 GLN A N 1
ATOM 3048 C CA . GLN A 1 420 ? -20.113 -0.149 27.662 1.00 95.62 420 GLN A CA 1
ATOM 3049 C C . GLN A 1 420 ? -20.898 -1.015 26.672 1.00 95.62 420 GLN A C 1
ATOM 3051 O O . GLN A 1 420 ? -21.534 -1.981 27.087 1.00 95.62 420 GLN A O 1
ATOM 3056 N N . ALA A 1 421 ? -20.779 -0.747 25.368 1.00 93.50 421 ALA A N 1
ATOM 3057 C CA . ALA A 1 421 ? -21.402 -1.572 24.332 1.00 93.50 421 ALA A CA 1
ATOM 3058 C C . ALA A 1 421 ? -20.904 -3.031 24.352 1.00 93.50 421 ALA A C 1
ATOM 3060 O O . ALA A 1 421 ? -21.672 -3.959 24.105 1.00 93.50 421 ALA A O 1
ATOM 3061 N N . TRP A 1 422 ? -19.622 -3.251 24.660 1.00 92.75 422 TRP A N 1
ATOM 3062 C CA . TRP A 1 422 ? -19.060 -4.594 24.816 1.00 92.75 422 TRP A CA 1
ATOM 3063 C C . TRP A 1 422 ? -19.667 -5.338 26.011 1.00 92.75 422 TRP A C 1
ATOM 3065 O O . TRP A 1 422 ? -20.029 -6.505 25.891 1.00 92.75 422 TRP A O 1
ATOM 3075 N N . ARG A 1 423 ? -19.829 -4.664 27.157 1.00 94.44 423 ARG A N 1
ATOM 3076 C CA . ARG A 1 423 ? -20.415 -5.256 28.374 1.00 94.44 423 ARG A CA 1
ATOM 3077 C C . ARG A 1 423 ? -21.884 -5.644 28.204 1.00 94.44 423 ARG A C 1
ATOM 3079 O O . ARG A 1 423 ? -22.316 -6.619 28.812 1.00 94.44 423 ARG A O 1
ATOM 3086 N N . THR A 1 424 ? -22.646 -4.898 27.404 1.00 92.75 424 THR A N 1
ATOM 3087 C CA . THR A 1 424 ? -24.092 -5.111 27.227 1.00 92.75 424 THR A CA 1
ATOM 3088 C C . THR A 1 424 ? -24.449 -6.114 26.135 1.00 92.75 424 THR A C 1
ATOM 3090 O O . THR A 1 424 ? -25.587 -6.573 26.106 1.00 92.75 424 THR A O 1
ATOM 3093 N N . ARG A 1 425 ? -23.508 -6.491 25.258 1.00 81.00 425 ARG A N 1
ATOM 3094 C CA . ARG A 1 425 ? -23.789 -7.381 24.119 1.00 81.00 425 ARG A CA 1
ATOM 3095 C C . ARG A 1 425 ? -24.218 -8.805 24.490 1.00 81.00 425 ARG A C 1
ATOM 3097 O O . ARG A 1 425 ? -24.746 -9.481 23.616 1.00 81.00 425 ARG A O 1
ATOM 3104 N N . GLY A 1 426 ? -24.058 -9.235 25.746 1.00 65.94 426 GLY A N 1
ATOM 3105 C CA . GLY A 1 426 ? -24.221 -10.643 26.124 1.00 65.94 426 GLY A CA 1
ATOM 3106 C C . GLY A 1 426 ? -23.136 -11.498 25.457 1.00 65.94 426 GLY A C 1
ATOM 3107 O O . GLY A 1 426 ? -22.654 -11.167 24.379 1.00 65.94 426 GLY A O 1
ATOM 3108 N N . ARG A 1 427 ? -22.657 -12.542 26.127 1.00 55.72 427 ARG A N 1
ATOM 3109 C CA . ARG A 1 427 ? -21.679 -13.446 25.502 1.00 55.72 427 ARG A CA 1
ATOM 3110 C C . ARG A 1 427 ? -22.355 -14.369 24.508 1.00 55.72 427 ARG A C 1
ATOM 3112 O O . ARG A 1 427 ? -23.488 -14.792 24.827 1.00 55.72 427 ARG A O 1
#